Protein AF-A0A0A2V2Q7-F1 (afdb_monomer_lite)

InterPro domains:
  IPR040976 Fungal-type protein kinase [PF17667] (259-441)

pLDDT: mean 81.67, std 13.62, range [34.66, 97.88]

Sequence (444 aa):
MAGLSQEDHNIIKNHPLTNSVDHLQGMLQEAEKIYELCLNSHNDAVDSLDQLYQWAISRLLSALQREDAAHSLHSQMSDGNMASDLARLVNRLQKAKGNFMYDEYSLLICLVIQRPPDIELQSVEKWNIDIWSAVFSLIDNFSQTTPPMSIPPFFDGTPVTSNSSSQKGSEQTHELVNSRIFEEIHDCTFQDVEGFFDKYFEEKDWSGKADAICQHVLAPDSNESRSIYYTTVSKADLTGSKMEQQVNLLLQARGGSLSLNKHNWRDILVIDELKKSKKEIRTKATLLQISCCVHEVFAAQPTRRFIHAFTVCGTKMEVWVFDRSGPYSSGIIDVYTDSKWFFQVLVGYTMMSDEELGLDIFIARNGNKSIVIKEPGNSEEKKVMLGKMLSYQCAIVCHGTTCFLANDGQVEGVAKFSWVSDKRRSEVALLKLADQRNVWGSPE

Secondary structure (DSSP, 8-state):
--PPPHHHHHHHHHSPPPTTTHHHHHHHHHHHHHHHHHHT-----HHHHHHHHHHHHHHHHHHHHTSHHHHHSBPSSSSSBHHHHHHHHHHHHHH-SS---GGGGHHHHHHHHTPPPTT-HHHHHHHHHHHHHHHHHHHHHHHHS----SS---TTSSPSS--GGG--STT--HHHHHHHHHHHHHTT-B-S-TTHHHHHTSS-TTHHHHHHHHHHT--TT-TT-SEEEEE-SSGGGEES-SS----SEEEEETTS---TT-EEGGGEEEEEEEES-GGGTT-HHHHHHHHHHHHHHHHHSTT---EEEEEEETTEEEEEEE-SS-EEEEEEEETTTTHHHHHHHHHHHHH--TTTTT--SSSB-SSS-EEEEE-TT--PEEEEEEEEEEEE---SSS---EEEEEE-SS-EEEEEE----TTSPPHHHHHHHHHHTT-TT---

Foldseek 3Di:
DPAQDPVLLVLCVVFPQDCLLVVLLVLLVVLVVVVVVVVVDPDPPPPVSLVSLLVSVLSNLVSVLPTPSQQVAPDPQDRHGNSVLSVVVSVCSVVDDPPDDSVLCVQLSVLSNPQDDPVCVVSSSVSSSSNVRSSNVSSVVVNPPDPPPPDPPDPADAPPDDALLVVPDPPDDPVNSLVRQCVQFVVLEAEQDPCPCVVQQPPDPCNVVLLVCLVVPPPPDPPQFQKDKAAAPALQLEDDDPDSADFGIFIFGPPPDPPNRHDYLLGTLETEAEAAAPVCPPDSVRVSRQSVSVLSNCVSQLQQAKAKYWYHHNQKIWIWIFGQSHIYINHIDGCVVVVSSVSSVVSSSRNDDCVSSRHDPQWDPPPFTWGWDDDVPDPDTQIKTFDDWPDFGSGRHHQSWTWTFIDRPPDTDIDIRGRRDPPYDDPVVVLVVCVVVVPPPRDD

Radius of gyration: 28.31 Å; chains: 1; bounding box: 86×58×61 Å

Structure (mmCIF, N/CA/C/O backbone):
data_AF-A0A0A2V2Q7-F1
#
_entry.id   AF-A0A0A2V2Q7-F1
#
loop_
_atom_site.group_PDB
_atom_site.id
_atom_site.type_symbol
_atom_site.label_atom_id
_atom_site.label_alt_id
_atom_site.label_comp_id
_atom_site.label_asym_id
_atom_site.label_entity_id
_atom_site.label_seq_id
_atom_site.pdbx_PDB_ins_code
_atom_site.Cartn_x
_atom_site.Cartn_y
_atom_site.Cartn_z
_atom_site.occupancy
_atom_site.B_iso_or_equiv
_atom_site.auth_seq_id
_atom_site.auth_comp_id
_atom_site.auth_asym_id
_atom_site.auth_atom_id
_atom_site.pdbx_PDB_model_num
ATOM 1 N N . MET A 1 1 ? 25.524 -9.743 -8.071 1.00 42.12 1 MET A N 1
ATOM 2 C CA . MET A 1 1 ? 26.473 -10.327 -7.104 1.00 42.12 1 MET A CA 1
ATOM 3 C C . MET A 1 1 ? 27.798 -10.574 -7.801 1.00 42.12 1 MET A C 1
ATOM 5 O O . MET A 1 1 ? 27.947 -11.575 -8.496 1.00 42.12 1 MET A O 1
ATOM 9 N N . ALA A 1 2 ? 28.730 -9.632 -7.686 1.00 50.75 2 ALA A N 1
ATOM 10 C CA . ALA A 1 2 ? 30.120 -9.896 -8.029 1.00 50.75 2 ALA A CA 1
ATOM 11 C C . ALA A 1 2 ? 30.700 -10.777 -6.912 1.00 50.75 2 ALA A C 1
ATOM 13 O O . ALA A 1 2 ? 30.782 -10.341 -5.768 1.00 50.75 2 ALA A O 1
ATOM 14 N N . GLY A 1 3 ? 30.996 -12.041 -7.217 1.00 62.47 3 GLY A N 1
ATOM 15 C CA . GLY A 1 3 ? 31.646 -12.938 -6.261 1.00 62.47 3 GLY A CA 1
ATOM 16 C C . GLY A 1 3 ? 33.039 -12.433 -5.880 1.00 62.47 3 GLY A C 1
ATOM 17 O O . GLY A 1 3 ? 33.648 -11.670 -6.632 1.00 62.47 3 GLY A O 1
ATOM 18 N N . LEU A 1 4 ? 33.534 -12.875 -4.721 1.00 78.94 4 LEU A N 1
ATOM 19 C CA . LEU A 1 4 ? 34.918 -12.652 -4.297 1.00 78.94 4 LEU A CA 1
ATOM 20 C C . LEU A 1 4 ? 35.880 -13.123 -5.395 1.00 78.94 4 LEU A C 1
ATOM 22 O O . LEU A 1 4 ? 35.725 -14.217 -5.946 1.00 78.94 4 LEU A O 1
ATOM 26 N N . SER A 1 5 ? 36.870 -12.301 -5.731 1.00 84.19 5 SER A N 1
ATOM 27 C CA . SER A 1 5 ? 37.915 -12.701 -6.667 1.00 84.19 5 SER A CA 1
ATOM 28 C C . SER A 1 5 ? 38.857 -13.720 -6.019 1.00 84.19 5 SER A C 1
ATOM 30 O O . SER A 1 5 ? 38.939 -13.846 -4.795 1.00 84.19 5 SER A O 1
ATOM 32 N N . GLN A 1 6 ? 39.626 -14.447 -6.834 1.00 85.56 6 GLN A N 1
ATOM 33 C CA . GLN A 1 6 ? 40.639 -15.374 -6.317 1.00 85.56 6 GLN A CA 1
ATOM 34 C C . GLN A 1 6 ? 41.697 -14.664 -5.449 1.00 85.56 6 GLN A C 1
ATOM 36 O O . GLN A 1 6 ? 42.261 -15.271 -4.538 1.00 85.56 6 GLN A O 1
ATOM 41 N N . GLU A 1 7 ? 41.965 -13.389 -5.728 1.00 87.06 7 GLU A N 1
ATOM 42 C CA . GLU A 1 7 ? 42.862 -12.549 -4.938 1.00 87.06 7 GLU A CA 1
ATOM 43 C C . GLU A 1 7 ? 42.261 -12.238 -3.562 1.00 87.06 7 GLU A C 1
ATOM 45 O O . GLU A 1 7 ? 42.935 -12.442 -2.551 1.00 87.06 7 GLU A O 1
ATOM 50 N N . ASP A 1 8 ? 40.972 -11.894 -3.504 1.00 88.94 8 ASP A N 1
ATOM 51 C CA . ASP A 1 8 ? 40.254 -11.677 -2.242 1.00 88.94 8 ASP A CA 1
ATOM 52 C C . ASP A 1 8 ? 40.257 -12.940 -1.372 1.00 88.94 8 ASP A C 1
ATOM 54 O O . ASP A 1 8 ? 40.529 -12.877 -0.174 1.00 88.94 8 ASP A O 1
ATOM 58 N N . HIS A 1 9 ? 40.038 -14.114 -1.978 1.00 88.06 9 HIS A N 1
ATOM 59 C CA . HIS A 1 9 ? 40.134 -15.396 -1.275 1.00 88.06 9 HIS A CA 1
ATOM 60 C C . HIS A 1 9 ? 41.516 -15.618 -0.642 1.00 88.06 9 HIS A C 1
ATOM 62 O O . HIS A 1 9 ? 41.607 -16.113 0.484 1.00 88.06 9 HIS A O 1
ATOM 68 N N . ASN A 1 10 ? 42.594 -15.247 -1.338 1.00 89.19 10 ASN A N 1
ATOM 69 C CA . ASN A 1 10 ? 43.952 -15.365 -0.806 1.00 89.19 10 ASN A CA 1
ATOM 70 C C . ASN A 1 10 ? 44.197 -14.376 0.344 1.00 89.19 10 ASN A C 1
ATOM 72 O O . ASN A 1 10 ? 44.826 -14.743 1.336 1.00 89.19 10 ASN A O 1
ATOM 76 N N . ILE A 1 11 ? 43.682 -13.148 0.238 1.00 90.44 11 ILE A N 1
ATOM 77 C CA . ILE A 1 11 ? 43.777 -12.128 1.291 1.00 90.44 11 ILE A CA 1
ATOM 78 C C . ILE A 1 11 ? 43.059 -12.600 2.558 1.00 90.44 11 ILE A C 1
ATOM 80 O O . ILE A 1 11 ? 43.661 -12.599 3.631 1.00 90.44 11 ILE A O 1
ATOM 84 N N . ILE A 1 12 ? 41.813 -13.064 2.432 1.00 90.19 12 ILE A N 1
ATOM 85 C CA . ILE A 1 12 ? 41.004 -13.559 3.559 1.00 90.19 12 ILE A CA 1
ATOM 86 C C . ILE A 1 12 ? 41.701 -14.736 4.245 1.00 90.19 12 ILE A C 1
ATOM 88 O O . ILE A 1 12 ? 41.734 -14.814 5.470 1.00 90.19 12 ILE A O 1
ATOM 92 N N . LYS A 1 13 ? 42.314 -15.634 3.467 1.00 88.94 13 LYS A N 1
ATOM 93 C CA . LYS A 1 13 ? 43.064 -16.767 4.014 1.00 88.94 13 LYS A CA 1
ATOM 94 C C . LYS A 1 13 ? 44.313 -16.342 4.796 1.00 88.94 13 LYS A C 1
ATOM 96 O O . LYS A 1 13 ? 44.664 -16.993 5.775 1.00 88.94 13 LYS A O 1
ATOM 101 N N . ASN A 1 14 ? 44.983 -15.272 4.372 1.00 89.69 14 ASN A N 1
ATOM 102 C CA . ASN A 1 14 ? 46.173 -14.745 5.047 1.00 89.69 14 ASN A CA 1
ATOM 103 C C . ASN A 1 14 ? 45.834 -13.899 6.284 1.00 89.69 14 ASN A C 1
ATOM 105 O O . ASN A 1 14 ? 46.673 -13.761 7.173 1.00 89.69 14 ASN A O 1
ATOM 109 N N . HIS A 1 15 ? 44.616 -13.359 6.342 1.00 89.88 15 HIS A N 1
ATOM 110 C CA . HIS A 1 15 ? 44.119 -12.507 7.419 1.00 89.88 15 HIS A CA 1
ATOM 111 C C . HIS A 1 15 ? 42.759 -13.016 7.928 1.00 89.88 15 HIS A C 1
ATOM 113 O O . HIS A 1 15 ? 41.736 -12.366 7.697 1.00 89.88 15 HIS A O 1
ATOM 119 N N . PRO A 1 16 ? 42.713 -14.189 8.589 1.00 87.81 16 PRO A N 1
ATOM 120 C CA . PRO A 1 16 ? 41.477 -14.690 9.180 1.00 87.81 16 PRO A CA 1
ATOM 121 C C . PRO A 1 16 ? 40.964 -13.721 10.253 1.00 87.81 16 PRO A C 1
ATOM 123 O O . PRO A 1 16 ? 41.760 -13.078 10.942 1.00 87.81 16 PRO A O 1
ATOM 126 N N . LEU A 1 17 ? 39.641 -13.640 10.405 1.00 86.12 17 LEU A N 1
ATOM 127 C CA . LEU A 1 17 ? 38.997 -12.803 11.413 1.00 86.12 17 LEU A CA 1
ATOM 128 C C . LEU A 1 17 ? 39.506 -13.159 12.807 1.00 86.12 17 LEU A C 1
ATOM 130 O O . LEU A 1 17 ? 39.561 -14.329 13.196 1.00 86.12 17 LEU A O 1
ATOM 134 N N . THR A 1 18 ? 39.843 -12.132 13.575 1.00 82.50 18 THR A N 1
ATOM 135 C CA . THR A 1 18 ? 40.181 -12.295 14.983 1.00 82.50 18 THR A CA 1
ATOM 136 C C . THR A 1 18 ? 38.927 -12.554 15.826 1.00 82.50 18 THR A C 1
ATOM 138 O O . THR A 1 18 ? 37.788 -12.421 15.375 1.00 82.50 18 THR A O 1
ATOM 141 N N . ASN A 1 19 ? 39.116 -12.844 17.115 1.00 81.12 19 ASN A N 1
ATOM 142 C CA . ASN A 1 19 ? 38.021 -12.997 18.083 1.00 81.12 19 ASN A CA 1
ATOM 143 C C . ASN A 1 19 ? 37.283 -11.671 18.395 1.00 81.12 19 ASN A C 1
ATOM 145 O O . ASN A 1 19 ? 36.521 -11.580 19.360 1.00 81.12 19 ASN A O 1
ATOM 149 N N . SER A 1 20 ? 37.512 -10.615 17.607 1.00 80.06 20 SER A N 1
ATOM 150 C CA . SER A 1 20 ? 36.865 -9.312 17.747 1.00 80.06 20 SER A CA 1
ATOM 151 C C . SER A 1 20 ? 35.359 -9.363 17.505 1.00 80.06 20 SER A C 1
ATOM 153 O O . SER A 1 20 ? 34.644 -8.512 18.014 1.00 80.06 20 SER A O 1
ATOM 155 N N . VAL A 1 21 ? 34.837 -10.340 16.764 1.00 83.31 21 VAL A N 1
ATOM 156 C CA . VAL A 1 21 ? 33.388 -10.476 16.543 1.00 83.31 21 VAL A CA 1
ATOM 157 C C . VAL A 1 21 ? 32.706 -11.301 17.638 1.00 83.31 21 VAL A C 1
ATOM 159 O O . VAL A 1 21 ? 31.532 -11.073 17.925 1.00 83.31 21 VAL A O 1
ATOM 162 N N . ASP A 1 22 ? 33.449 -12.157 18.347 1.00 82.56 22 ASP A N 1
ATOM 163 C CA . ASP A 1 22 ? 32.903 -13.070 19.368 1.00 82.56 22 ASP A CA 1
ATOM 164 C C . ASP A 1 22 ? 32.273 -12.329 20.534 1.00 82.56 22 ASP A C 1
ATOM 166 O O . ASP A 1 22 ? 31.199 -12.685 21.017 1.00 82.56 22 ASP A O 1
ATOM 170 N N . HIS A 1 23 ? 32.903 -11.231 20.955 1.00 83.56 23 HIS A N 1
ATOM 171 C CA . HIS A 1 23 ? 32.379 -10.411 22.044 1.00 83.56 23 HIS A CA 1
ATOM 172 C C . HIS A 1 23 ? 31.028 -9.739 21.710 1.00 83.56 23 HIS A C 1
ATOM 174 O O . HIS A 1 23 ? 30.378 -9.210 22.611 1.00 83.56 23 HIS A O 1
ATOM 180 N N . LEU A 1 24 ? 30.593 -9.746 20.439 1.00 86.12 24 LEU A N 1
ATOM 181 C CA . LEU A 1 24 ? 29.297 -9.218 19.999 1.00 86.12 24 LEU A CA 1
ATOM 182 C C . LEU A 1 24 ? 28.233 -10.306 19.868 1.00 86.12 24 LEU A C 1
ATOM 184 O O . LEU A 1 24 ? 27.057 -9.963 19.791 1.00 86.12 24 LEU A O 1
ATOM 188 N N . GLN A 1 25 ? 28.606 -11.589 19.855 1.00 85.44 25 GLN A N 1
ATOM 189 C CA . GLN A 1 25 ? 27.692 -12.690 19.548 1.00 85.44 25 GLN A CA 1
ATOM 190 C C . GLN A 1 25 ? 26.470 -12.699 20.474 1.00 85.44 25 GLN A C 1
ATOM 192 O O . GLN A 1 25 ? 25.344 -12.757 19.993 1.00 85.44 25 GLN A O 1
ATOM 197 N N . GLY A 1 26 ? 26.673 -12.564 21.789 1.00 84.75 26 GLY A N 1
ATOM 198 C CA . GLY A 1 26 ? 25.568 -12.549 22.755 1.00 84.75 26 GLY A CA 1
ATOM 199 C C . GLY A 1 26 ? 24.610 -11.367 22.565 1.00 84.75 26 GLY A C 1
ATOM 200 O O . GLY A 1 26 ? 23.398 -11.527 22.655 1.00 84.75 26 GLY A O 1
ATOM 201 N N . MET A 1 27 ? 25.148 -10.194 22.231 1.00 86.62 27 MET A N 1
ATOM 202 C CA . MET A 1 27 ? 24.358 -8.984 21.985 1.00 86.62 27 MET A CA 1
ATOM 203 C C . MET A 1 27 ? 23.582 -9.070 20.660 1.00 86.62 27 MET A C 1
ATOM 205 O O . MET A 1 27 ? 22.442 -8.621 20.578 1.00 86.62 27 MET A O 1
ATOM 209 N N . LEU A 1 28 ? 24.179 -9.673 19.627 1.00 86.88 28 LEU A N 1
ATOM 210 C CA . LEU A 1 28 ? 23.525 -9.921 18.341 1.00 86.88 28 LEU A CA 1
ATOM 211 C C . LEU A 1 28 ? 22.433 -10.991 18.452 1.00 86.88 28 LEU A C 1
ATOM 213 O O . LEU A 1 28 ? 21.370 -10.820 17.871 1.00 86.88 28 LEU A O 1
ATOM 217 N N . GLN A 1 29 ? 22.652 -12.045 19.243 1.00 86.44 29 GLN A N 1
ATOM 218 C CA . GLN A 1 29 ? 21.627 -13.049 19.556 1.00 86.44 29 GLN A CA 1
ATOM 219 C C . GLN A 1 29 ? 20.427 -12.441 20.284 1.00 86.44 29 GLN A C 1
ATOM 221 O O . GLN A 1 29 ? 19.285 -12.798 20.000 1.00 86.44 29 GLN A O 1
ATOM 226 N N . GLU A 1 30 ? 20.674 -11.534 21.231 1.00 83.19 30 GLU A N 1
ATOM 227 C CA . GLU A 1 30 ? 19.608 -10.813 21.922 1.00 83.19 30 GLU A CA 1
ATOM 228 C C . GLU A 1 30 ? 18.825 -9.925 20.950 1.00 83.19 30 GLU A C 1
ATOM 230 O O . GLU A 1 30 ? 17.597 -9.984 20.936 1.00 83.19 30 GLU A O 1
ATOM 235 N N . ALA A 1 31 ? 19.520 -9.178 20.088 1.00 80.81 31 ALA A N 1
ATOM 236 C CA . ALA A 1 31 ? 18.891 -8.375 19.046 1.00 80.81 31 ALA A CA 1
ATOM 237 C C . ALA A 1 31 ? 18.026 -9.232 18.100 1.00 80.81 31 ALA A C 1
ATOM 239 O O . ALA A 1 31 ? 16.843 -8.940 17.940 1.00 80.81 31 ALA A O 1
ATOM 240 N N . GLU A 1 32 ? 18.571 -10.317 17.545 1.00 81.69 32 GLU A N 1
ATOM 241 C CA . GLU A 1 32 ? 17.857 -11.221 16.629 1.00 81.69 32 GLU A CA 1
ATOM 242 C C . GLU A 1 32 ? 16.595 -11.798 17.287 1.00 81.69 32 GLU A C 1
ATOM 244 O O . GLU A 1 32 ? 15.495 -11.714 16.747 1.00 81.69 32 GLU A O 1
ATOM 249 N N . LYS A 1 33 ? 16.715 -12.289 18.526 1.00 82.12 33 LYS A N 1
ATOM 250 C CA . LYS A 1 33 ? 15.581 -12.834 19.281 1.00 82.12 33 LYS A CA 1
ATOM 251 C C . LYS A 1 33 ? 14.494 -11.790 19.528 1.00 82.12 33 LYS A C 1
ATOM 253 O O . LYS A 1 33 ? 13.307 -12.103 19.468 1.00 82.12 33 LYS A O 1
ATOM 258 N N . ILE A 1 34 ? 14.883 -10.560 19.859 1.00 75.44 34 ILE A N 1
ATOM 259 C CA . ILE A 1 34 ? 13.933 -9.464 20.045 1.00 75.44 34 ILE A CA 1
ATOM 260 C C . ILE A 1 34 ? 13.270 -9.116 18.703 1.00 75.44 34 ILE A C 1
ATOM 262 O O . ILE A 1 34 ? 12.062 -8.899 18.677 1.00 75.44 34 ILE A O 1
ATOM 266 N N . TYR A 1 35 ? 14.022 -9.119 17.599 1.00 72.94 35 TYR A N 1
ATOM 267 C CA . TYR A 1 35 ? 13.502 -8.832 16.259 1.00 72.94 35 TYR A CA 1
ATOM 268 C C . TYR A 1 35 ? 12.446 -9.860 15.838 1.00 72.94 35 TYR A C 1
ATOM 270 O O . TYR A 1 35 ? 11.329 -9.489 15.478 1.00 72.94 35 TYR A O 1
ATOM 278 N N . GLU A 1 36 ? 12.732 -11.150 16.022 1.00 73.00 36 GLU A N 1
ATOM 279 C CA . GLU A 1 36 ? 11.769 -12.233 15.803 1.00 73.00 36 GLU A CA 1
ATOM 280 C C . GLU A 1 36 ? 10.524 -12.105 16.702 1.00 73.00 36 GLU A C 1
ATOM 282 O O . GLU A 1 36 ? 9.400 -12.357 16.264 1.00 73.00 36 GLU A O 1
ATOM 287 N N . LEU A 1 37 ? 10.679 -11.694 17.966 1.00 71.56 37 LEU A N 1
ATOM 288 C CA . LEU A 1 37 ? 9.547 -11.461 18.874 1.00 71.56 37 LEU A CA 1
ATOM 289 C C . LEU A 1 37 ? 8.701 -10.252 18.452 1.00 71.56 37 LEU A C 1
ATOM 291 O O . LEU A 1 37 ? 7.475 -10.290 18.577 1.00 71.56 37 LEU A O 1
ATOM 295 N N . CYS A 1 38 ? 9.331 -9.197 17.936 1.00 65.56 38 CYS A N 1
ATOM 296 C CA . CYS A 1 38 ? 8.665 -8.004 17.423 1.00 65.56 38 CYS A CA 1
ATOM 297 C C . CYS A 1 38 ? 7.928 -8.271 16.108 1.00 65.56 38 CYS A C 1
ATOM 299 O O . CYS A 1 38 ? 6.808 -7.789 15.957 1.00 65.56 38 CYS A O 1
ATOM 301 N N . LEU A 1 39 ? 8.458 -9.123 15.223 1.00 60.56 39 LEU A N 1
ATOM 302 C CA . LEU A 1 39 ? 7.711 -9.623 14.059 1.00 60.56 39 LEU A CA 1
ATOM 303 C C . LEU A 1 39 ? 6.409 -10.333 14.469 1.00 60.56 39 LEU A C 1
ATOM 305 O O . LEU A 1 39 ? 5.413 -10.293 13.748 1.00 60.56 39 LEU A O 1
ATOM 309 N N . ASN A 1 40 ? 6.413 -10.959 15.647 1.00 54.62 40 ASN A N 1
ATOM 310 C CA . ASN A 1 40 ? 5.310 -11.759 16.167 1.00 54.62 40 ASN A CA 1
ATOM 311 C C . ASN A 1 40 ? 4.386 -11.005 17.149 1.00 54.62 40 ASN A C 1
ATOM 313 O O . ASN A 1 40 ? 3.386 -11.579 17.589 1.00 54.62 40 ASN A O 1
ATOM 317 N N . SER A 1 41 ? 4.666 -9.742 17.510 1.00 53.03 41 SER A N 1
ATOM 318 C CA . SER A 1 41 ? 3.888 -8.992 18.514 1.00 53.03 41 SER A CA 1
ATOM 319 C C . SER A 1 41 ? 3.481 -7.587 18.043 1.00 53.03 41 SER A C 1
ATOM 321 O O . SER A 1 41 ? 4.282 -6.830 17.514 1.00 53.03 41 SER A O 1
ATOM 323 N N . HIS A 1 42 ? 2.210 -7.224 18.244 1.00 47.22 42 HIS A N 1
ATOM 324 C CA . HIS A 1 42 ? 1.627 -5.921 17.879 1.00 47.22 42 HIS A CA 1
ATOM 325 C C . HIS A 1 42 ? 1.912 -4.830 18.935 1.00 47.22 42 HIS A C 1
ATOM 327 O O . HIS A 1 42 ? 0.968 -4.264 19.482 1.00 47.22 42 HIS A O 1
ATOM 333 N N . ASN A 1 43 ? 3.172 -4.576 19.298 1.00 46.91 43 ASN A N 1
ATOM 334 C CA . ASN A 1 43 ? 3.498 -3.562 20.312 1.00 46.91 43 ASN A CA 1
ATOM 335 C C . ASN A 1 43 ? 4.329 -2.397 19.751 1.00 46.91 43 ASN A C 1
ATOM 337 O O . ASN A 1 43 ? 5.424 -2.591 19.227 1.00 46.91 43 ASN A O 1
ATOM 341 N N . ASP A 1 44 ? 3.810 -1.186 19.965 1.00 45.91 44 ASP A N 1
ATOM 342 C CA . ASP A 1 44 ? 4.277 0.131 19.498 1.00 45.91 44 ASP A CA 1
ATOM 343 C C . ASP A 1 44 ? 5.566 0.649 20.182 1.00 45.91 44 ASP A C 1
ATOM 345 O O . ASP A 1 44 ? 5.674 1.822 20.532 1.00 45.91 44 ASP A O 1
ATOM 349 N N . ALA A 1 45 ? 6.571 -0.203 20.400 1.00 50.88 45 ALA A N 1
ATOM 350 C CA . ALA A 1 45 ? 7.845 0.198 21.018 1.00 50.88 45 ALA A CA 1
ATOM 351 C C . ALA A 1 45 ? 8.971 0.478 19.996 1.00 50.88 45 ALA A C 1
ATOM 353 O O . ALA A 1 45 ? 10.146 0.344 20.323 1.00 50.88 45 ALA A O 1
ATOM 354 N N . VAL A 1 46 ? 8.626 0.851 18.760 1.00 56.69 46 VAL A N 1
ATOM 355 C CA . VAL A 1 46 ? 9.532 0.851 17.591 1.00 56.69 46 VAL A CA 1
ATOM 356 C C . VAL A 1 46 ? 10.790 1.716 17.793 1.00 56.69 46 VAL A C 1
ATOM 358 O O . VAL A 1 46 ? 11.897 1.272 17.498 1.00 56.69 46 VAL A O 1
ATOM 361 N N . ASP A 1 47 ? 10.666 2.890 18.419 1.00 55.78 47 ASP A N 1
ATOM 362 C CA . ASP A 1 47 ? 11.782 3.843 18.538 1.00 55.78 47 ASP A CA 1
ATOM 363 C C . ASP A 1 47 ? 12.930 3.388 19.462 1.00 55.78 47 ASP A C 1
ATOM 365 O O . ASP A 1 47 ? 14.088 3.765 19.252 1.00 55.78 47 ASP A O 1
ATOM 369 N N . SER A 1 48 ? 12.641 2.614 20.517 1.00 60.19 48 SER A N 1
ATOM 370 C CA . SER A 1 48 ? 13.678 2.144 21.455 1.00 60.19 48 SER A CA 1
ATOM 371 C C . SER A 1 48 ? 14.426 0.922 20.920 1.00 60.19 48 SER A C 1
ATOM 373 O O . SER A 1 48 ? 15.614 0.745 21.202 1.00 60.19 48 SER A O 1
ATOM 375 N N . LEU A 1 49 ? 13.740 0.116 20.112 1.00 65.81 49 LEU A N 1
ATOM 376 C CA . LEU A 1 49 ? 14.276 -1.050 19.424 1.00 65.81 49 LEU A CA 1
ATOM 377 C C . LEU A 1 49 ? 15.219 -0.658 18.285 1.00 65.81 49 LEU A C 1
ATOM 379 O O . LEU A 1 49 ? 16.333 -1.178 18.218 1.00 65.81 49 LEU A O 1
ATOM 383 N N . ASP A 1 50 ? 14.837 0.322 17.466 1.00 67.38 50 ASP A N 1
ATOM 384 C CA . ASP A 1 50 ? 15.672 0.818 16.367 1.00 67.38 50 ASP A CA 1
ATOM 385 C C . ASP A 1 50 ? 17.041 1.305 16.850 1.00 67.38 50 ASP A C 1
ATOM 387 O O . ASP A 1 50 ? 18.066 1.018 16.232 1.00 67.38 50 ASP A O 1
ATOM 391 N N . GLN A 1 51 ? 17.096 1.974 18.005 1.00 73.88 51 GLN A N 1
ATOM 392 C CA . GLN A 1 51 ? 18.364 2.415 18.593 1.00 73.88 51 GLN A CA 1
ATOM 393 C C . GLN A 1 51 ? 19.250 1.244 19.026 1.00 73.88 51 GLN A C 1
ATOM 395 O O . GLN A 1 51 ? 20.468 1.290 18.831 1.00 73.88 51 GLN A O 1
ATOM 400 N N . LEU A 1 52 ? 18.659 0.194 19.603 1.00 77.00 52 LEU A N 1
ATOM 401 C CA . LEU A 1 52 ? 19.387 -1.000 20.027 1.00 77.00 52 LEU A CA 1
ATOM 402 C C . LEU A 1 52 ? 19.967 -1.746 18.818 1.00 77.00 52 LEU A C 1
ATOM 404 O O . LEU A 1 52 ? 21.147 -2.108 18.829 1.00 77.00 52 LEU A O 1
ATOM 408 N N . TYR A 1 53 ? 19.182 -1.898 17.750 1.00 80.44 53 TYR A N 1
ATOM 409 C CA . TYR A 1 53 ? 19.624 -2.516 16.501 1.00 80.44 53 TYR A CA 1
ATOM 410 C C . TYR A 1 53 ? 20.729 -1.723 15.810 1.00 80.44 53 TYR A C 1
ATOM 412 O O . TYR A 1 53 ? 21.782 -2.279 15.479 1.00 80.44 53 TYR A O 1
ATOM 420 N N . GLN A 1 54 ? 20.532 -0.413 15.652 1.00 82.25 54 GLN A N 1
ATOM 421 C CA . GLN A 1 54 ? 21.538 0.483 15.085 1.00 82.25 54 GLN A CA 1
ATOM 422 C C . GLN A 1 54 ? 22.846 0.423 15.874 1.00 82.25 54 GLN A C 1
ATOM 424 O O . GLN A 1 54 ? 23.929 0.384 15.285 1.00 82.25 54 GLN A O 1
ATOM 429 N N . TRP A 1 55 ? 22.766 0.384 17.206 1.00 84.81 55 TRP A N 1
ATOM 430 C CA . TRP A 1 55 ? 23.939 0.282 18.065 1.00 84.81 55 TRP A CA 1
ATOM 431 C C . TRP A 1 55 ? 24.678 -1.048 17.884 1.00 84.81 55 TRP A C 1
ATOM 433 O O . TRP A 1 55 ? 25.902 -1.045 17.718 1.00 84.81 55 TRP A O 1
ATOM 443 N N . ALA A 1 56 ? 23.957 -2.170 17.856 1.00 87.25 56 ALA A N 1
ATOM 444 C CA . ALA A 1 56 ? 24.547 -3.494 17.686 1.00 87.25 56 ALA A CA 1
ATOM 445 C C . ALA A 1 56 ? 25.269 -3.641 16.336 1.00 87.25 56 ALA A C 1
ATOM 447 O O . ALA A 1 56 ? 26.429 -4.061 16.290 1.00 87.25 56 ALA A O 1
ATOM 448 N N . ILE A 1 57 ? 24.627 -3.210 15.249 1.00 88.56 57 ILE A N 1
ATOM 449 C CA . ILE A 1 57 ? 25.193 -3.261 13.895 1.00 88.56 57 ILE A CA 1
ATOM 450 C C . ILE A 1 57 ? 26.374 -2.300 13.762 1.00 88.56 57 ILE A C 1
ATOM 452 O O . ILE A 1 57 ? 27.416 -2.670 13.227 1.00 88.56 57 ILE A O 1
ATOM 456 N N . SER A 1 58 ? 26.262 -1.085 14.302 1.00 89.12 58 SER A N 1
ATOM 457 C CA . SER A 1 58 ? 27.358 -0.109 14.313 1.00 89.12 58 SER A CA 1
ATOM 458 C C . SER A 1 58 ? 28.613 -0.674 14.987 1.00 89.12 58 SER A C 1
ATOM 460 O O . SER A 1 58 ? 29.722 -0.522 14.467 1.00 89.12 58 SER A O 1
ATOM 462 N N . ARG A 1 59 ? 28.454 -1.397 16.105 1.00 90.50 59 ARG A N 1
ATOM 463 C CA . ARG A 1 59 ? 29.565 -2.093 16.771 1.00 90.50 59 ARG A CA 1
ATOM 464 C C . ARG A 1 59 ? 30.142 -3.219 15.920 1.00 90.50 59 ARG A C 1
ATOM 466 O O . ARG A 1 59 ? 31.364 -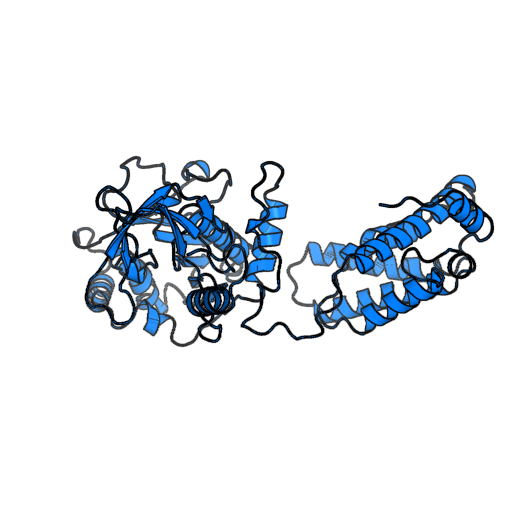3.330 15.862 1.00 90.50 59 ARG A O 1
ATOM 473 N N . LEU A 1 60 ? 29.298 -4.013 15.260 1.00 92.25 60 LEU A N 1
ATOM 474 C CA . LEU A 1 60 ? 29.740 -5.094 14.375 1.00 92.25 60 LEU A CA 1
ATOM 475 C C . LEU A 1 60 ? 30.568 -4.569 13.204 1.00 92.25 60 LEU A C 1
ATOM 477 O O . LEU A 1 60 ? 31.692 -5.017 12.994 1.00 92.25 60 LEU A O 1
ATOM 481 N N . LEU A 1 61 ? 30.062 -3.563 12.495 1.00 92.31 61 LEU A N 1
ATOM 482 C CA . LEU A 1 61 ? 30.776 -2.954 11.375 1.00 92.31 61 LEU A CA 1
ATOM 483 C C . LEU A 1 61 ? 32.072 -2.274 11.831 1.00 92.31 61 LEU A C 1
ATOM 485 O O . LEU A 1 61 ? 33.081 -2.362 11.139 1.00 92.31 61 LEU A O 1
ATOM 489 N N . SER A 1 62 ? 32.076 -1.658 13.018 1.00 91.62 62 SER A N 1
ATOM 490 C CA . SER A 1 62 ? 33.288 -1.071 13.606 1.00 91.62 62 SER A CA 1
ATOM 491 C C . SER A 1 62 ? 34.329 -2.122 14.008 1.00 91.62 62 SER A C 1
ATOM 493 O O . SER A 1 62 ? 35.523 -1.828 13.982 1.00 91.62 62 SER A O 1
ATOM 495 N N . ALA A 1 63 ? 33.900 -3.324 14.407 1.00 92.62 63 ALA A N 1
ATOM 496 C CA . ALA A 1 63 ? 34.801 -4.439 14.688 1.00 92.62 63 ALA A CA 1
ATOM 497 C C . ALA A 1 63 ? 35.419 -4.963 13.387 1.00 92.62 63 ALA A C 1
ATOM 499 O O . ALA A 1 63 ? 36.640 -4.986 13.272 1.00 92.62 63 ALA A O 1
ATOM 500 N N . LEU A 1 64 ? 34.588 -5.246 12.377 1.00 93.12 64 LEU A N 1
ATOM 501 C CA . LEU A 1 64 ? 35.032 -5.681 11.048 1.00 93.12 64 LEU A CA 1
ATOM 502 C C . LEU A 1 64 ? 35.961 -4.662 10.378 1.00 93.12 64 LEU A C 1
ATOM 504 O O . LEU A 1 64 ? 36.917 -5.046 9.718 1.00 93.12 64 LEU A O 1
ATOM 508 N N . GLN A 1 65 ? 35.726 -3.363 10.582 1.00 92.75 65 GLN A N 1
ATOM 509 C CA . GLN A 1 65 ? 36.580 -2.297 10.055 1.00 92.75 65 GLN A CA 1
ATOM 510 C C . GLN A 1 65 ? 38.030 -2.391 10.560 1.00 92.75 65 GLN A C 1
ATOM 512 O O . GLN A 1 65 ? 38.935 -1.931 9.870 1.00 92.75 65 GLN A O 1
ATOM 517 N N . ARG A 1 66 ? 38.250 -2.936 11.763 1.00 90.94 66 ARG A N 1
ATOM 518 C CA . ARG A 1 66 ? 39.569 -3.019 12.417 1.00 90.94 66 ARG A CA 1
ATOM 519 C C . ARG A 1 66 ? 40.334 -4.300 12.096 1.00 90.94 66 ARG A C 1
ATOM 521 O O . ARG A 1 66 ? 41.436 -4.475 12.605 1.00 90.94 66 ARG A O 1
ATOM 528 N N . GLU A 1 67 ? 39.752 -5.188 11.304 1.00 93.00 67 GLU A N 1
ATOM 529 C CA . GLU A 1 67 ? 40.371 -6.452 10.925 1.00 93.00 67 GLU A CA 1
ATOM 530 C C . GLU A 1 67 ? 41.419 -6.240 9.829 1.00 93.00 67 GLU A C 1
ATOM 532 O O . GLU A 1 67 ? 41.223 -5.442 8.910 1.00 93.00 67 GLU A O 1
ATOM 537 N N . ASP A 1 68 ? 42.518 -6.995 9.879 1.00 90.81 68 ASP A N 1
ATOM 538 C CA . ASP A 1 68 ? 43.612 -6.871 8.903 1.00 90.81 68 ASP A CA 1
ATOM 539 C C . ASP A 1 68 ? 43.141 -7.139 7.462 1.00 90.81 68 ASP A C 1
ATOM 541 O O . ASP A 1 68 ? 43.594 -6.494 6.508 1.00 90.81 68 ASP A O 1
ATOM 545 N N . ALA A 1 69 ? 42.166 -8.040 7.297 1.00 91.94 69 ALA A N 1
ATOM 546 C CA . ALA A 1 69 ? 41.519 -8.293 6.014 1.00 91.94 69 ALA A CA 1
ATOM 547 C C . ALA A 1 69 ? 40.808 -7.043 5.467 1.00 91.94 69 ALA A C 1
ATOM 549 O O . ALA A 1 69 ? 40.897 -6.777 4.272 1.00 91.94 69 ALA A O 1
ATOM 550 N N . ALA A 1 70 ? 40.186 -6.214 6.313 1.00 91.25 70 ALA A N 1
ATOM 551 C CA . ALA A 1 70 ? 39.500 -4.989 5.887 1.00 91.25 70 ALA A CA 1
ATOM 552 C C . ALA A 1 70 ? 40.465 -3.959 5.281 1.00 91.25 70 ALA A C 1
ATOM 554 O O . ALA A 1 70 ? 40.115 -3.195 4.380 1.00 91.25 70 ALA A O 1
ATOM 555 N N . HIS A 1 71 ? 41.694 -3.916 5.790 1.00 90.50 71 HIS A N 1
ATOM 556 C CA . HIS A 1 71 ? 42.727 -3.015 5.293 1.00 90.50 71 HIS A CA 1
ATOM 557 C C . HIS A 1 71 ? 43.386 -3.512 4.003 1.00 90.50 71 HIS A C 1
ATOM 559 O O . HIS A 1 71 ? 43.944 -2.697 3.266 1.00 90.50 71 HIS A O 1
ATOM 565 N N . SER A 1 72 ? 43.289 -4.815 3.736 1.00 90.31 72 SER A N 1
ATOM 566 C CA . SER A 1 72 ? 43.923 -5.488 2.600 1.00 90.31 72 SER A CA 1
ATOM 567 C C . SER A 1 72 ? 42.967 -5.716 1.423 1.00 90.31 72 SER A C 1
ATOM 569 O O . SER A 1 72 ? 43.401 -5.700 0.276 1.00 90.31 72 SER A O 1
ATOM 571 N N . LEU A 1 73 ? 41.673 -5.911 1.689 1.00 91.12 73 LEU A N 1
ATOM 572 C CA . LEU A 1 73 ? 40.639 -6.096 0.670 1.00 91.12 73 LEU A CA 1
ATOM 573 C C . LEU A 1 73 ? 40.357 -4.786 -0.077 1.00 91.12 73 LEU A C 1
ATOM 575 O O . LEU A 1 73 ? 40.170 -3.727 0.532 1.00 91.12 73 LEU A O 1
ATOM 579 N N . HIS A 1 74 ? 40.284 -4.871 -1.404 1.00 86.06 74 HIS A N 1
ATOM 580 C CA . HIS A 1 74 ? 40.027 -3.726 -2.274 1.00 86.06 74 HIS A CA 1
ATOM 581 C C . HIS A 1 74 ? 38.546 -3.312 -2.226 1.00 86.06 74 HIS A C 1
ATOM 583 O O . HIS A 1 74 ? 37.648 -4.156 -2.224 1.00 86.06 74 HIS A O 1
ATOM 589 N N . SER A 1 75 ? 38.271 -2.005 -2.226 1.00 82.06 75 SER A N 1
ATOM 590 C CA . SER A 1 75 ? 36.904 -1.484 -2.361 1.00 82.06 75 SER A CA 1
ATOM 591 C C . SER A 1 75 ? 36.358 -1.759 -3.763 1.00 82.06 75 SER A C 1
ATOM 593 O O . SER A 1 75 ? 36.980 -1.397 -4.755 1.00 82.06 75 SER A O 1
ATOM 595 N N . GLN A 1 76 ? 35.161 -2.327 -3.903 1.00 73.62 76 GLN A N 1
ATOM 596 C CA . GLN A 1 76 ? 34.526 -2.427 -5.230 1.00 73.62 76 GLN A CA 1
ATOM 597 C C . GLN A 1 76 ? 33.998 -1.076 -5.752 1.00 73.62 76 GLN A C 1
ATOM 599 O O . GLN A 1 76 ? 33.599 -0.974 -6.909 1.00 73.62 76 GLN A O 1
ATOM 604 N N . MET A 1 77 ? 33.987 -0.037 -4.912 1.00 64.69 77 MET A N 1
ATOM 605 C CA . MET A 1 77 ? 33.313 1.235 -5.187 1.00 64.69 77 MET A CA 1
ATOM 606 C C . MET A 1 77 ? 34.247 2.431 -5.359 1.00 64.69 77 MET A C 1
ATOM 608 O O . MET A 1 77 ? 33.819 3.474 -5.856 1.00 64.69 77 MET A O 1
ATOM 612 N N . SER A 1 78 ? 35.470 2.343 -4.843 1.00 66.75 78 SER A N 1
ATOM 613 C CA . SER A 1 78 ? 36.394 3.469 -4.730 1.00 66.75 78 SER A CA 1
ATOM 614 C C . SER A 1 78 ? 37.841 3.011 -4.876 1.00 66.75 78 SER A C 1
ATOM 616 O O . SER A 1 78 ? 38.128 1.819 -4.893 1.00 66.75 78 SER A O 1
ATOM 618 N N . ASP A 1 79 ? 38.755 3.971 -4.948 1.00 68.81 79 ASP A N 1
ATOM 619 C CA . ASP A 1 79 ? 40.205 3.770 -4.865 1.00 68.81 79 ASP A CA 1
ATOM 620 C C . ASP A 1 79 ? 40.694 3.397 -3.448 1.00 68.81 79 ASP A C 1
ATOM 622 O O . ASP A 1 79 ? 41.897 3.309 -3.204 1.00 68.81 79 ASP A O 1
ATOM 626 N N . GLY A 1 80 ? 39.769 3.190 -2.505 1.00 81.94 80 GLY A N 1
ATOM 627 C CA . GLY A 1 80 ? 40.052 2.804 -1.131 1.00 81.94 80 GLY A CA 1
ATOM 628 C C . GLY A 1 80 ? 40.045 1.294 -0.878 1.00 81.94 80 GLY A C 1
ATOM 629 O O . GLY A 1 80 ? 39.991 0.453 -1.774 1.00 81.94 80 GLY A O 1
ATOM 630 N N . ASN A 1 81 ? 40.064 0.955 0.406 1.00 89.06 81 ASN A N 1
ATOM 631 C CA . ASN A 1 81 ? 39.956 -0.412 0.909 1.00 89.06 81 ASN A CA 1
ATOM 632 C C . ASN A 1 81 ? 38.600 -0.660 1.581 1.00 89.06 81 ASN A C 1
ATOM 634 O O . ASN A 1 81 ? 37.835 0.264 1.873 1.00 89.06 81 ASN A O 1
ATOM 638 N N . MET A 1 82 ? 38.336 -1.924 1.881 1.00 89.75 82 MET A N 1
ATOM 639 C CA . MET A 1 82 ? 37.132 -2.389 2.563 1.00 89.75 82 MET A CA 1
ATOM 640 C C . MET A 1 82 ? 36.884 -1.684 3.913 1.00 89.75 82 MET A C 1
ATOM 642 O O . MET A 1 82 ? 35.747 -1.357 4.254 1.00 89.75 82 MET A O 1
ATOM 646 N N . ALA A 1 83 ? 37.938 -1.345 4.661 1.00 90.94 83 ALA A N 1
ATOM 647 C CA . ALA A 1 83 ? 37.825 -0.574 5.902 1.00 90.94 83 ALA A CA 1
ATOM 648 C C . ALA A 1 83 ? 37.216 0.828 5.682 1.00 90.94 83 ALA A C 1
ATOM 650 O O . ALA A 1 83 ? 36.464 1.325 6.524 1.00 90.94 83 ALA A O 1
ATOM 651 N N . SER A 1 84 ? 37.500 1.463 4.543 1.00 87.81 84 SER A N 1
ATOM 652 C CA . SER A 1 84 ? 36.939 2.770 4.179 1.00 87.81 84 SER A CA 1
ATOM 653 C C . SER A 1 84 ? 35.446 2.677 3.846 1.00 87.81 84 SER A C 1
ATOM 655 O O . SER A 1 84 ? 34.662 3.547 4.240 1.00 87.81 84 SER A O 1
ATOM 657 N N . ASP A 1 85 ? 35.029 1.595 3.187 1.00 88.19 85 ASP A N 1
ATOM 658 C CA . ASP A 1 85 ? 33.618 1.332 2.889 1.00 88.19 85 ASP A CA 1
ATOM 659 C C . ASP A 1 85 ? 32.805 1.060 4.158 1.00 88.19 85 ASP A C 1
ATOM 661 O O . ASP A 1 85 ? 31.740 1.654 4.351 1.00 88.19 85 ASP A O 1
ATOM 665 N N . LEU A 1 86 ? 33.344 0.252 5.075 1.00 91.19 86 LEU A N 1
ATOM 666 C CA . LEU A 1 86 ? 32.739 -0.004 6.384 1.00 91.19 86 LEU A CA 1
ATOM 667 C C . LEU A 1 86 ? 32.597 1.280 7.216 1.00 91.19 86 LEU A C 1
ATOM 669 O O . LEU A 1 86 ? 31.534 1.527 7.788 1.00 91.19 86 LEU A O 1
ATOM 673 N N . ALA A 1 87 ? 33.611 2.153 7.220 1.00 89.38 87 ALA A N 1
ATOM 674 C CA . ALA A 1 87 ? 33.543 3.447 7.906 1.00 89.38 87 ALA A CA 1
ATOM 675 C C . ALA A 1 87 ? 32.393 4.323 7.379 1.00 89.38 87 ALA A C 1
ATOM 677 O O . ALA A 1 87 ? 31.690 4.999 8.140 1.00 89.38 87 ALA A O 1
ATOM 678 N N . ARG A 1 88 ? 32.176 4.304 6.060 1.00 86.44 88 ARG A N 1
ATOM 679 C CA . ARG A 1 88 ? 31.081 5.027 5.409 1.00 86.44 88 ARG A CA 1
ATOM 680 C C . ARG A 1 88 ? 29.717 4.442 5.776 1.00 86.44 88 ARG A C 1
ATOM 682 O O . ARG A 1 88 ? 28.791 5.221 6.010 1.00 86.44 88 ARG A O 1
ATOM 689 N N . LEU A 1 89 ? 29.591 3.118 5.873 1.00 86.94 89 LEU A N 1
ATOM 690 C CA . LEU A 1 89 ? 28.365 2.455 6.334 1.00 86.94 89 LEU A CA 1
ATOM 691 C C . LEU A 1 89 ? 28.027 2.813 7.786 1.00 86.94 89 LEU A C 1
ATOM 693 O O . LEU A 1 89 ? 26.893 3.198 8.064 1.00 86.94 89 LEU A O 1
ATOM 697 N N . VAL A 1 90 ? 29.008 2.791 8.695 1.00 88.00 90 VAL A N 1
ATOM 698 C CA . VAL A 1 90 ? 28.815 3.205 10.100 1.00 88.00 90 VAL A CA 1
ATOM 699 C C . VAL A 1 90 ? 28.334 4.657 10.188 1.00 88.00 90 VAL A C 1
ATOM 701 O O . VAL A 1 90 ? 27.401 4.966 10.928 1.00 88.00 90 VAL A O 1
ATOM 704 N N . ASN A 1 91 ? 28.918 5.558 9.393 1.00 83.69 91 ASN A N 1
ATOM 705 C CA . ASN A 1 91 ? 28.510 6.965 9.350 1.00 83.69 91 ASN A CA 1
ATOM 706 C C . ASN A 1 91 ? 27.069 7.135 8.836 1.00 83.69 91 ASN A C 1
ATOM 708 O O . ASN A 1 91 ? 26.318 7.959 9.360 1.00 83.69 91 ASN A O 1
ATOM 712 N N . ARG A 1 92 ? 26.662 6.343 7.833 1.00 80.44 92 ARG A N 1
ATOM 713 C CA . ARG A 1 92 ? 25.278 6.330 7.334 1.00 80.44 92 ARG A CA 1
ATOM 714 C C . ARG A 1 92 ? 24.300 5.849 8.404 1.00 80.44 92 ARG A C 1
ATOM 716 O O . ARG A 1 92 ? 23.318 6.544 8.647 1.00 80.44 92 ARG A O 1
ATOM 723 N N . LEU A 1 93 ? 24.602 4.744 9.086 1.00 81.56 93 LEU A N 1
ATOM 724 C CA . LEU A 1 93 ? 23.780 4.207 10.178 1.00 81.56 93 LEU A CA 1
ATOM 725 C C . LEU A 1 93 ? 23.551 5.231 11.293 1.00 81.56 93 LEU A C 1
ATOM 727 O O . LEU A 1 93 ? 22.423 5.429 11.724 1.00 81.56 93 LEU A O 1
ATOM 731 N N . GLN A 1 94 ? 24.595 5.953 11.703 1.00 77.12 94 GLN A N 1
ATOM 732 C CA . GLN A 1 94 ? 24.489 6.986 12.742 1.00 77.12 94 GLN A CA 1
ATOM 733 C C . GLN A 1 94 ? 23.644 8.204 12.328 1.00 77.12 94 GLN A C 1
ATOM 735 O O . GLN A 1 94 ? 23.181 8.955 13.187 1.00 77.12 94 GLN A O 1
ATOM 740 N N . LYS A 1 95 ? 23.461 8.433 11.021 1.00 73.56 95 LYS A N 1
ATOM 741 C CA . LYS A 1 95 ? 22.696 9.564 10.469 1.00 73.56 95 LYS A CA 1
ATOM 742 C C . LYS A 1 95 ? 21.277 9.193 10.039 1.00 73.56 95 LYS A C 1
ATOM 744 O O . LYS A 1 95 ? 20.471 10.097 9.820 1.00 73.56 95 LYS A O 1
ATOM 749 N N . ALA A 1 96 ? 20.967 7.906 9.911 1.00 65.06 96 ALA A N 1
ATOM 750 C CA . ALA A 1 96 ? 19.671 7.405 9.474 1.00 65.06 96 ALA A CA 1
ATOM 751 C C . ALA A 1 96 ? 18.626 7.509 10.602 1.00 65.06 96 ALA A C 1
ATOM 753 O O . ALA A 1 96 ? 18.306 6.534 11.278 1.00 65.06 96 ALA A O 1
ATOM 754 N N . LYS A 1 97 ? 18.071 8.707 10.821 1.00 59.56 97 LYS A N 1
ATOM 755 C CA . LYS A 1 97 ? 16.861 8.866 11.641 1.00 59.56 97 LYS A CA 1
ATOM 756 C C . LYS A 1 97 ? 15.641 8.411 10.831 1.00 59.56 97 LYS A C 1
ATOM 758 O O . LYS A 1 97 ? 15.264 9.102 9.891 1.00 59.56 97 LYS A O 1
ATOM 763 N N . GLY A 1 98 ? 15.056 7.269 11.201 1.00 56.88 98 GLY A N 1
ATOM 764 C CA . GLY A 1 98 ? 13.778 6.771 10.666 1.00 56.88 98 GLY A CA 1
ATOM 765 C C . GLY A 1 98 ? 13.835 5.968 9.359 1.00 56.88 98 GLY A C 1
ATOM 766 O O . GLY A 1 98 ? 12.787 5.689 8.800 1.00 56.88 98 GLY A O 1
ATOM 767 N N . ASN A 1 99 ? 15.021 5.604 8.854 1.00 58.53 99 ASN A N 1
ATOM 768 C CA . ASN A 1 99 ? 15.169 4.812 7.617 1.00 58.53 99 ASN A CA 1
ATOM 769 C C . ASN A 1 99 ? 16.146 3.637 7.799 1.00 58.53 99 ASN A C 1
ATOM 771 O O . ASN A 1 99 ? 17.035 3.413 6.980 1.00 58.53 99 ASN A O 1
ATOM 775 N N . PHE A 1 100 ? 16.068 2.971 8.948 1.00 68.38 100 PHE A N 1
ATOM 776 C CA . PHE A 1 100 ? 16.912 1.830 9.278 1.00 68.38 100 PHE A CA 1
ATOM 777 C C . PHE A 1 100 ? 16.141 0.534 9.011 1.00 68.38 100 PHE A C 1
ATOM 779 O O . PHE A 1 100 ? 15.078 0.326 9.583 1.00 68.38 100 PHE A O 1
ATOM 786 N N . MET A 1 101 ? 16.687 -0.332 8.156 1.00 72.88 101 MET A N 1
ATOM 787 C CA . MET A 1 101 ? 16.094 -1.626 7.820 1.00 72.88 101 MET A CA 1
ATOM 788 C C . MET A 1 101 ? 16.987 -2.743 8.364 1.00 72.88 101 MET A C 1
ATOM 790 O O . MET A 1 101 ? 18.061 -3.008 7.826 1.00 72.88 101 MET A O 1
ATOM 794 N N . TYR A 1 102 ? 16.554 -3.405 9.440 1.00 77.12 102 TYR A N 1
ATOM 795 C CA . TYR A 1 102 ? 17.310 -4.502 10.061 1.00 77.12 102 TYR A CA 1
ATOM 796 C C . TYR A 1 102 ? 17.587 -5.657 9.084 1.00 77.12 102 TYR A C 1
ATOM 798 O O . TYR A 1 102 ? 18.686 -6.215 9.078 1.00 77.12 102 TYR A O 1
ATOM 806 N N . ASP A 1 103 ? 16.624 -5.951 8.204 1.00 75.12 103 ASP A N 1
ATOM 807 C CA . ASP A 1 103 ? 16.688 -7.035 7.217 1.00 75.12 103 ASP A CA 1
ATOM 808 C C . ASP A 1 103 ? 17.912 -6.958 6.302 1.00 75.12 103 ASP A C 1
ATOM 810 O O . ASP A 1 103 ? 18.460 -7.992 5.918 1.00 75.12 103 ASP A O 1
ATOM 814 N N . GLU A 1 104 ? 18.395 -5.749 6.001 1.00 79.81 104 GLU A N 1
ATOM 815 C CA . GLU A 1 104 ? 19.578 -5.537 5.160 1.00 79.81 104 GLU A CA 1
ATOM 816 C C . GLU A 1 104 ? 20.854 -6.120 5.789 1.00 79.81 104 GLU A C 1
ATOM 818 O O . GLU A 1 104 ? 21.797 -6.460 5.075 1.00 79.81 104 GLU A O 1
ATOM 823 N N . TYR A 1 105 ? 20.878 -6.278 7.116 1.00 86.88 105 TYR A N 1
ATOM 824 C CA . TYR A 1 105 ? 22.019 -6.773 7.891 1.00 86.88 105 TYR A CA 1
ATOM 825 C C . TYR A 1 105 ? 21.838 -8.214 8.389 1.00 86.88 105 TYR A C 1
ATOM 827 O O . TYR A 1 105 ? 22.806 -8.814 8.864 1.00 86.88 105 TYR A O 1
ATOM 835 N N . SER A 1 106 ? 20.633 -8.779 8.257 1.00 83.31 106 SER A N 1
ATOM 836 C CA . SER A 1 106 ? 20.235 -10.093 8.792 1.00 83.31 106 SER A CA 1
ATOM 837 C C . SER A 1 106 ? 21.213 -11.220 8.439 1.00 83.31 106 SER A C 1
ATOM 839 O O . SER A 1 106 ? 21.637 -11.976 9.312 1.00 83.31 106 SER A O 1
ATOM 841 N N . LEU A 1 107 ? 21.659 -11.291 7.180 1.00 86.88 107 LEU A N 1
ATOM 842 C CA . LEU A 1 107 ? 22.605 -12.310 6.715 1.00 86.88 107 LEU A CA 1
ATOM 843 C C . LEU A 1 107 ? 23.939 -12.250 7.472 1.00 86.88 107 LEU A C 1
ATOM 845 O O . LEU A 1 107 ? 24.445 -13.275 7.929 1.00 86.88 107 LEU A O 1
ATOM 849 N N . LEU A 1 108 ? 24.506 -11.050 7.617 1.00 90.69 108 LEU A N 1
ATOM 850 C CA . LEU A 1 108 ? 25.778 -10.850 8.312 1.00 90.69 108 LEU A CA 1
ATOM 851 C C . LEU A 1 108 ? 25.644 -11.185 9.803 1.00 90.69 108 LEU A C 1
ATOM 853 O O . LEU A 1 108 ? 26.528 -11.815 10.380 1.00 90.69 108 LEU A O 1
ATOM 857 N N . ILE A 1 109 ? 24.523 -10.801 10.414 1.00 88.75 109 ILE A N 1
ATOM 858 C CA . ILE A 1 109 ? 24.210 -11.095 11.816 1.00 88.75 109 ILE A CA 1
ATOM 859 C C . ILE A 1 109 ? 24.104 -12.608 12.033 1.00 88.75 109 ILE A C 1
ATOM 861 O O . ILE A 1 109 ? 24.782 -13.146 12.911 1.00 88.75 109 ILE A O 1
ATOM 865 N N . CYS A 1 110 ? 23.338 -13.307 11.193 1.00 87.75 110 CYS A N 1
ATOM 866 C CA . CYS A 1 110 ? 23.185 -14.760 11.244 1.00 87.75 110 CYS A CA 1
ATOM 867 C C . CYS A 1 110 ? 24.533 -15.482 11.162 1.00 87.75 110 CYS A C 1
ATOM 869 O O . CYS A 1 110 ? 24.789 -16.389 11.953 1.00 87.75 110 CYS A O 1
ATOM 871 N N . LEU A 1 111 ? 25.420 -15.056 10.257 1.00 90.75 111 LEU A N 1
ATOM 872 C CA . LEU A 1 111 ? 26.749 -15.652 10.115 1.00 90.75 111 LEU A CA 1
ATOM 873 C C . LEU A 1 111 ? 27.602 -15.479 11.380 1.00 90.75 111 LEU A C 1
ATOM 875 O O . LEU A 1 111 ? 28.279 -16.420 11.785 1.00 90.75 111 LEU A O 1
ATOM 879 N N . VAL A 1 112 ? 27.553 -14.319 12.042 1.00 90.44 112 VAL A N 1
ATOM 880 C CA . VAL A 1 112 ? 28.279 -14.096 13.309 1.00 90.44 112 VAL A CA 1
ATOM 881 C C . VAL A 1 112 ? 27.686 -14.937 14.444 1.00 90.44 112 VAL A C 1
ATOM 883 O O . VAL A 1 112 ? 28.425 -15.511 15.242 1.00 90.44 112 VAL A O 1
ATOM 886 N N . ILE A 1 113 ? 26.357 -15.054 14.507 1.00 87.81 113 ILE A N 1
ATOM 887 C CA . ILE A 1 113 ? 25.662 -15.876 15.506 1.00 87.81 113 ILE A CA 1
ATOM 888 C C . ILE A 1 113 ? 26.011 -17.360 15.340 1.00 87.81 113 ILE A C 1
ATOM 890 O O . ILE A 1 113 ? 26.210 -18.050 16.341 1.00 87.81 113 ILE A O 1
ATOM 894 N N . GLN A 1 114 ? 26.108 -17.835 14.097 1.00 86.94 114 GLN A N 1
ATOM 895 C CA . GLN A 1 114 ? 26.338 -19.233 13.725 1.00 86.94 114 GLN A CA 1
ATOM 896 C C . GLN A 1 114 ? 27.827 -19.582 13.546 1.00 86.94 114 GLN A C 1
ATOM 898 O O . GLN A 1 114 ? 28.156 -20.500 12.791 1.00 86.94 114 GLN A O 1
ATOM 903 N N . ARG A 1 115 ? 28.740 -18.872 14.226 1.00 86.94 115 ARG A N 1
ATOM 904 C CA . ARG A 1 115 ? 30.180 -19.157 14.151 1.00 86.94 115 ARG A CA 1
ATOM 905 C C . ARG A 1 115 ? 30.467 -20.642 14.474 1.00 86.94 115 ARG A C 1
ATOM 907 O O . ARG A 1 115 ? 30.040 -21.123 15.528 1.00 86.94 115 ARG A O 1
ATOM 914 N N . PRO A 1 116 ? 31.196 -21.370 13.606 1.00 86.62 116 PRO A N 1
ATOM 915 C CA . PRO A 1 116 ? 31.562 -22.760 13.856 1.00 86.62 116 PRO A CA 1
ATOM 916 C C . PRO A 1 116 ? 32.613 -22.883 14.977 1.00 86.62 116 PRO A C 1
ATOM 918 O O . PRO A 1 116 ? 33.371 -21.941 15.218 1.00 86.62 116 PRO A O 1
ATOM 921 N N . PRO A 1 117 ? 32.709 -24.043 15.654 1.00 83.75 117 PRO A N 1
ATOM 922 C CA . PRO A 1 117 ? 33.741 -24.286 16.659 1.00 83.75 117 PRO A CA 1
ATOM 923 C C . PRO A 1 117 ? 35.152 -24.241 16.054 1.00 83.75 117 PRO A C 1
ATOM 925 O O . PRO A 1 117 ? 35.384 -24.829 14.999 1.00 83.75 117 PRO A O 1
ATOM 928 N N . ASP A 1 118 ? 36.128 -23.673 16.773 1.00 81.19 118 ASP A N 1
ATOM 929 C CA . ASP A 1 118 ? 37.532 -23.557 16.318 1.00 81.19 118 ASP A CA 1
ATOM 930 C C . ASP A 1 118 ? 38.216 -24.910 16.014 1.00 81.19 118 ASP A C 1
ATOM 932 O O . ASP A 1 118 ? 39.274 -24.972 15.390 1.00 81.19 118 ASP A O 1
ATOM 936 N N . ILE A 1 119 ? 37.605 -26.014 16.448 1.00 82.12 119 ILE A N 1
ATOM 937 C CA . ILE A 1 119 ? 38.058 -27.390 16.207 1.00 82.12 119 ILE A CA 1
ATOM 938 C C . ILE A 1 119 ? 37.842 -27.794 14.732 1.00 82.12 119 ILE A C 1
ATOM 940 O O . ILE A 1 119 ? 38.542 -28.664 14.213 1.00 82.12 119 ILE A O 1
ATOM 944 N N . GLU A 1 120 ? 36.907 -27.151 14.030 1.00 79.62 120 GLU A N 1
ATOM 945 C CA . GLU A 1 120 ? 36.568 -27.435 12.636 1.00 79.62 120 GLU A CA 1
ATOM 946 C C . GLU A 1 120 ? 37.256 -26.455 11.676 1.00 79.62 120 GLU A C 1
ATOM 948 O O . GLU A 1 120 ? 36.629 -25.562 11.107 1.00 79.62 120 GLU A O 1
ATOM 953 N N . LEU A 1 121 ? 38.562 -26.637 11.463 1.00 80.69 121 LEU A N 1
ATOM 954 C CA . LEU A 1 121 ? 39.396 -25.698 10.697 1.00 80.69 121 LEU A CA 1
ATOM 955 C C . LEU A 1 121 ? 38.816 -25.332 9.312 1.00 80.69 121 LEU A C 1
ATOM 957 O O . LEU A 1 121 ? 38.816 -24.167 8.929 1.00 80.69 121 LEU A O 1
ATOM 961 N N . GLN A 1 122 ? 38.278 -26.313 8.577 1.00 83.75 122 GLN A N 1
ATOM 962 C CA . GLN A 1 122 ? 37.660 -26.085 7.260 1.00 83.75 122 GLN A CA 1
ATOM 963 C C . GLN A 1 122 ? 36.357 -25.280 7.351 1.00 83.75 122 GLN A C 1
ATOM 965 O O . GLN A 1 122 ? 36.089 -24.437 6.494 1.00 83.75 122 GLN A O 1
ATOM 970 N N . SER A 1 123 ? 35.554 -25.523 8.390 1.00 83.50 123 SER A N 1
ATOM 971 C CA . SER A 1 123 ? 34.328 -24.769 8.651 1.00 83.50 123 SER A CA 1
ATOM 972 C C . SER A 1 123 ? 34.659 -23.317 8.998 1.00 83.50 123 SER A C 1
ATOM 974 O O . SER A 1 123 ? 33.997 -22.414 8.496 1.00 83.50 123 SER A O 1
ATOM 976 N N . VAL A 1 124 ? 35.716 -23.078 9.785 1.00 86.19 124 VAL A N 1
ATOM 977 C CA . VAL A 1 124 ? 36.195 -21.729 10.141 1.00 86.19 124 VAL A CA 1
ATOM 978 C C . VAL A 1 124 ? 36.754 -20.988 8.923 1.00 86.19 124 VAL A C 1
ATOM 980 O O . VAL A 1 124 ? 36.450 -19.811 8.732 1.00 86.19 124 VAL A O 1
ATOM 983 N N . GLU A 1 125 ? 37.536 -21.651 8.064 1.00 86.44 125 GLU A N 1
ATOM 984 C CA . GLU A 1 125 ? 38.018 -21.055 6.807 1.00 86.44 125 GLU A CA 1
ATOM 985 C C . GLU A 1 125 ? 36.851 -20.640 5.901 1.00 86.44 125 GLU A C 1
ATOM 987 O O . GLU A 1 125 ? 36.824 -19.517 5.393 1.00 86.44 125 GLU A O 1
ATOM 992 N N . LYS A 1 126 ? 35.856 -21.518 5.735 1.00 88.25 126 LYS A N 1
ATOM 993 C CA . LYS A 1 126 ? 34.654 -21.217 4.952 1.00 88.25 126 LYS A CA 1
ATOM 994 C C . LYS A 1 126 ? 33.849 -20.069 5.566 1.00 88.25 126 LYS A C 1
ATOM 996 O O . LYS A 1 126 ? 33.460 -19.152 4.855 1.00 88.25 126 LYS A O 1
ATOM 1001 N N . TRP A 1 127 ? 33.659 -20.088 6.880 1.00 92.00 127 TRP A N 1
ATOM 1002 C CA . TRP A 1 127 ? 32.935 -19.048 7.606 1.00 92.00 127 TRP A CA 1
ATOM 1003 C C . TRP A 1 127 ? 33.571 -17.663 7.428 1.00 92.00 127 TRP A C 1
ATOM 1005 O O . TRP A 1 127 ? 32.861 -16.693 7.184 1.00 92.00 127 TRP A O 1
ATOM 1015 N N . ASN A 1 128 ? 34.905 -17.566 7.455 1.00 91.06 128 ASN A N 1
ATOM 1016 C CA . ASN A 1 128 ? 35.614 -16.312 7.176 1.00 91.06 128 ASN A CA 1
ATOM 1017 C C . ASN A 1 128 ? 35.291 -15.758 5.780 1.00 91.06 128 ASN A C 1
ATOM 1019 O O . ASN A 1 128 ? 35.059 -14.559 5.619 1.00 91.06 128 ASN A O 1
ATOM 1023 N N . ILE A 1 129 ? 35.263 -16.631 4.770 1.00 90.12 129 ILE A N 1
ATOM 1024 C CA . ILE A 1 129 ? 34.906 -16.268 3.393 1.00 90.12 129 ILE A CA 1
ATOM 1025 C C . ILE A 1 129 ? 33.447 -15.804 3.324 1.00 90.12 129 ILE A C 1
ATOM 1027 O O . ILE A 1 129 ? 33.164 -14.775 2.708 1.00 90.12 129 ILE A O 1
ATOM 1031 N N . ASP A 1 130 ? 32.537 -16.524 3.979 1.00 90.12 130 ASP A N 1
ATOM 1032 C CA . ASP A 1 130 ? 31.106 -16.212 3.988 1.00 90.12 130 ASP A CA 1
ATOM 1033 C C . ASP A 1 130 ? 30.832 -14.846 4.650 1.00 90.12 130 ASP A C 1
ATOM 1035 O O . ASP A 1 130 ? 30.052 -14.055 4.115 1.00 90.12 130 ASP A O 1
ATOM 1039 N N . ILE A 1 131 ? 31.529 -14.509 5.747 1.00 92.06 131 ILE A N 1
ATOM 1040 C CA . ILE A 1 131 ? 31.441 -13.187 6.397 1.00 92.06 131 ILE A CA 1
ATOM 1041 C C . ILE A 1 131 ? 31.832 -12.075 5.422 1.00 92.06 131 ILE A C 1
ATOM 1043 O O . ILE A 1 131 ? 31.068 -11.130 5.223 1.00 92.06 131 ILE A O 1
ATOM 1047 N N . TRP A 1 132 ? 33.000 -12.176 4.784 1.00 92.56 132 TRP A N 1
ATOM 1048 C CA . TRP A 1 132 ? 33.449 -11.140 3.852 1.00 92.56 132 TRP A CA 1
ATOM 1049 C C . TRP A 1 132 ? 32.564 -11.064 2.607 1.00 92.56 132 TRP A C 1
ATOM 1051 O O . TRP A 1 132 ? 32.274 -9.967 2.136 1.00 92.56 132 TRP A O 1
ATOM 1061 N N . SER A 1 133 ? 32.049 -12.193 2.115 1.00 89.81 133 SER A N 1
ATOM 1062 C CA . SER A 1 133 ? 31.073 -12.214 1.020 1.00 89.81 133 SER A CA 1
ATOM 1063 C C . SER A 1 133 ? 29.775 -11.479 1.383 1.00 89.81 133 SER A C 1
ATOM 1065 O O . SER A 1 133 ? 29.252 -10.710 0.567 1.00 89.81 133 SER A O 1
ATOM 1067 N N . ALA A 1 134 ? 29.285 -11.646 2.615 1.00 90.81 134 ALA A N 1
ATOM 1068 C CA . ALA A 1 134 ? 28.137 -10.901 3.123 1.00 90.81 134 ALA A CA 1
ATOM 1069 C C . ALA A 1 134 ? 28.436 -9.396 3.233 1.00 90.81 134 ALA A C 1
ATOM 1071 O O . ALA A 1 134 ? 27.595 -8.583 2.855 1.00 90.81 134 ALA A O 1
ATOM 1072 N N . VAL A 1 135 ? 29.644 -9.012 3.663 1.00 91.31 135 VAL A N 1
ATOM 1073 C CA . VAL A 1 135 ? 30.077 -7.603 3.713 1.00 91.31 135 VAL A CA 1
ATOM 1074 C C . VAL A 1 135 ? 30.140 -6.977 2.315 1.00 91.31 135 VAL A C 1
ATOM 1076 O O . VAL A 1 135 ? 29.626 -5.875 2.126 1.00 91.31 135 VAL A O 1
ATOM 1079 N N . PHE A 1 136 ? 30.701 -7.667 1.317 1.00 88.31 136 PHE A N 1
ATOM 1080 C CA . PHE A 1 136 ? 30.694 -7.185 -0.072 1.00 88.31 136 PHE A CA 1
ATOM 1081 C C . PHE A 1 136 ? 29.270 -7.000 -0.599 1.00 88.31 136 PHE A C 1
ATOM 1083 O O . PHE A 1 136 ? 28.965 -5.971 -1.195 1.00 88.31 136 PHE A O 1
ATOM 1090 N N . SER A 1 137 ? 28.387 -7.965 -0.336 1.00 85.25 137 SER A N 1
ATOM 1091 C CA . SER A 1 137 ? 26.981 -7.894 -0.755 1.00 85.25 137 SER A CA 1
ATOM 1092 C C . SER A 1 137 ? 26.248 -6.723 -0.094 1.00 85.25 137 SER A C 1
ATOM 1094 O O . SER A 1 137 ? 25.498 -6.007 -0.755 1.00 85.25 137 SER A O 1
ATOM 1096 N N . LEU A 1 138 ? 26.508 -6.487 1.195 1.00 86.88 138 LEU A N 1
ATOM 1097 C CA . LEU A 1 138 ? 25.985 -5.345 1.940 1.00 86.88 138 LEU A CA 1
ATOM 1098 C C . LEU A 1 138 ? 26.433 -4.025 1.299 1.00 86.88 138 LEU A C 1
ATOM 1100 O O . LEU A 1 138 ? 25.616 -3.148 1.032 1.00 86.88 138 LEU A O 1
ATOM 1104 N N . ILE A 1 139 ? 27.727 -3.894 1.007 1.00 84.12 139 ILE A N 1
ATOM 1105 C CA . ILE A 1 139 ? 28.290 -2.700 0.372 1.00 84.12 139 ILE A CA 1
ATOM 1106 C C . ILE A 1 139 ? 27.693 -2.487 -1.022 1.00 84.12 139 ILE A C 1
ATOM 1108 O O . ILE A 1 139 ? 27.268 -1.371 -1.313 1.00 84.12 139 ILE A O 1
ATOM 1112 N N . ASP A 1 140 ? 27.596 -3.524 -1.860 1.00 79.06 140 ASP A N 1
ATOM 1113 C CA . ASP A 1 140 ? 27.000 -3.449 -3.205 1.00 79.06 140 ASP A CA 1
ATOM 1114 C C . ASP A 1 140 ? 25.544 -2.950 -3.142 1.00 79.06 140 ASP A C 1
ATOM 1116 O O . ASP A 1 140 ? 25.182 -1.990 -3.827 1.00 79.06 140 ASP A O 1
ATOM 1120 N N . ASN A 1 141 ? 24.739 -3.482 -2.216 1.00 75.44 141 ASN A N 1
ATOM 1121 C CA . ASN A 1 141 ? 23.368 -3.012 -1.983 1.00 75.44 141 ASN A CA 1
ATOM 1122 C C . ASN A 1 141 ? 23.329 -1.514 -1.622 1.00 75.44 141 ASN A C 1
ATOM 1124 O O . ASN A 1 141 ? 22.579 -0.740 -2.220 1.00 75.44 141 ASN A O 1
ATOM 1128 N N . PHE A 1 142 ? 24.202 -1.062 -0.717 1.00 70.50 142 PHE A N 1
ATOM 1129 C CA . PHE A 1 142 ? 24.310 0.355 -0.341 1.00 70.50 142 PHE A CA 1
ATOM 1130 C C . PHE A 1 142 ? 24.963 1.247 -1.411 1.00 70.50 142 PHE A C 1
ATOM 1132 O O . PHE A 1 142 ? 24.864 2.476 -1.321 1.00 70.50 142 PHE A O 1
ATOM 1139 N N . SER A 1 143 ? 25.617 0.664 -2.414 1.00 64.69 143 SER A N 1
ATOM 1140 C CA . SER A 1 143 ? 26.209 1.355 -3.567 1.00 64.69 143 SER A CA 1
ATOM 1141 C C . SER A 1 143 ? 25.187 1.644 -4.645 1.00 64.69 143 SER A C 1
ATOM 1143 O O . SER A 1 143 ? 25.193 2.718 -5.239 1.00 64.69 143 SER A O 1
ATOM 1145 N N . GLN A 1 144 ? 24.326 0.660 -4.897 1.00 56.47 144 GLN A N 1
ATOM 1146 C CA . GLN A 1 144 ? 23.285 0.723 -5.915 1.00 56.47 144 GLN A CA 1
ATOM 1147 C C . GLN A 1 144 ? 22.114 1.605 -5.482 1.00 56.47 144 GLN A C 1
ATOM 1149 O O . GLN A 1 144 ? 21.303 2.004 -6.318 1.00 56.47 144 GLN A O 1
ATOM 1154 N N . THR A 1 145 ? 22.051 1.981 -4.200 1.00 45.66 145 THR A N 1
ATOM 1155 C CA . THR A 1 145 ? 21.158 3.055 -3.769 1.00 45.66 145 THR A CA 1
ATOM 1156 C C . THR A 1 145 ? 21.586 4.375 -4.410 1.00 45.66 145 THR A C 1
ATOM 1158 O O . THR A 1 145 ? 22.670 4.905 -4.157 1.00 45.66 145 THR A O 1
ATOM 1161 N N . THR A 1 146 ? 20.716 4.873 -5.292 1.00 38.81 146 THR A N 1
ATOM 1162 C CA . THR A 1 146 ? 20.778 6.183 -5.950 1.00 38.81 146 THR A CA 1
ATOM 1163 C C . THR A 1 146 ? 21.355 7.237 -4.995 1.00 38.81 146 THR A C 1
ATOM 1165 O O . THR A 1 146 ? 20.942 7.257 -3.831 1.00 38.81 146 THR A O 1
ATOM 1168 N N . PRO A 1 147 ? 22.291 8.111 -5.429 1.00 35.84 147 PRO A N 1
ATOM 1169 C CA . PRO A 1 147 ? 22.857 9.146 -4.565 1.00 35.84 147 PRO A CA 1
ATOM 1170 C C . PRO A 1 147 ? 21.736 9.878 -3.817 1.00 35.84 147 PRO A C 1
ATOM 1172 O O . PRO A 1 147 ? 20.697 10.154 -4.427 1.00 35.84 147 PRO A O 1
ATOM 1175 N N . PRO A 1 148 ? 21.913 10.177 -2.514 1.00 39.19 148 PRO A N 1
ATOM 1176 C CA . PRO A 1 148 ? 20.873 10.824 -1.736 1.00 39.19 148 PRO A CA 1
ATOM 1177 C C . PRO A 1 148 ? 20.482 12.108 -2.456 1.00 39.19 148 PRO A C 1
ATOM 1179 O O . PRO A 1 148 ? 21.345 12.893 -2.856 1.00 39.19 148 PRO A O 1
ATOM 1182 N N . MET A 1 149 ? 19.179 12.267 -2.664 1.00 34.66 149 MET A N 1
ATOM 1183 C CA . MET A 1 149 ? 18.584 13.409 -3.337 1.00 34.66 149 MET A CA 1
ATOM 1184 C C . MET A 1 149 ? 19.145 14.688 -2.690 1.00 34.66 149 MET A C 1
ATOM 1186 O O . MET A 1 149 ? 18.828 15.010 -1.549 1.00 34.66 149 MET A O 1
ATOM 1190 N N . SER A 1 150 ? 20.011 15.422 -3.395 1.00 40.16 150 SER A N 1
ATOM 1191 C CA . SER A 1 150 ? 20.525 16.728 -2.944 1.00 40.16 150 SER A CA 1
ATOM 1192 C C . SER A 1 150 ? 19.443 17.814 -2.960 1.00 40.16 150 SER A C 1
ATOM 1194 O O . SER A 1 150 ? 19.688 18.963 -2.600 1.00 40.16 150 SER A O 1
ATOM 1196 N N . ILE A 1 151 ? 18.231 17.435 -3.355 1.00 39.09 151 ILE A N 1
ATOM 1197 C CA . ILE A 1 151 ? 17.026 18.239 -3.363 1.00 39.09 151 ILE A CA 1
ATOM 1198 C C . ILE A 1 151 ? 16.017 17.441 -2.532 1.00 39.09 151 ILE A C 1
ATOM 1200 O O . ILE A 1 151 ? 15.760 16.292 -2.882 1.00 39.09 151 ILE A O 1
ATOM 1204 N N . PRO A 1 152 ? 15.467 17.984 -1.433 1.00 36.50 152 PRO A N 1
ATOM 1205 C CA . PRO A 1 152 ? 14.388 17.323 -0.710 1.00 36.50 152 PRO A CA 1
ATOM 1206 C C . PRO A 1 152 ? 13.276 16.973 -1.702 1.00 36.50 152 PRO A C 1
ATOM 1208 O O . PRO A 1 152 ? 13.025 17.784 -2.601 1.00 36.50 152 PRO A O 1
ATOM 1211 N N . PRO A 1 153 ? 12.601 15.822 -1.569 1.00 38.50 153 PRO A N 1
ATOM 1212 C CA . PRO A 1 153 ? 11.432 15.553 -2.380 1.00 38.50 153 PRO A CA 1
ATOM 1213 C C . PRO A 1 153 ? 10.417 16.671 -2.149 1.00 38.50 153 PRO A C 1
ATOM 1215 O O . PRO A 1 153 ? 9.797 16.783 -1.094 1.00 38.50 153 PRO A O 1
ATOM 1218 N N . PHE A 1 154 ? 10.305 17.562 -3.126 1.00 39.34 154 PHE A N 1
ATOM 1219 C CA . PHE A 1 154 ? 9.237 18.538 -3.156 1.00 39.34 154 PHE A CA 1
ATOM 1220 C C . PHE A 1 154 ? 7.968 17.812 -3.582 1.00 39.34 154 PHE A C 1
ATOM 1222 O O . PHE A 1 154 ? 8.015 16.893 -4.399 1.00 39.34 154 PHE A O 1
ATOM 1229 N N . PHE A 1 155 ? 6.831 18.293 -3.090 1.00 40.50 155 PHE A N 1
ATOM 1230 C CA . PHE A 1 155 ? 5.487 17.847 -3.476 1.00 40.50 155 PHE A CA 1
ATOM 1231 C C . PHE A 1 155 ? 5.260 17.819 -5.011 1.00 40.50 155 PHE A C 1
ATOM 1233 O O . PHE A 1 155 ? 4.330 17.185 -5.498 1.00 40.50 155 PHE A O 1
ATOM 1240 N N . ASP A 1 156 ? 6.137 18.484 -5.773 1.00 43.81 156 ASP A N 1
ATOM 1241 C CA . ASP A 1 156 ? 6.093 18.628 -7.232 1.00 43.81 156 ASP A CA 1
ATOM 1242 C C . ASP A 1 156 ? 7.025 17.671 -8.005 1.00 43.81 156 ASP A C 1
ATOM 1244 O O . ASP A 1 156 ? 7.063 17.708 -9.240 1.00 43.81 156 ASP A O 1
ATOM 1248 N N . GLY A 1 157 ? 7.792 16.830 -7.303 1.00 45.19 157 GLY A N 1
ATOM 1249 C CA . GLY A 1 157 ? 8.727 15.860 -7.878 1.00 45.19 157 GLY A CA 1
ATOM 1250 C C . GLY A 1 157 ? 8.078 14.544 -8.328 1.00 45.19 157 GLY A C 1
ATOM 1251 O O . GLY A 1 157 ? 6.902 14.286 -8.089 1.00 45.19 157 GLY A O 1
ATOM 1252 N N . THR A 1 158 ? 8.856 13.696 -9.010 1.00 48.19 158 THR A N 1
ATOM 1253 C CA . THR A 1 158 ? 8.497 12.287 -9.267 1.00 48.19 158 THR A CA 1
ATOM 1254 C C . THR A 1 158 ? 8.120 11.609 -7.942 1.00 48.19 158 THR A C 1
ATOM 1256 O O . THR A 1 158 ? 8.828 11.855 -6.962 1.00 48.19 158 THR A O 1
ATOM 1259 N N . PRO A 1 159 ? 7.060 10.773 -7.883 1.00 49.41 159 PRO A N 1
ATOM 1260 C CA . PRO A 1 159 ? 6.701 10.052 -6.665 1.00 49.41 159 PRO A CA 1
ATOM 1261 C C . PRO A 1 159 ? 7.935 9.382 -6.060 1.00 49.41 159 PRO A C 1
ATOM 1263 O O . PRO A 1 159 ? 8.691 8.712 -6.762 1.00 49.41 159 PRO A O 1
ATOM 1266 N N . VAL A 1 160 ? 8.159 9.646 -4.775 1.00 51.91 160 VAL A N 1
ATOM 1267 C CA . VAL A 1 160 ? 9.417 9.382 -4.056 1.00 51.91 160 VAL A CA 1
ATOM 1268 C C . VAL A 1 160 ? 9.638 7.889 -3.803 1.00 51.91 160 VAL A C 1
ATOM 1270 O O . VAL A 1 160 ? 10.753 7.469 -3.508 1.00 51.91 160 VAL A O 1
ATOM 1273 N N . THR A 1 161 ? 8.600 7.072 -3.956 1.00 54.75 161 THR A N 1
ATOM 1274 C CA . THR A 1 161 ? 8.589 5.665 -3.566 1.00 54.75 161 THR A CA 1
ATOM 1275 C C . THR A 1 161 ? 8.178 4.771 -4.734 1.00 54.75 161 THR A C 1
ATOM 1277 O O . THR A 1 161 ? 7.330 5.114 -5.563 1.00 54.75 161 THR A O 1
ATOM 1280 N N . SER A 1 162 ? 8.808 3.596 -4.827 1.00 61.19 162 SER A N 1
ATOM 1281 C CA . SER A 1 162 ? 8.327 2.523 -5.693 1.00 61.19 162 SER A CA 1
ATOM 1282 C C . SER A 1 162 ? 6.939 2.103 -5.218 1.00 61.19 162 SER A C 1
ATOM 1284 O O . SER A 1 162 ? 6.806 1.611 -4.103 1.00 61.19 162 SER A O 1
ATOM 1286 N N . ASN A 1 163 ? 5.919 2.288 -6.052 1.00 71.75 163 ASN A N 1
ATOM 1287 C CA . ASN A 1 163 ? 4.568 1.826 -5.748 1.00 71.75 163 ASN A CA 1
ATOM 1288 C C . ASN A 1 163 ? 4.335 0.398 -6.261 1.00 71.75 163 ASN A C 1
ATOM 1290 O O . ASN A 1 163 ? 5.129 -0.162 -7.027 1.00 71.75 163 ASN A O 1
ATOM 1294 N N . SER A 1 164 ? 3.206 -0.183 -5.872 1.00 78.38 164 SER A N 1
ATOM 1295 C CA . SER A 1 164 ? 2.794 -1.535 -6.260 1.00 78.38 164 SER A CA 1
ATOM 1296 C C . SER A 1 164 ? 2.548 -1.711 -7.769 1.00 78.38 164 SER A C 1
ATOM 1298 O O . SER A 1 164 ? 2.419 -2.840 -8.241 1.00 78.38 164 SER A O 1
ATOM 1300 N N . SER A 1 165 ? 2.568 -0.640 -8.579 1.00 75.81 165 SER A N 1
ATOM 1301 C CA . SER A 1 165 ? 2.282 -0.723 -10.019 1.00 75.81 165 SER A CA 1
ATOM 1302 C C . SER A 1 165 ? 3.336 -1.486 -10.831 1.00 75.81 165 SER A C 1
ATOM 1304 O O . SER A 1 165 ? 3.050 -1.832 -11.984 1.00 75.81 165 SER A O 1
ATOM 1306 N N . SER A 1 166 ? 4.534 -1.725 -10.292 1.00 70.38 166 SER A N 1
ATOM 1307 C CA . SER A 1 166 ? 5.543 -2.597 -10.913 1.00 70.38 166 SER A CA 1
ATOM 1308 C C . SER A 1 166 ? 5.240 -4.089 -10.718 1.00 70.38 166 SER A C 1
ATOM 1310 O O . SER A 1 166 ? 5.710 -4.911 -11.502 1.00 70.38 166 SER A O 1
ATOM 1312 N N . GLN A 1 167 ? 4.394 -4.446 -9.746 1.00 67.50 167 GLN A N 1
ATOM 1313 C CA . GLN A 1 167 ? 4.102 -5.824 -9.343 1.00 67.50 167 GLN A CA 1
ATOM 1314 C C . GLN A 1 167 ? 2.944 -6.433 -10.153 1.00 67.50 167 GLN A C 1
ATOM 1316 O O . GLN A 1 167 ? 1.914 -6.822 -9.610 1.00 67.50 167 GLN A O 1
ATOM 1321 N N . LYS A 1 168 ? 3.083 -6.486 -11.484 1.00 65.62 168 LYS A N 1
ATOM 1322 C CA . LYS A 1 168 ? 2.042 -7.011 -12.399 1.00 65.62 168 LYS A CA 1
ATOM 1323 C C . LYS A 1 168 ? 2.294 -8.437 -12.903 1.00 65.62 168 LYS A C 1
ATOM 1325 O O . LYS A 1 168 ? 1.432 -8.996 -13.586 1.00 65.62 168 LYS A O 1
ATOM 1330 N N . GLY A 1 169 ? 3.477 -8.991 -12.648 1.00 59.28 169 GLY A N 1
ATOM 1331 C CA . GLY A 1 169 ? 3.876 -10.302 -13.152 1.00 59.28 169 GLY A CA 1
ATOM 1332 C C . GLY A 1 169 ? 3.204 -11.463 -12.416 1.00 59.28 169 GLY A C 1
ATOM 1333 O O . GLY A 1 169 ? 2.722 -11.321 -11.295 1.00 59.28 169 GLY A O 1
ATOM 1334 N N . SER A 1 170 ? 3.135 -12.630 -13.059 1.00 60.09 170 SER A N 1
ATOM 1335 C CA . SER A 1 170 ? 2.551 -13.842 -12.459 1.00 60.09 170 SER A CA 1
ATOM 1336 C C . SER A 1 170 ? 3.420 -14.464 -11.366 1.00 60.09 170 SER A C 1
ATOM 1338 O O . SER A 1 170 ? 2.953 -15.335 -10.642 1.00 60.09 170 SER A O 1
ATOM 1340 N N . GLU A 1 171 ? 4.682 -14.054 -11.281 1.00 62.41 171 GLU A N 1
ATOM 1341 C CA . GLU A 1 171 ? 5.644 -14.457 -10.258 1.00 62.41 171 GLU A CA 1
ATOM 1342 C C . GLU A 1 171 ? 5.408 -13.782 -8.899 1.00 62.41 171 GLU A C 1
ATOM 1344 O O . GLU A 1 171 ? 6.000 -14.195 -7.906 1.00 62.41 171 GLU A O 1
ATOM 1349 N N . GLN A 1 172 ? 4.545 -12.763 -8.844 1.00 65.94 172 GLN A N 1
ATOM 1350 C CA . GLN A 1 172 ? 4.294 -12.007 -7.623 1.00 65.94 172 GLN A CA 1
ATOM 1351 C C . GLN A 1 172 ? 3.413 -12.797 -6.655 1.00 65.94 172 GLN A C 1
ATOM 1353 O O . GLN A 1 172 ? 2.315 -13.239 -7.000 1.00 65.94 172 GLN A O 1
ATOM 1358 N N . THR A 1 173 ? 3.896 -12.965 -5.424 1.00 66.56 173 THR A N 1
ATOM 1359 C CA . THR A 1 173 ? 3.128 -13.579 -4.337 1.00 66.56 173 THR A CA 1
ATOM 1360 C C . THR A 1 173 ? 2.239 -12.539 -3.657 1.00 66.56 173 THR A C 1
ATOM 1362 O O . THR A 1 173 ? 2.521 -11.340 -3.675 1.00 66.56 173 THR A O 1
ATOM 1365 N N . HIS A 1 174 ? 1.159 -13.001 -3.018 1.00 71.19 174 HIS A N 1
ATOM 1366 C CA . HIS A 1 174 ? 0.259 -12.137 -2.241 1.00 71.19 174 HIS A CA 1
ATOM 1367 C C . HIS A 1 174 ? 1.013 -11.353 -1.161 1.00 71.19 174 HIS A C 1
ATOM 1369 O O . HIS A 1 174 ? 0.761 -10.170 -0.969 1.00 71.19 174 HIS A O 1
ATOM 1375 N N . GLU A 1 175 ? 2.001 -11.984 -0.527 1.00 73.94 175 GLU A N 1
ATOM 1376 C CA . GLU A 1 175 ? 2.851 -11.375 0.499 1.00 73.94 175 GLU A CA 1
ATOM 1377 C C . GLU A 1 175 ? 3.683 -10.206 -0.044 1.00 73.94 175 GLU A C 1
ATOM 1379 O O . GLU A 1 175 ? 3.682 -9.128 0.552 1.00 73.94 175 GLU A O 1
ATOM 1384 N N . LEU A 1 176 ? 4.326 -10.379 -1.207 1.00 76.88 176 LEU A N 1
ATOM 1385 C CA . LEU A 1 176 ? 5.122 -9.322 -1.838 1.00 76.88 176 LEU A CA 1
ATOM 1386 C C . LEU A 1 176 ? 4.252 -8.128 -2.239 1.00 76.88 176 LEU A C 1
ATOM 1388 O O . LEU A 1 176 ? 4.625 -6.980 -1.995 1.00 76.88 176 LEU A O 1
ATOM 1392 N N . VAL A 1 177 ? 3.075 -8.385 -2.819 1.00 79.69 177 VAL A N 1
ATOM 1393 C CA . VAL A 1 177 ? 2.142 -7.320 -3.212 1.00 79.69 177 VAL A CA 1
ATOM 1394 C C . VAL A 1 177 ? 1.606 -6.588 -1.983 1.00 79.69 177 VAL A C 1
ATOM 1396 O O . VAL A 1 177 ? 1.618 -5.361 -1.961 1.00 79.69 177 VAL A O 1
ATOM 1399 N N . ASN A 1 178 ? 1.199 -7.312 -0.938 1.00 85.69 178 ASN A N 1
ATOM 1400 C CA . ASN A 1 178 ? 0.687 -6.710 0.291 1.00 85.69 178 ASN A CA 1
ATOM 1401 C C . ASN A 1 178 ? 1.735 -5.836 0.990 1.00 85.69 178 ASN A C 1
ATOM 1403 O O . ASN A 1 178 ? 1.397 -4.742 1.434 1.00 85.69 178 ASN A O 1
ATOM 1407 N N . SER A 1 179 ? 2.998 -6.279 1.068 1.00 83.75 179 SER A N 1
ATOM 1408 C CA . SER A 1 179 ? 4.076 -5.460 1.646 1.00 83.75 179 SER A CA 1
ATOM 1409 C C . SER A 1 179 ? 4.217 -4.140 0.895 1.00 83.75 179 SER A C 1
ATOM 1411 O O . SER A 1 179 ? 4.231 -3.076 1.508 1.00 83.75 179 SER A O 1
ATOM 1413 N N . ARG A 1 180 ? 4.207 -4.191 -0.444 1.00 85.56 180 ARG A N 1
ATOM 1414 C CA . ARG A 1 180 ? 4.281 -2.989 -1.283 1.00 85.56 180 ARG A CA 1
ATOM 1415 C C . ARG A 1 180 ? 3.061 -2.088 -1.141 1.00 85.56 180 ARG A C 1
ATOM 1417 O O . ARG A 1 180 ? 3.230 -0.878 -1.090 1.00 85.56 180 ARG A O 1
ATOM 1424 N N . ILE A 1 181 ? 1.855 -2.650 -1.056 1.00 88.75 181 ILE A N 1
ATOM 1425 C CA . ILE A 1 181 ? 0.636 -1.868 -0.798 1.00 88.75 181 ILE A CA 1
ATOM 1426 C C . ILE A 1 181 ? 0.734 -1.174 0.563 1.00 88.75 181 ILE A C 1
ATOM 1428 O O . ILE A 1 181 ? 0.363 -0.010 0.671 1.00 88.75 181 ILE A O 1
ATOM 1432 N N . PHE A 1 182 ? 1.255 -1.851 1.591 1.00 89.94 182 PHE A N 1
ATOM 1433 C CA . PHE A 1 182 ? 1.441 -1.239 2.904 1.00 89.94 182 PHE A CA 1
ATOM 1434 C C . PHE A 1 182 ? 2.461 -0.096 2.869 1.00 89.94 182 PHE A C 1
ATOM 1436 O O . PHE A 1 182 ? 2.148 0.995 3.333 1.00 89.94 182 PHE A O 1
ATOM 1443 N N . GLU A 1 183 ? 3.646 -0.318 2.292 1.00 87.38 183 GLU A N 1
ATOM 1444 C CA . GLU A 1 183 ? 4.677 0.719 2.100 1.00 87.38 183 GLU A CA 1
ATOM 1445 C C . GLU A 1 183 ? 4.127 1.940 1.349 1.00 87.38 183 GLU A C 1
ATOM 1447 O O . GLU A 1 183 ? 4.462 3.078 1.659 1.00 87.38 183 GLU A O 1
ATOM 1452 N N . GLU A 1 184 ? 3.252 1.702 0.374 1.00 88.56 184 GLU A N 1
ATOM 1453 C CA . GLU A 1 184 ? 2.645 2.734 -0.455 1.00 88.56 184 GLU A CA 1
ATOM 1454 C C . GLU A 1 184 ? 1.660 3.633 0.312 1.00 88.56 184 GLU A C 1
ATOM 1456 O O . GLU A 1 184 ? 1.602 4.831 0.043 1.00 88.56 184 GLU A O 1
ATOM 1461 N N . ILE A 1 185 ? 0.897 3.085 1.263 1.00 91.62 185 ILE A N 1
ATOM 1462 C CA . ILE A 1 185 ? -0.117 3.841 2.023 1.00 91.62 185 ILE A CA 1
ATOM 1463 C C . ILE A 1 185 ? 0.370 4.327 3.392 1.00 91.62 185 ILE A C 1
ATOM 1465 O O . ILE A 1 185 ? -0.244 5.236 3.951 1.00 91.62 185 ILE A O 1
ATOM 1469 N N . HIS A 1 186 ? 1.416 3.715 3.956 1.00 87.00 186 HIS A N 1
ATOM 1470 C CA . HIS A 1 186 ? 1.820 3.898 5.355 1.00 87.00 186 HIS A CA 1
ATOM 1471 C C . HIS A 1 186 ? 2.033 5.373 5.715 1.00 87.00 186 HIS A C 1
ATOM 1473 O O . HIS A 1 186 ? 1.410 5.871 6.649 1.00 87.00 186 HIS A O 1
ATOM 1479 N N . ASP A 1 187 ? 2.820 6.092 4.912 1.00 85.88 187 ASP A N 1
ATOM 1480 C CA . ASP A 1 187 ? 3.147 7.508 5.148 1.00 85.88 187 ASP A CA 1
ATOM 1481 C C . ASP A 1 187 ? 2.084 8.478 4.599 1.00 85.88 187 ASP A C 1
ATOM 1483 O O . ASP A 1 187 ? 2.240 9.696 4.659 1.00 85.88 187 ASP A O 1
ATOM 1487 N N . CYS A 1 188 ? 1.010 7.943 4.019 1.00 90.06 188 CYS A N 1
ATOM 1488 C CA . CYS A 1 188 ? -0.046 8.686 3.331 1.00 90.06 188 CYS A CA 1
ATOM 1489 C C . CYS A 1 188 ? -1.437 8.403 3.923 1.00 90.06 188 CYS A C 1
ATOM 1491 O O . CYS A 1 188 ? -2.453 8.658 3.278 1.00 90.06 188 CYS A O 1
ATOM 1493 N N . THR A 1 189 ? -1.487 7.853 5.139 1.00 93.69 189 THR A N 1
ATOM 1494 C CA . THR A 1 189 ? -2.729 7.557 5.857 1.00 93.69 189 THR A CA 1
ATOM 1495 C C . THR A 1 189 ? -3.065 8.684 6.832 1.00 93.69 189 THR A C 1
ATOM 1497 O O . THR A 1 189 ? -2.319 8.930 7.777 1.00 93.69 189 THR A O 1
ATOM 1500 N N . PHE A 1 190 ? -4.218 9.333 6.654 1.00 94.50 190 PHE A N 1
ATOM 1501 C CA . PHE A 1 190 ? -4.684 10.426 7.517 1.00 94.50 190 PHE A CA 1
ATOM 1502 C C . PHE A 1 190 ? -5.927 10.002 8.304 1.00 94.50 190 PHE A C 1
ATOM 1504 O O . PHE A 1 190 ? -7.019 9.886 7.758 1.00 94.50 190 PHE A O 1
ATOM 1511 N N . GLN A 1 191 ? -5.779 9.747 9.598 1.00 94.38 191 GLN A N 1
ATOM 1512 C CA . GLN A 1 191 ? -6.898 9.333 10.447 1.00 94.38 191 GLN A CA 1
ATOM 1513 C C . GLN A 1 191 ? -7.573 10.534 11.109 1.00 94.38 191 GLN A C 1
ATOM 1515 O O . GLN A 1 191 ? -6.932 11.565 11.304 1.00 94.38 191 GLN A O 1
ATOM 1520 N N . ASP A 1 192 ? -8.846 10.372 11.484 1.00 95.19 192 ASP A N 1
ATOM 1521 C CA . ASP A 1 192 ? -9.604 11.376 12.247 1.00 95.19 192 ASP A CA 1
ATOM 1522 C C . ASP A 1 192 ? -9.645 12.751 11.546 1.00 95.19 192 ASP A C 1
ATOM 1524 O O . ASP A 1 192 ? -9.453 13.796 12.169 1.00 95.19 192 ASP A O 1
ATOM 1528 N N . VAL A 1 193 ? -9.868 12.761 10.226 1.00 96.00 193 VAL A N 1
ATOM 1529 C CA . VAL A 1 193 ? -9.902 14.001 9.444 1.00 96.00 193 VAL A CA 1
ATOM 1530 C C . VAL A 1 193 ? -11.127 14.828 9.825 1.00 96.00 193 VAL A C 1
ATOM 1532 O O . VAL A 1 193 ? -12.274 14.428 9.621 1.00 96.00 193 VAL A O 1
ATOM 1535 N N . GLU A 1 194 ? -10.872 16.019 10.359 1.00 94.44 194 GLU A N 1
ATOM 1536 C CA . GLU A 1 194 ? -11.910 16.973 10.738 1.00 94.44 194 GLU A CA 1
ATOM 1537 C C . GLU A 1 194 ? -12.778 17.371 9.528 1.00 94.44 194 GLU A C 1
ATOM 1539 O O . GLU A 1 194 ? -12.279 17.578 8.420 1.00 94.44 194 GLU A O 1
ATOM 1544 N N . GLY A 1 195 ? -14.099 17.454 9.728 1.00 93.88 195 GLY A N 1
ATOM 1545 C CA . GLY A 1 195 ? -15.062 17.794 8.673 1.00 93.88 195 GLY A CA 1
ATOM 1546 C C . GLY A 1 195 ? -15.336 16.676 7.657 1.00 93.88 195 GLY A C 1
ATOM 1547 O O . GLY A 1 195 ? -15.989 16.922 6.642 1.00 93.88 195 GLY A O 1
ATOM 1548 N N . PHE A 1 196 ? -14.863 15.443 7.891 1.00 95.44 196 PHE A N 1
ATOM 1549 C CA . PHE A 1 196 ? -15.098 14.312 6.982 1.00 95.44 196 PHE A CA 1
ATOM 1550 C C . PHE A 1 196 ? -16.592 14.061 6.732 1.00 95.44 196 PHE A C 1
ATOM 1552 O O . PHE A 1 196 ? -17.020 13.925 5.583 1.00 95.44 196 PHE A O 1
ATOM 1559 N N . PHE A 1 197 ? -17.396 14.005 7.796 1.00 93.12 197 PHE A N 1
ATOM 1560 C CA . PHE A 1 197 ? -18.832 13.766 7.667 1.00 93.12 197 PHE A CA 1
ATOM 1561 C C . PHE A 1 197 ? -19.542 14.916 6.953 1.00 93.12 197 PHE A C 1
ATOM 1563 O O . PHE A 1 197 ? -20.316 14.661 6.032 1.00 93.12 197 PHE A O 1
ATOM 1570 N N . ASP A 1 198 ? -19.203 16.159 7.280 1.00 92.25 198 ASP A N 1
ATOM 1571 C CA . ASP A 1 198 ? -19.750 17.350 6.626 1.00 92.25 198 ASP A CA 1
ATOM 1572 C C . ASP A 1 198 ? -19.454 17.322 5.118 1.00 92.25 198 ASP A C 1
ATOM 1574 O O . ASP A 1 198 ? -20.316 17.554 4.265 1.00 92.25 198 ASP A O 1
ATOM 1578 N N . LYS A 1 199 ? -18.222 16.935 4.758 1.00 93.94 199 LYS A N 1
ATOM 1579 C CA . LYS A 1 199 ? -17.779 16.847 3.367 1.00 93.94 199 LYS A CA 1
ATOM 1580 C C . LYS A 1 199 ? -18.544 15.794 2.572 1.00 93.94 199 LYS A C 1
ATOM 1582 O O . LYS A 1 199 ? -18.886 16.068 1.416 1.00 93.94 199 LYS A O 1
ATOM 1587 N N . TYR A 1 200 ? -18.784 14.612 3.137 1.00 94.19 200 TYR A N 1
ATOM 1588 C CA . TYR A 1 200 ? -19.276 13.455 2.380 1.00 94.19 200 TYR A CA 1
ATOM 1589 C C . TYR A 1 200 ? -20.743 13.090 2.633 1.00 94.19 200 TYR A C 1
ATOM 1591 O O . TYR A 1 200 ? -21.356 12.510 1.742 1.00 94.19 200 TYR A O 1
ATOM 1599 N N . PHE A 1 201 ? -21.335 13.455 3.772 1.00 92.69 201 PHE A N 1
ATOM 1600 C CA . PHE A 1 201 ? -22.645 12.940 4.203 1.00 92.69 201 PHE A CA 1
ATOM 1601 C C . PHE A 1 201 ? -23.654 13.997 4.670 1.00 92.69 201 PHE A C 1
ATOM 1603 O O . PHE A 1 201 ? -24.862 13.723 4.640 1.00 92.69 201 PHE A O 1
ATOM 1610 N N . GLU A 1 202 ? -23.205 15.186 5.075 1.00 89.50 202 GLU A N 1
ATOM 1611 C CA . GLU A 1 202 ? -24.113 16.292 5.397 1.00 89.50 202 GLU A CA 1
ATOM 1612 C C . GLU A 1 202 ? -24.437 17.170 4.184 1.00 89.50 202 GLU A C 1
ATOM 1614 O O . GLU A 1 202 ? -23.696 17.223 3.196 1.00 89.50 202 GLU A O 1
ATOM 1619 N N . GLU A 1 203 ? -25.583 17.851 4.285 1.00 87.88 203 GLU A N 1
ATOM 1620 C CA . GLU A 1 203 ? -26.076 18.850 3.328 1.00 87.88 203 GLU A CA 1
ATOM 1621 C C . GLU A 1 203 ? -26.111 18.375 1.863 1.00 87.88 203 GLU A C 1
ATOM 1623 O O . GLU A 1 203 ? -26.001 19.166 0.924 1.00 87.88 203 GLU A O 1
ATOM 1628 N N . LYS A 1 204 ? -26.286 17.069 1.648 1.00 90.62 204 LYS A N 1
ATOM 1629 C CA . LYS A 1 204 ? -26.517 16.484 0.326 1.00 90.62 204 LYS A CA 1
ATOM 1630 C C . LYS A 1 204 ? -27.987 16.586 -0.036 1.00 90.62 204 LYS A C 1
ATOM 1632 O O . LYS A 1 204 ? -28.862 16.634 0.832 1.00 90.62 204 LYS A O 1
ATOM 1637 N N . ASP A 1 205 ? -28.273 16.560 -1.331 1.00 88.62 205 ASP A N 1
ATOM 1638 C CA . ASP A 1 205 ? -29.647 16.535 -1.841 1.00 88.62 205 ASP A CA 1
ATOM 1639 C C . ASP A 1 205 ? -30.443 15.318 -1.319 1.00 88.62 205 ASP A C 1
ATOM 1641 O O . ASP A 1 205 ? -31.662 15.392 -1.138 1.00 88.62 205 ASP A O 1
ATOM 1645 N N . TRP A 1 206 ? -29.747 14.225 -0.999 1.00 88.50 206 TRP A N 1
ATOM 1646 C CA . TRP A 1 206 ? -30.281 13.016 -0.384 1.00 88.50 206 TRP A CA 1
ATOM 1647 C C . TRP A 1 206 ? -30.228 13.003 1.153 1.00 88.50 206 TRP A C 1
ATOM 1649 O O . TRP A 1 206 ? -30.890 12.154 1.756 1.00 88.50 206 TRP A O 1
ATOM 1659 N N . SER A 1 207 ? -29.526 13.929 1.824 1.00 86.31 207 SER A N 1
ATOM 1660 C CA . SER A 1 207 ? -29.331 13.873 3.285 1.00 86.31 207 SER A CA 1
ATOM 1661 C C . SER A 1 207 ? -30.650 13.913 4.057 1.00 86.31 207 SER A C 1
ATOM 1663 O O . SER A 1 207 ? -30.849 13.098 4.950 1.00 86.31 207 SER A O 1
ATOM 1665 N N . GLY A 1 208 ? -31.594 14.779 3.667 1.00 83.38 208 GLY A N 1
ATOM 1666 C CA . GLY A 1 208 ? -32.906 14.855 4.325 1.00 83.38 208 GLY A CA 1
ATOM 1667 C C . GLY A 1 208 ? -33.747 13.581 4.162 1.00 83.38 208 GLY A C 1
ATOM 1668 O O . GLY A 1 208 ? -34.534 13.231 5.041 1.00 83.38 208 GLY A O 1
ATOM 1669 N N . LYS A 1 209 ? -33.558 12.846 3.057 1.00 82.75 209 LYS A N 1
ATOM 1670 C CA . LYS A 1 209 ? -34.202 11.541 2.847 1.00 82.75 209 LYS A CA 1
ATOM 1671 C C . LYS A 1 209 ? -33.541 10.459 3.690 1.00 82.75 209 LYS A C 1
ATOM 1673 O O . LYS A 1 209 ? -34.250 9.637 4.261 1.00 82.75 209 LYS A O 1
ATOM 1678 N N . ALA A 1 210 ? -32.213 10.465 3.784 1.00 80.94 210 ALA A N 1
ATOM 1679 C CA . ALA A 1 210 ? -31.478 9.554 4.652 1.00 80.94 210 ALA A CA 1
ATOM 1680 C C . ALA A 1 210 ? -31.860 9.757 6.128 1.00 80.94 210 ALA A C 1
ATOM 1682 O O . ALA A 1 210 ? -32.158 8.776 6.807 1.00 80.94 210 ALA A O 1
ATOM 1683 N N . ASP A 1 211 ? -32.010 11.008 6.576 1.00 81.00 211 ASP A N 1
ATOM 1684 C CA . ASP A 1 211 ? -32.535 11.344 7.904 1.00 81.00 211 ASP A CA 1
ATOM 1685 C C . ASP A 1 211 ? -33.961 10.806 8.108 1.00 81.00 211 ASP A C 1
ATOM 1687 O O . ASP A 1 211 ? -34.251 10.187 9.133 1.00 81.00 211 ASP A O 1
ATOM 1691 N N . ALA A 1 212 ? -34.854 10.977 7.126 1.00 81.62 212 ALA A N 1
ATOM 1692 C CA . ALA A 1 212 ? -36.213 10.437 7.197 1.00 81.62 212 ALA A CA 1
ATOM 1693 C C . ALA A 1 212 ? -36.223 8.897 7.253 1.00 81.62 212 ALA A C 1
ATOM 1695 O O 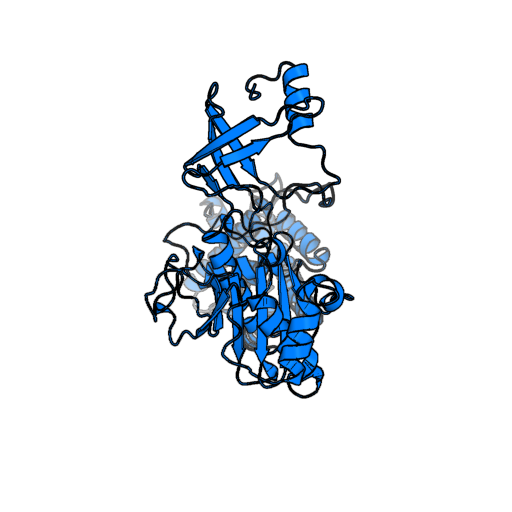. ALA A 1 212 ? -36.944 8.311 8.058 1.00 81.62 212 ALA A O 1
ATOM 1696 N N . ILE A 1 213 ? -35.394 8.222 6.450 1.00 77.38 213 ILE A N 1
ATOM 1697 C CA . ILE A 1 213 ? -35.242 6.758 6.483 1.00 77.38 213 ILE A CA 1
ATOM 1698 C C . ILE A 1 213 ? -34.659 6.306 7.824 1.00 77.38 213 ILE A C 1
ATOM 1700 O O . ILE A 1 213 ? -35.114 5.303 8.369 1.00 77.38 213 ILE A O 1
ATOM 1704 N N . CYS A 1 214 ? -33.705 7.050 8.386 1.00 73.06 214 CYS A N 1
ATOM 1705 C CA . CYS A 1 214 ? -33.149 6.791 9.709 1.00 73.06 214 CYS A CA 1
ATOM 1706 C C . CYS A 1 214 ? -34.216 6.938 10.805 1.00 73.06 214 CYS A C 1
ATOM 1708 O O . CYS A 1 214 ? -34.254 6.131 11.729 1.00 73.06 214 CYS A O 1
ATOM 1710 N N . GLN A 1 215 ? -35.114 7.922 10.696 1.00 71.69 215 GLN A N 1
ATOM 1711 C CA . GLN A 1 215 ? -36.236 8.102 11.627 1.00 71.69 215 GLN A CA 1
ATOM 1712 C C . GLN A 1 215 ? -37.319 7.025 11.466 1.00 71.69 215 GLN A C 1
ATOM 1714 O O . GLN A 1 215 ? -37.996 6.684 12.435 1.00 71.69 215 GLN A O 1
ATOM 1719 N N . HIS A 1 216 ? -37.470 6.469 10.261 1.00 69.12 216 HIS A N 1
ATOM 1720 C CA . HIS A 1 216 ? -38.472 5.450 9.941 1.00 69.12 216 HIS A CA 1
ATOM 1721 C C . HIS A 1 216 ? -37.938 4.009 9.926 1.00 69.12 216 HIS A C 1
ATOM 1723 O O . HIS A 1 216 ? -38.722 3.104 9.656 1.00 69.12 216 HIS A O 1
ATOM 1729 N N . VAL A 1 217 ? -36.645 3.809 10.225 1.00 56.88 217 VAL A N 1
ATOM 1730 C CA . VAL A 1 217 ? -35.902 2.541 10.349 1.00 56.88 217 VAL A CA 1
ATOM 1731 C C . VAL A 1 217 ? -36.459 1.435 9.441 1.00 56.88 217 VAL A C 1
ATOM 1733 O O . VAL A 1 217 ? -37.237 0.586 9.868 1.00 56.88 217 VAL A O 1
ATOM 1736 N N . LEU A 1 218 ? -35.966 1.435 8.193 1.00 53.03 218 LEU A N 1
ATOM 1737 C CA . LEU A 1 218 ? -36.095 0.359 7.194 1.00 53.03 218 LEU A CA 1
ATOM 1738 C C . LEU A 1 218 ? -37.450 0.262 6.468 1.00 53.03 218 LEU A C 1
ATOM 1740 O O . LEU A 1 218 ? -38.041 -0.813 6.409 1.00 53.03 218 LEU A O 1
ATOM 1744 N N . ALA A 1 219 ? -37.915 1.340 5.824 1.00 47.84 219 ALA A N 1
ATOM 1745 C CA . ALA A 1 219 ? -38.900 1.195 4.746 1.00 47.84 219 ALA A CA 1
ATOM 1746 C C . ALA A 1 219 ? -38.230 0.457 3.558 1.00 47.84 219 ALA A C 1
ATOM 1748 O O . ALA A 1 219 ? -37.375 1.058 2.903 1.00 47.84 219 ALA A O 1
ATOM 1749 N N . PRO A 1 220 ? -38.561 -0.818 3.265 1.00 50.72 220 PRO A N 1
ATOM 1750 C CA . PRO A 1 220 ? -37.793 -1.645 2.321 1.00 50.72 220 PRO A CA 1
ATOM 1751 C C . PRO A 1 220 ? -37.974 -1.236 0.851 1.00 50.72 220 PRO A C 1
ATOM 1753 O O . PRO A 1 220 ? -37.213 -1.664 -0.011 1.00 50.72 220 PRO A O 1
ATOM 1756 N N . ASP A 1 221 ? -38.977 -0.400 0.571 1.00 52.34 221 ASP A N 1
ATOM 1757 C CA . ASP A 1 221 ? -39.531 -0.220 -0.771 1.00 52.34 221 ASP A CA 1
ATOM 1758 C C . ASP A 1 221 ? -39.246 1.158 -1.389 1.00 52.34 221 ASP A C 1
ATOM 1760 O O . ASP A 1 221 ? -39.930 1.571 -2.331 1.00 52.34 221 ASP A O 1
ATOM 1764 N N . SER A 1 222 ? -38.236 1.898 -0.910 1.00 55.44 222 SER A N 1
ATOM 1765 C CA . SER A 1 222 ? -37.848 3.135 -1.596 1.00 55.44 222 SER A CA 1
ATOM 1766 C C . SER A 1 222 ? -37.174 2.797 -2.935 1.00 55.44 222 SER A C 1
ATOM 1768 O O . SER A 1 222 ? -35.990 2.478 -3.051 1.00 55.44 222 SER A O 1
ATOM 1770 N N . ASN A 1 223 ? -37.969 2.879 -4.003 1.00 60.56 223 ASN A N 1
ATOM 1771 C CA . ASN A 1 223 ? -37.538 2.650 -5.383 1.00 60.56 223 ASN A CA 1
ATOM 1772 C C . ASN A 1 223 ? -36.543 3.718 -5.893 1.00 60.56 223 ASN A C 1
ATOM 1774 O O . ASN A 1 223 ? -36.170 3.704 -7.063 1.00 60.56 223 ASN A O 1
ATOM 1778 N N . GLU A 1 224 ? -36.148 4.652 -5.026 1.00 68.06 224 GLU A N 1
ATOM 1779 C CA . GLU A 1 224 ? -35.262 5.778 -5.314 1.00 68.06 224 GLU A CA 1
ATOM 1780 C C . GLU A 1 224 ? -33.775 5.462 -5.095 1.00 68.06 224 GLU A C 1
ATOM 1782 O O . GLU A 1 224 ? -32.927 6.243 -5.522 1.00 68.06 224 GLU A O 1
ATOM 1787 N N . SER A 1 225 ? -33.436 4.331 -4.463 1.00 73.62 225 SER A N 1
ATOM 1788 C CA . SER A 1 225 ? -32.038 3.896 -4.336 1.00 73.62 225 SER A CA 1
ATOM 1789 C C . SER A 1 225 ? -31.428 3.609 -5.716 1.00 73.62 225 SER A C 1
ATOM 1791 O O . SER A 1 225 ? -31.974 2.854 -6.530 1.00 73.62 225 SER A O 1
ATOM 1793 N N . ARG A 1 226 ? -30.274 4.228 -5.993 1.00 83.25 226 ARG A N 1
ATOM 1794 C CA . ARG A 1 226 ? -29.521 4.056 -7.249 1.00 83.25 226 ARG A CA 1
ATOM 1795 C C . ARG A 1 226 ? -28.681 2.781 -7.234 1.00 83.25 226 ARG A C 1
ATOM 1797 O O . ARG A 1 226 ? -28.341 2.242 -8.289 1.00 83.25 226 ARG A O 1
ATOM 1804 N N . SER A 1 227 ? -28.343 2.298 -6.045 1.00 83.25 227 SER A N 1
ATOM 1805 C CA . SER A 1 227 ? -27.453 1.166 -5.813 1.00 83.25 227 SER A CA 1
ATOM 1806 C C . SER A 1 227 ? -27.946 0.297 -4.654 1.00 83.25 227 SER A C 1
ATOM 1808 O O . SER A 1 227 ? -28.788 0.705 -3.856 1.00 83.25 227 SER A O 1
ATOM 1810 N N . ILE A 1 228 ? -27.473 -0.949 -4.612 1.00 84.44 228 ILE A N 1
ATOM 1811 C CA . ILE A 1 228 ? -27.909 -1.982 -3.667 1.00 84.44 228 ILE A CA 1
ATOM 1812 C C . ILE A 1 228 ? -26.680 -2.640 -3.042 1.00 84.44 228 ILE A C 1
ATOM 1814 O O . ILE A 1 228 ? -25.672 -2.862 -3.720 1.00 84.44 228 ILE A O 1
ATOM 1818 N N . TYR A 1 229 ? -26.786 -2.957 -1.752 1.00 85.81 229 TYR A N 1
ATOM 1819 C CA . TYR A 1 229 ? -25.799 -3.753 -1.037 1.00 85.81 229 TYR A CA 1
ATOM 1820 C C . TYR A 1 229 ? -25.959 -5.247 -1.311 1.00 85.81 229 TYR A C 1
ATOM 1822 O O . TYR A 1 229 ? -27.063 -5.788 -1.253 1.00 85.81 229 TYR A O 1
ATOM 1830 N N . TYR A 1 230 ? -24.836 -5.919 -1.527 1.00 84.50 230 TYR A N 1
ATOM 1831 C CA . TYR A 1 230 ? -24.734 -7.366 -1.649 1.00 84.50 230 TYR A CA 1
ATOM 1832 C C . TYR A 1 230 ? -23.765 -7.893 -0.604 1.00 84.50 230 TYR A C 1
ATOM 1834 O O . TYR A 1 230 ? -22.756 -7.254 -0.307 1.00 84.50 230 TYR A O 1
ATOM 1842 N N . THR A 1 231 ? -24.057 -9.075 -0.075 1.00 84.81 231 THR A N 1
ATOM 1843 C CA . THR A 1 231 ? -23.155 -9.795 0.822 1.00 84.81 231 THR A CA 1
ATOM 1844 C C . THR A 1 231 ? -22.408 -10.872 0.054 1.00 84.81 231 THR A C 1
ATOM 1846 O O . THR A 1 231 ? -23.043 -11.609 -0.703 1.00 84.81 231 THR A O 1
ATOM 1849 N N . THR A 1 232 ? -21.109 -11.031 0.296 1.00 83.38 232 THR A N 1
ATOM 1850 C CA . THR A 1 232 ? -20.368 -12.207 -0.181 1.00 83.38 232 THR A CA 1
ATOM 1851 C C . THR A 1 232 ? -20.085 -13.169 0.967 1.00 83.38 232 THR A C 1
ATOM 1853 O O . THR A 1 232 ? -19.930 -12.769 2.121 1.00 83.38 232 THR A O 1
ATOM 1856 N N . VAL A 1 233 ? -20.067 -14.462 0.657 1.00 81.56 233 VAL A N 1
ATOM 1857 C CA . VAL A 1 233 ? -19.766 -15.538 1.610 1.00 81.56 233 VAL A CA 1
ATOM 1858 C C . VAL A 1 233 ? -18.326 -16.008 1.436 1.00 81.56 233 VAL A C 1
ATOM 1860 O O . VAL A 1 233 ? -17.700 -16.464 2.393 1.00 81.56 233 VAL A O 1
ATOM 1863 N N . SER A 1 234 ? -17.796 -15.921 0.215 1.00 80.69 234 SER A N 1
ATOM 1864 C CA . SER A 1 234 ? -16.470 -16.422 -0.117 1.00 80.69 234 SER A CA 1
ATOM 1865 C C . SER A 1 234 ? -15.729 -15.517 -1.093 1.00 80.69 234 SER A C 1
ATOM 1867 O O . SER A 1 234 ? -16.323 -14.814 -1.907 1.00 80.69 234 SER A O 1
ATOM 1869 N N . LYS A 1 235 ? -14.398 -15.622 -1.090 1.00 81.75 235 LYS A N 1
ATOM 1870 C CA . LYS A 1 235 ? -13.530 -14.957 -2.073 1.00 81.75 235 LYS A CA 1
ATOM 1871 C C . LYS A 1 235 ? -13.885 -15.305 -3.526 1.00 81.75 235 LYS A C 1
ATOM 1873 O O . LYS A 1 235 ? -13.675 -14.490 -4.417 1.00 81.75 235 LYS A O 1
ATOM 1878 N N . ALA A 1 236 ? -14.453 -16.492 -3.767 1.00 80.44 236 ALA A N 1
ATOM 1879 C CA . ALA A 1 236 ? -14.857 -16.952 -5.098 1.00 80.44 236 ALA A CA 1
ATOM 1880 C C . ALA A 1 236 ? -16.093 -16.220 -5.656 1.00 80.44 236 ALA A C 1
ATOM 1882 O O . ALA A 1 236 ? -16.389 -16.331 -6.851 1.00 80.44 236 ALA A O 1
ATOM 1883 N N . ASP A 1 237 ? -16.796 -15.467 -4.808 1.00 82.38 237 ASP A N 1
ATOM 1884 C CA . ASP A 1 237 ? -17.930 -14.637 -5.208 1.00 82.38 237 ASP A CA 1
ATOM 1885 C C . ASP A 1 237 ? -17.443 -13.365 -5.932 1.00 82.38 237 ASP A C 1
ATOM 1887 O O . ASP A 1 237 ? -18.209 -12.735 -6.663 1.00 82.38 237 ASP A O 1
ATOM 1891 N N . LEU A 1 238 ? -16.159 -13.003 -5.786 1.00 82.00 238 LEU A N 1
ATOM 1892 C CA . LEU A 1 238 ? -15.520 -11.880 -6.469 1.00 82.00 238 LEU A CA 1
ATOM 1893 C C . LEU A 1 238 ? -14.792 -12.345 -7.738 1.00 82.00 238 LEU A C 1
ATOM 1895 O O . LEU A 1 238 ? -14.080 -13.344 -7.770 1.00 82.00 238 LEU A O 1
ATOM 1899 N N . THR A 1 239 ? -14.974 -11.598 -8.826 1.00 82.31 239 THR A N 1
ATOM 1900 C CA . THR A 1 239 ? -14.436 -11.904 -10.157 1.00 82.31 239 THR A CA 1
ATOM 1901 C C . THR A 1 239 ? -13.779 -10.679 -10.785 1.00 82.31 239 THR A C 1
ATOM 1903 O O . THR A 1 239 ? -14.075 -9.541 -10.431 1.00 82.31 239 THR A O 1
ATOM 1906 N N . GLY A 1 240 ? -12.914 -10.889 -11.777 1.00 76.50 240 GLY A N 1
ATOM 1907 C CA . GLY A 1 240 ? -12.231 -9.796 -12.484 1.00 76.50 240 GLY A CA 1
ATOM 1908 C C . GLY A 1 240 ? -10.844 -9.456 -11.938 1.00 76.50 240 GLY A C 1
ATOM 1909 O O . GLY A 1 240 ? -10.161 -8.641 -12.543 1.00 76.50 240 GLY A O 1
ATOM 1910 N N . SER A 1 241 ? -10.410 -10.133 -10.873 1.00 74.56 241 SER A N 1
ATOM 1911 C CA . SER A 1 241 ? -9.024 -10.146 -10.413 1.00 74.56 241 SER A CA 1
ATOM 1912 C C . SER A 1 241 ? -8.515 -11.582 -10.303 1.00 74.56 241 SER A C 1
ATOM 1914 O O . SER A 1 241 ? -9.307 -12.517 -10.168 1.00 74.56 241 SER A O 1
ATOM 1916 N N . LYS A 1 242 ? -7.193 -11.754 -10.398 1.00 66.69 242 LYS A N 1
ATOM 1917 C CA . LYS A 1 242 ? -6.509 -13.007 -10.050 1.00 66.69 242 LYS A CA 1
ATOM 1918 C C . LYS A 1 242 ? -6.241 -13.118 -8.547 1.00 66.69 242 LYS A C 1
ATOM 1920 O O . LYS A 1 242 ? -5.931 -14.207 -8.080 1.00 66.69 242 LYS A O 1
ATOM 1925 N N . MET A 1 243 ? -6.328 -12.008 -7.818 1.00 67.38 243 MET A N 1
ATOM 1926 C CA . MET A 1 243 ? -6.039 -11.949 -6.393 1.00 67.38 243 MET A CA 1
ATOM 1927 C C . MET A 1 243 ? -7.269 -12.363 -5.589 1.00 67.38 243 MET A C 1
ATOM 1929 O O . MET A 1 243 ? -8.377 -11.869 -5.804 1.00 67.38 243 MET A O 1
ATOM 1933 N N . GLU A 1 244 ? -7.063 -13.263 -4.632 1.00 69.94 244 GLU A N 1
ATOM 1934 C CA . GLU A 1 244 ? -8.111 -13.737 -3.734 1.00 69.94 244 GLU A CA 1
ATOM 1935 C C . GLU A 1 244 ? -8.277 -12.780 -2.541 1.00 69.94 244 GLU A C 1
ATOM 1937 O O . GLU A 1 244 ? -7.788 -13.038 -1.432 1.00 69.94 244 GLU A O 1
ATOM 1942 N N . GLN A 1 245 ? -8.980 -11.669 -2.769 1.00 76.00 245 GLN A N 1
ATOM 1943 C CA . GLN A 1 245 ? -9.437 -10.758 -1.713 1.00 76.00 245 GLN A CA 1
ATOM 1944 C C . GLN A 1 245 ? -10.872 -11.093 -1.281 1.00 76.00 245 GLN A C 1
ATOM 1946 O O . GLN A 1 245 ? -11.621 -11.727 -2.025 1.00 76.00 245 GLN A O 1
ATOM 1951 N N . GLN A 1 246 ? -11.253 -10.690 -0.067 1.00 79.00 246 GLN A N 1
ATOM 1952 C CA . GLN A 1 246 ? -12.604 -10.862 0.471 1.00 79.00 246 GLN A CA 1
ATOM 1953 C C . GLN A 1 246 ? -13.192 -9.499 0.830 1.00 79.00 246 GLN A C 1
ATOM 1955 O O . GLN A 1 246 ? -12.524 -8.714 1.490 1.00 79.00 246 GLN A O 1
ATOM 1960 N N . VAL A 1 247 ? -14.444 -9.266 0.437 1.00 77.56 247 VAL A N 1
ATOM 1961 C CA . VAL A 1 247 ? -15.253 -8.099 0.821 1.00 77.56 247 VAL A CA 1
ATOM 1962 C C . VAL A 1 247 ? -16.582 -8.634 1.326 1.00 77.56 247 VAL A C 1
ATOM 1964 O O . VAL A 1 247 ? -17.224 -9.391 0.605 1.00 77.56 247 VAL A O 1
ATOM 1967 N N . ASN A 1 248 ? -17.008 -8.302 2.539 1.00 79.50 248 ASN A N 1
ATOM 1968 C CA . ASN A 1 248 ? -18.184 -8.950 3.130 1.00 79.50 248 ASN A CA 1
ATOM 1969 C C . ASN A 1 248 ? -19.491 -8.302 2.662 1.00 79.50 248 ASN A C 1
ATOM 1971 O O . ASN A 1 248 ? -20.456 -9.013 2.386 1.00 79.50 248 ASN A O 1
ATOM 1975 N N . LEU A 1 249 ? -19.503 -6.978 2.533 1.00 85.56 249 LEU A N 1
ATOM 1976 C CA . LEU A 1 249 ? -20.578 -6.140 2.032 1.00 85.56 249 LEU A CA 1
ATOM 1977 C C . LEU A 1 249 ? -20.033 -5.196 0.953 1.00 85.56 249 LEU A C 1
ATOM 1979 O O . LEU A 1 249 ? -19.142 -4.380 1.178 1.00 85.56 249 LEU A O 1
ATOM 1983 N N . LEU A 1 250 ? -20.615 -5.262 -0.235 1.00 85.69 250 LEU A N 1
ATOM 1984 C CA . LEU A 1 250 ? -20.262 -4.389 -1.350 1.00 85.69 250 LEU A CA 1
ATOM 1985 C C . LEU A 1 250 ? -21.497 -3.678 -1.882 1.00 85.69 250 LEU A C 1
ATOM 1987 O O . LEU A 1 250 ? -22.604 -4.209 -1.825 1.00 85.69 250 LEU A O 1
ATOM 1991 N N . LEU A 1 251 ? -21.307 -2.480 -2.424 1.00 86.31 251 LEU A N 1
ATOM 1992 C CA . LEU A 1 251 ? -22.369 -1.720 -3.079 1.00 86.31 251 LEU A CA 1
ATOM 1993 C C . LEU A 1 251 ? -22.195 -1.779 -4.599 1.00 86.31 251 LEU A C 1
ATOM 1995 O O . LEU A 1 251 ? -21.092 -1.551 -5.091 1.00 86.31 251 LEU A O 1
ATOM 1999 N N . GLN A 1 252 ? -23.266 -2.036 -5.353 1.00 86.19 252 GLN A N 1
ATOM 2000 C CA . GLN A 1 252 ? -23.263 -1.972 -6.825 1.00 86.19 252 GLN A CA 1
ATOM 2001 C C . GLN A 1 252 ? -24.467 -1.199 -7.352 1.00 86.19 252 GLN A C 1
ATOM 2003 O O . GLN A 1 252 ? -25.517 -1.157 -6.711 1.00 86.19 252 GLN A O 1
ATOM 2008 N N . ALA A 1 253 ? -24.336 -0.616 -8.544 1.00 81.31 253 ALA A N 1
ATOM 2009 C CA . ALA A 1 253 ? -25.445 0.063 -9.207 1.00 81.31 253 ALA A CA 1
ATOM 2010 C C . ALA A 1 253 ? -26.606 -0.908 -9.477 1.00 81.31 253 ALA A C 1
ATOM 2012 O O . ALA A 1 253 ? -26.409 -2.070 -9.854 1.00 81.31 253 ALA A O 1
ATOM 2013 N N . ARG A 1 254 ? -27.840 -0.428 -9.316 1.00 74.50 254 ARG A N 1
ATOM 2014 C CA . ARG A 1 254 ? -29.039 -1.214 -9.610 1.00 74.50 254 ARG A CA 1
ATOM 2015 C C . ARG A 1 254 ? -29.123 -1.454 -11.123 1.00 74.50 254 ARG A C 1
ATOM 2017 O O . ARG A 1 254 ? -29.033 -0.515 -11.905 1.00 74.50 254 ARG A O 1
ATOM 2024 N N . GLY A 1 255 ? -29.281 -2.713 -11.539 1.00 66.00 255 GLY A N 1
ATOM 2025 C CA . GLY A 1 255 ? -29.309 -3.108 -12.958 1.00 66.00 255 GLY A CA 1
ATOM 2026 C C . GLY A 1 255 ? -28.008 -3.717 -13.504 1.00 66.00 255 GLY A C 1
ATOM 2027 O O . GLY A 1 255 ? -27.976 -4.105 -14.671 1.00 66.00 255 GLY A O 1
ATOM 2028 N N . GLY A 1 256 ? -26.960 -3.849 -12.678 1.00 58.53 256 GLY A N 1
ATOM 2029 C CA . GLY A 1 256 ? -25.791 -4.687 -12.976 1.00 58.53 256 GLY A CA 1
ATOM 2030 C C . GLY A 1 256 ? -26.129 -6.188 -13.014 1.00 58.53 256 GLY A C 1
ATOM 2031 O O . GLY A 1 256 ? -27.178 -6.601 -12.526 1.00 58.53 256 GLY A O 1
ATOM 2032 N N . SER A 1 257 ? -25.258 -6.996 -13.636 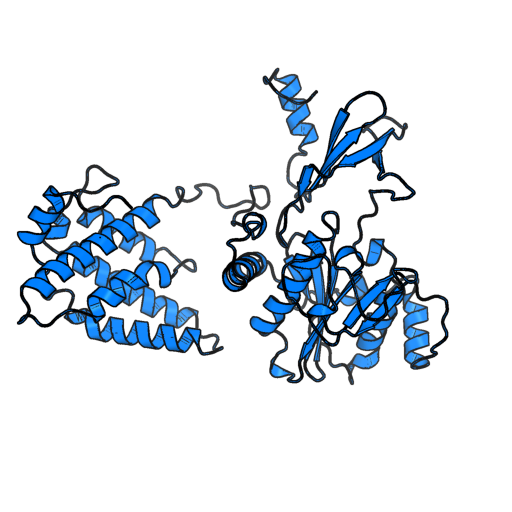1.00 53.16 257 SER A N 1
ATOM 2033 C CA . SER A 1 257 ? -25.430 -8.444 -13.882 1.00 53.16 257 SER A CA 1
ATOM 2034 C C . SER A 1 257 ? -26.164 -9.188 -12.754 1.00 53.16 257 SER A C 1
ATOM 2036 O O . SER A 1 257 ? -25.666 -9.289 -11.639 1.00 53.16 257 SER A O 1
ATOM 2038 N N . LEU A 1 258 ? -27.312 -9.786 -13.092 1.00 50.91 258 LEU A N 1
ATOM 2039 C CA . LEU A 1 258 ? -28.226 -10.538 -12.212 1.00 50.91 258 LEU A CA 1
ATOM 2040 C C . LEU A 1 258 ? -27.656 -11.861 -11.660 1.00 50.91 258 LEU A C 1
ATOM 2042 O O . LEU A 1 258 ? -28.404 -12.689 -11.136 1.00 50.91 258 LEU A O 1
ATOM 2046 N N . SER A 1 259 ? -26.354 -12.119 -11.795 1.00 56.78 259 SER A N 1
ATOM 2047 C CA . SER A 1 259 ? -25.738 -13.295 -11.186 1.00 56.78 259 SER A CA 1
ATOM 2048 C C . SER A 1 259 ? -25.661 -13.085 -9.679 1.00 56.78 259 SER A C 1
ATOM 2050 O O . SER A 1 259 ? -24.694 -12.513 -9.189 1.00 56.78 259 SER A O 1
ATOM 2052 N N . LEU A 1 260 ? -26.683 -13.575 -8.970 1.00 62.44 260 LEU A N 1
ATOM 2053 C CA . LEU A 1 260 ? -26.943 -13.356 -7.541 1.00 62.44 260 LEU A CA 1
ATOM 2054 C C . LEU A 1 260 ? -25.721 -13.546 -6.622 1.00 62.44 260 LEU A C 1
ATOM 2056 O O . LEU A 1 260 ? -25.679 -12.961 -5.550 1.00 62.44 260 LEU A O 1
ATOM 2060 N N . ASN A 1 261 ? -24.740 -14.346 -7.053 1.00 70.19 261 ASN A N 1
ATOM 2061 C CA . ASN A 1 261 ? -23.601 -14.763 -6.236 1.00 70.19 261 ASN A CA 1
ATOM 2062 C C . ASN A 1 261 ? -22.234 -14.453 -6.873 1.00 70.19 261 ASN A C 1
ATOM 2064 O O . ASN A 1 261 ? -21.221 -14.962 -6.405 1.00 70.19 261 ASN A O 1
ATOM 2068 N N . LYS A 1 262 ? -22.180 -13.721 -7.996 1.00 80.00 262 LYS A N 1
ATOM 2069 C CA . LYS A 1 262 ? -20.905 -13.350 -8.630 1.00 80.00 262 LYS A CA 1
ATOM 2070 C C . LYS A 1 262 ? -20.865 -11.864 -8.918 1.00 80.00 262 LYS A C 1
ATOM 2072 O O . LYS A 1 262 ? -21.624 -11.364 -9.745 1.00 80.00 262 LYS A O 1
ATOM 2077 N N . HIS A 1 263 ? -19.911 -11.201 -8.289 1.00 84.06 263 HIS A N 1
ATOM 2078 C CA . HIS A 1 263 ? -19.687 -9.769 -8.349 1.00 84.06 263 HIS A CA 1
ATOM 2079 C C . HIS A 1 263 ? -18.352 -9.504 -9.037 1.00 84.06 263 HIS A C 1
ATOM 2081 O O . HIS A 1 263 ? -17.377 -10.223 -8.827 1.00 84.06 263 HIS A O 1
ATOM 2087 N N . ASN A 1 264 ? -18.289 -8.503 -9.910 1.00 85.62 264 ASN A N 1
ATOM 2088 C CA . ASN A 1 264 ? -17.042 -8.139 -10.570 1.00 85.62 264 ASN A CA 1
ATOM 2089 C C . ASN A 1 264 ? -16.458 -6.870 -9.949 1.00 85.62 264 ASN A C 1
ATOM 2091 O O . ASN A 1 264 ? -17.200 -5.918 -9.720 1.00 85.62 264 ASN A O 1
ATOM 2095 N N . TRP A 1 265 ? -15.139 -6.818 -9.747 1.00 87.00 265 TRP A N 1
ATOM 2096 C CA . TRP A 1 265 ? -14.448 -5.635 -9.209 1.00 87.00 265 TRP A CA 1
ATOM 2097 C C . TRP A 1 265 ? -14.743 -4.343 -9.992 1.00 87.00 265 TRP A C 1
ATOM 2099 O O . TRP A 1 265 ? -14.760 -3.252 -9.421 1.00 87.00 265 TRP A O 1
ATOM 2109 N N . ARG A 1 266 ? -15.053 -4.449 -11.292 1.00 87.19 266 ARG A N 1
ATOM 2110 C CA . ARG A 1 266 ? -15.428 -3.302 -12.139 1.00 87.19 266 ARG A CA 1
ATOM 2111 C C . ARG A 1 266 ? -16.784 -2.673 -11.801 1.00 87.19 266 ARG A C 1
ATOM 2113 O O . ARG A 1 266 ? -17.026 -1.547 -12.215 1.00 87.19 266 ARG A O 1
ATOM 2120 N N . ASP A 1 267 ? -17.641 -3.399 -11.083 1.00 89.00 267 ASP A N 1
ATOM 2121 C CA . ASP A 1 267 ? -19.017 -2.999 -10.762 1.00 89.00 267 ASP A CA 1
ATOM 2122 C C . ASP A 1 267 ? -19.165 -2.536 -9.295 1.00 89.00 267 ASP A C 1
ATOM 2124 O O . ASP A 1 267 ? -20.243 -2.114 -8.879 1.00 89.00 267 ASP A O 1
ATOM 2128 N N . ILE A 1 268 ? -18.089 -2.611 -8.500 1.00 91.44 268 ILE A N 1
ATOM 2129 C CA . ILE A 1 268 ? -18.077 -2.248 -7.077 1.00 91.44 268 ILE A CA 1
ATOM 2130 C C . ILE A 1 268 ? -17.997 -0.724 -6.899 1.00 91.44 268 ILE A C 1
ATOM 2132 O O . ILE A 1 268 ? -17.131 -0.048 -7.456 1.00 91.44 268 ILE A O 1
ATOM 2136 N N . LEU A 1 269 ? -18.898 -0.174 -6.086 1.00 94.50 269 LEU A N 1
ATOM 2137 C CA . LEU A 1 269 ? -19.005 1.255 -5.787 1.00 94.50 269 LEU A CA 1
ATOM 2138 C C . LEU A 1 269 ? -18.433 1.616 -4.416 1.00 94.50 269 LEU A C 1
ATOM 2140 O O . LEU A 1 269 ? -17.789 2.654 -4.299 1.00 94.50 269 LEU A O 1
ATOM 2144 N N . VAL A 1 270 ? -18.659 0.766 -3.417 1.00 96.00 270 VAL A N 1
ATOM 2145 C CA . VAL A 1 270 ? -18.194 0.911 -2.029 1.00 96.00 270 VAL A CA 1
ATOM 2146 C C . VAL A 1 270 ? -17.795 -0.477 -1.540 1.00 96.00 270 VAL A C 1
ATOM 2148 O O . VAL A 1 270 ? -18.453 -1.458 -1.905 1.00 96.00 270 VAL A O 1
ATOM 2151 N N . ILE A 1 271 ? -16.734 -0.554 -0.743 1.00 93.38 271 ILE A N 1
ATOM 2152 C CA . ILE A 1 271 ? -16.260 -1.792 -0.112 1.00 93.38 271 ILE A CA 1
ATOM 2153 C C . ILE A 1 271 ? -16.296 -1.680 1.409 1.00 93.38 271 ILE A C 1
ATOM 2155 O O . ILE A 1 271 ? -16.317 -0.579 1.960 1.00 93.38 271 ILE A O 1
ATOM 2159 N N . ASP A 1 272 ? -16.237 -2.819 2.080 1.00 93.12 272 ASP A N 1
ATOM 2160 C CA . ASP A 1 272 ? -16.158 -2.885 3.526 1.00 93.12 272 ASP A CA 1
ATOM 2161 C C . ASP A 1 272 ? -15.060 -3.835 4.021 1.00 93.12 272 ASP A C 1
ATOM 2163 O O . ASP A 1 272 ? -14.454 -4.587 3.257 1.00 93.12 272 ASP A O 1
ATOM 2167 N N . GLU A 1 273 ? -14.847 -3.812 5.333 1.00 92.62 273 GLU A N 1
ATOM 2168 C CA . GLU A 1 273 ? -14.201 -4.891 6.071 1.00 92.62 273 GLU A CA 1
ATOM 2169 C C . GLU A 1 273 ? -14.931 -5.096 7.407 1.00 92.62 273 GLU A C 1
ATOM 2171 O O . GLU A 1 273 ? -15.062 -4.164 8.206 1.00 92.62 273 GLU A O 1
ATOM 2176 N N . LEU A 1 274 ? -15.390 -6.324 7.676 1.00 92.25 274 LEU A N 1
ATOM 2177 C CA . LEU A 1 274 ? -16.116 -6.660 8.908 1.00 92.25 274 LEU A CA 1
ATOM 2178 C C . LEU A 1 274 ? -15.269 -7.571 9.782 1.00 92.25 274 LEU A C 1
ATOM 2180 O O . LEU A 1 274 ? -14.868 -8.662 9.371 1.00 92.25 274 LEU A O 1
ATOM 2184 N N . LYS A 1 275 ? -15.070 -7.157 11.028 1.00 91.62 275 LYS A N 1
ATOM 2185 C CA . LYS A 1 275 ? -14.355 -7.916 12.050 1.00 91.62 275 LYS A CA 1
ATOM 2186 C C . LYS A 1 275 ? -15.223 -8.104 13.286 1.00 91.62 275 LYS A C 1
ATOM 2188 O O . LYS A 1 275 ? -16.019 -7.246 13.671 1.00 91.62 275 LYS A O 1
ATOM 2193 N N . LYS A 1 276 ? -15.055 -9.242 13.961 1.00 90.19 276 LYS A N 1
ATOM 2194 C CA . LYS A 1 276 ? -15.839 -9.553 15.167 1.00 90.19 276 LYS A CA 1
ATOM 2195 C C . LYS A 1 276 ? -15.376 -8.734 16.367 1.00 90.19 276 LYS A C 1
ATOM 2197 O O . LYS A 1 276 ? -16.201 -8.294 17.165 1.00 90.19 276 LYS A O 1
ATOM 2202 N N . SER A 1 277 ? -14.066 -8.567 16.536 1.00 92.75 277 SER A N 1
ATOM 2203 C CA . SER A 1 277 ? -13.514 -7.918 17.718 1.00 92.75 277 SER A CA 1
ATOM 2204 C C . SER A 1 277 ? -13.351 -6.425 17.489 1.00 92.75 277 SER A C 1
ATOM 2206 O O . SER A 1 277 ? -12.668 -5.998 16.565 1.00 92.75 277 SER A O 1
ATOM 2208 N N . LYS A 1 278 ? -13.861 -5.609 18.419 1.00 91.25 278 LYS A N 1
ATOM 2209 C CA . LYS A 1 278 ? -13.584 -4.163 18.435 1.00 91.25 278 LYS A CA 1
ATOM 2210 C C . LYS A 1 278 ? -12.093 -3.820 18.516 1.00 91.25 278 LYS A C 1
ATOM 2212 O O . LYS A 1 278 ? -11.725 -2.704 18.192 1.00 91.25 278 LYS A O 1
ATOM 2217 N N . LYS A 1 279 ? -11.240 -4.758 18.955 1.00 91.62 279 LYS A N 1
ATOM 2218 C CA . LYS A 1 279 ? -9.778 -4.578 19.003 1.00 91.62 279 LYS A CA 1
ATOM 2219 C C . LYS A 1 279 ? -9.126 -4.603 17.619 1.00 91.62 279 LYS A C 1
ATOM 2221 O O . LYS A 1 279 ? -7.966 -4.246 17.509 1.00 91.62 279 LYS A O 1
ATOM 2226 N N . GLU A 1 280 ? -9.845 -5.062 16.597 1.00 93.69 280 GLU A N 1
ATOM 2227 C CA . GLU A 1 280 ? -9.335 -5.128 15.226 1.00 93.69 280 GLU A CA 1
ATOM 2228 C C . GLU A 1 280 ? -9.498 -3.794 14.480 1.00 93.69 280 GLU A C 1
ATOM 2230 O O . GLU A 1 280 ? -8.921 -3.628 13.402 1.00 93.69 280 GLU A O 1
ATOM 2235 N N . ILE A 1 281 ? -10.248 -2.833 15.044 1.00 92.44 281 ILE A N 1
ATOM 2236 C CA . ILE A 1 281 ? -10.326 -1.467 14.509 1.00 92.44 281 ILE A CA 1
ATOM 2237 C C . ILE A 1 281 ? -8.928 -0.837 14.530 1.00 92.44 281 ILE A C 1
ATOM 2239 O O . ILE A 1 281 ? -8.187 -1.020 15.494 1.00 92.44 281 ILE A O 1
ATOM 2243 N N . ARG A 1 282 ? -8.556 -0.138 13.450 1.00 92.50 282 ARG A N 1
ATOM 2244 C CA . ARG A 1 282 ? -7.237 0.502 13.260 1.00 92.50 282 ARG A CA 1
ATOM 2245 C C . ARG A 1 282 ? -6.006 -0.400 13.372 1.00 92.50 282 ARG A C 1
ATOM 2247 O O . ARG A 1 282 ? -4.888 0.100 13.422 1.00 92.50 282 ARG A O 1
ATOM 2254 N N . THR A 1 283 ? -6.160 -1.721 13.366 1.00 93.44 283 THR A N 1
ATOM 2255 C CA . THR A 1 283 ? -4.980 -2.590 13.278 1.00 93.44 283 THR A CA 1
ATOM 2256 C C . THR A 1 283 ? -4.345 -2.486 11.895 1.00 93.44 283 THR A C 1
ATOM 2258 O O . THR A 1 283 ? -5.045 -2.351 10.886 1.00 93.44 283 THR A O 1
ATOM 2261 N N . LYS A 1 284 ? -3.014 -2.626 11.838 1.00 92.25 284 LYS A N 1
ATOM 2262 C CA . LYS A 1 284 ? -2.255 -2.719 10.582 1.00 92.25 284 LYS A CA 1
ATOM 2263 C C . LYS A 1 284 ? -2.847 -3.768 9.637 1.00 92.25 284 LYS A C 1
ATOM 2265 O O . LYS A 1 284 ? -2.972 -3.511 8.445 1.00 92.25 284 LYS A O 1
ATOM 2270 N N . ALA A 1 285 ? -3.261 -4.917 10.175 1.00 92.06 285 ALA A N 1
ATOM 2271 C CA . ALA A 1 285 ? -3.874 -5.993 9.403 1.00 92.06 285 ALA A CA 1
ATOM 2272 C C . ALA A 1 285 ? -5.211 -5.578 8.761 1.00 92.06 285 ALA A C 1
ATOM 2274 O O . ALA A 1 285 ? -5.401 -5.802 7.568 1.00 92.06 285 ALA A O 1
ATOM 2275 N N . THR A 1 286 ? -6.113 -4.937 9.515 1.00 92.56 286 THR A N 1
ATOM 2276 C CA . THR A 1 286 ? -7.399 -4.452 8.982 1.00 92.56 286 THR A CA 1
ATOM 2277 C C . THR A 1 286 ? -7.195 -3.367 7.925 1.00 92.56 286 THR A C 1
ATOM 2279 O O . THR A 1 286 ? -7.819 -3.434 6.867 1.00 92.56 286 THR A O 1
ATOM 2282 N N . LEU A 1 287 ? -6.301 -2.398 8.172 1.00 93.56 287 LEU A N 1
ATOM 2283 C CA . LEU A 1 287 ? -5.992 -1.342 7.202 1.00 93.56 287 LEU A CA 1
ATOM 2284 C C . LEU A 1 287 ? -5.390 -1.923 5.917 1.00 93.56 287 LEU A C 1
ATOM 2286 O O . LEU A 1 287 ? -5.792 -1.543 4.820 1.00 93.56 287 LEU A O 1
ATOM 2290 N N . LEU A 1 288 ? -4.460 -2.870 6.036 1.00 92.88 288 LEU A N 1
ATOM 2291 C CA . LEU A 1 288 ? -3.873 -3.545 4.885 1.00 92.88 288 LEU A CA 1
ATOM 2292 C C . LEU A 1 288 ? -4.932 -4.312 4.089 1.00 92.88 288 LEU A C 1
ATOM 2294 O O . LEU A 1 288 ? -4.987 -4.179 2.873 1.00 92.88 288 LEU A O 1
ATOM 2298 N N . GLN A 1 289 ? -5.816 -5.056 4.755 1.00 92.12 289 GLN A N 1
ATOM 2299 C CA . GLN A 1 289 ? -6.844 -5.844 4.078 1.00 92.12 289 GLN A CA 1
ATOM 2300 C C . GLN A 1 289 ? -7.818 -4.979 3.268 1.00 92.12 289 GLN A C 1
ATOM 2302 O O . GLN A 1 289 ? -8.060 -5.267 2.092 1.00 92.12 289 GLN A O 1
ATOM 2307 N N . ILE A 1 290 ? -8.341 -3.900 3.861 1.00 94.12 290 ILE A N 1
ATOM 2308 C CA . ILE A 1 290 ? -9.228 -2.985 3.133 1.00 94.12 290 ILE A CA 1
ATOM 2309 C C . ILE A 1 290 ? -8.475 -2.281 1.997 1.00 94.12 290 ILE A C 1
ATOM 2311 O O . ILE A 1 290 ? -9.012 -2.148 0.900 1.00 94.12 290 ILE A O 1
ATOM 2315 N N . SER A 1 291 ? -7.200 -1.933 2.200 1.00 94.25 291 SER A N 1
ATOM 2316 C CA . SER A 1 291 ? -6.351 -1.327 1.166 1.00 94.25 291 SER A CA 1
ATOM 2317 C C . SER A 1 291 ? -6.093 -2.276 0.001 1.00 94.25 291 SER A C 1
ATOM 2319 O O . SER A 1 291 ? -6.176 -1.867 -1.153 1.00 94.25 291 SER A O 1
ATOM 2321 N N . CYS A 1 292 ? -5.868 -3.564 0.261 1.00 92.50 292 CYS A N 1
ATOM 2322 C CA . CYS A 1 292 ? -5.756 -4.560 -0.798 1.00 92.50 292 CYS A CA 1
ATOM 2323 C C . CYS A 1 292 ? -7.050 -4.659 -1.619 1.00 92.50 292 CYS A C 1
ATOM 2325 O O . CYS A 1 292 ? -6.989 -4.754 -2.840 1.00 92.50 292 CYS A O 1
ATOM 2327 N N . CYS A 1 293 ? -8.223 -4.560 -0.990 1.00 91.88 293 CYS A N 1
ATOM 2328 C CA . CYS A 1 293 ? -9.492 -4.510 -1.720 1.00 91.88 293 CYS A CA 1
ATOM 2329 C C . CYS A 1 293 ? -9.642 -3.218 -2.545 1.00 91.88 293 CYS A C 1
ATOM 2331 O O . CYS A 1 293 ? -10.090 -3.269 -3.691 1.00 91.88 293 CYS A O 1
ATOM 2333 N N . VAL A 1 294 ? -9.230 -2.063 -2.008 1.00 94.06 294 VAL A N 1
ATOM 2334 C CA . VAL A 1 294 ? -9.182 -0.789 -2.755 1.00 94.06 294 VAL A CA 1
ATOM 2335 C C . VAL A 1 294 ? -8.280 -0.900 -3.980 1.00 94.06 294 VAL A C 1
ATOM 2337 O O . VAL A 1 294 ? -8.655 -0.449 -5.064 1.00 94.06 294 VAL A O 1
ATOM 2340 N N . HIS A 1 295 ? -7.104 -1.508 -3.819 1.00 92.75 295 HIS A N 1
ATOM 2341 C CA . HIS A 1 295 ? -6.144 -1.721 -4.898 1.00 92.75 295 HIS A CA 1
ATOM 2342 C C . HIS A 1 295 ? -6.777 -2.490 -6.062 1.00 92.75 295 HIS A C 1
ATOM 2344 O O . HIS A 1 295 ? -6.682 -2.042 -7.206 1.00 92.75 295 HIS A O 1
ATOM 2350 N N . GLU A 1 296 ? -7.536 -3.551 -5.770 1.00 90.81 296 GLU A N 1
ATOM 2351 C CA . GLU A 1 296 ? -8.282 -4.310 -6.782 1.00 90.81 296 GLU A CA 1
ATOM 2352 C C . GLU A 1 296 ? -9.359 -3.476 -7.482 1.00 90.81 296 GLU A C 1
ATOM 2354 O O . GLU A 1 296 ? -9.511 -3.552 -8.706 1.00 90.81 296 GLU A O 1
ATOM 2359 N N . VAL A 1 297 ? -10.092 -2.635 -6.744 1.00 92.56 297 VAL A N 1
ATOM 2360 C CA . VAL A 1 297 ? -11.081 -1.742 -7.364 1.00 92.56 297 VAL A CA 1
ATOM 2361 C C . VAL A 1 297 ? -10.397 -0.741 -8.292 1.00 92.56 297 VAL A C 1
ATOM 2363 O O . VAL A 1 297 ? -10.849 -0.554 -9.421 1.00 92.56 297 VAL A O 1
ATOM 2366 N N . PHE A 1 298 ? -9.287 -0.130 -7.881 1.00 91.94 298 PHE A N 1
ATOM 2367 C CA . PHE A 1 298 ? -8.526 0.780 -8.736 1.00 91.94 298 PHE A CA 1
ATOM 2368 C C . PHE A 1 298 ? -7.892 0.089 -9.944 1.00 91.94 298 PHE A C 1
ATOM 2370 O O . PHE A 1 298 ? -7.808 0.703 -11.010 1.00 91.94 298 PHE A O 1
ATOM 2377 N N . ALA A 1 299 ? -7.492 -1.175 -9.815 1.00 88.81 299 ALA A N 1
ATOM 2378 C CA . ALA A 1 299 ? -7.016 -1.985 -10.929 1.00 88.81 299 ALA A CA 1
ATOM 2379 C C . ALA A 1 299 ? -8.137 -2.269 -11.944 1.00 88.81 299 ALA A C 1
ATOM 2381 O O . ALA A 1 299 ? -7.927 -2.155 -13.154 1.00 88.81 299 ALA A O 1
ATOM 2382 N N . ALA A 1 300 ? -9.336 -2.607 -11.459 1.00 88.69 300 ALA A N 1
ATOM 2383 C CA . ALA A 1 300 ? -10.507 -2.901 -12.283 1.00 88.69 300 ALA A CA 1
ATOM 2384 C C . ALA A 1 300 ? -11.198 -1.642 -12.837 1.00 88.69 300 ALA A C 1
ATOM 2386 O O . ALA A 1 300 ? -11.873 -1.703 -13.869 1.00 88.69 300 ALA A O 1
ATOM 2387 N N . GLN A 1 301 ? -11.008 -0.495 -12.183 1.00 90.12 301 GLN A N 1
ATOM 2388 C CA . GLN A 1 301 ? -11.550 0.811 -12.552 1.00 90.12 301 GLN A CA 1
ATOM 2389 C C . GLN A 1 301 ? -10.413 1.852 -12.654 1.00 90.12 301 GLN A C 1
ATOM 2391 O O . GLN A 1 301 ? -10.328 2.753 -11.819 1.00 90.12 301 GLN A O 1
ATOM 2396 N N . PRO A 1 302 ? -9.544 1.794 -13.686 1.00 87.94 302 PRO A N 1
ATOM 2397 C CA . PRO A 1 302 ? -8.337 2.630 -13.764 1.00 87.94 302 PRO A CA 1
ATOM 2398 C C . PRO A 1 302 ? -8.573 4.143 -13.695 1.00 87.94 302 PRO A C 1
ATOM 2400 O O . PRO A 1 302 ? -7.723 4.880 -13.205 1.00 87.94 302 PRO A O 1
ATOM 2403 N N . THR A 1 303 ? -9.740 4.614 -14.146 1.00 89.19 303 THR A N 1
ATOM 2404 C CA . THR A 1 303 ? -10.104 6.038 -14.108 1.00 89.19 303 THR A CA 1
ATOM 2405 C C . THR A 1 303 ? -10.851 6.452 -12.837 1.00 89.19 303 THR A C 1
ATOM 2407 O O . THR A 1 303 ? -11.183 7.624 -12.693 1.00 89.19 303 THR A O 1
ATOM 2410 N N . ARG A 1 304 ? -11.101 5.533 -11.890 1.00 92.69 304 ARG A N 1
ATOM 2411 C CA . ARG A 1 304 ? -11.729 5.843 -10.596 1.00 92.69 304 ARG A CA 1
ATOM 2412 C C . ARG A 1 304 ? -10.929 6.929 -9.874 1.00 92.69 304 ARG A C 1
ATOM 2414 O O . ARG A 1 304 ? -9.705 6.816 -9.745 1.00 92.69 304 ARG A O 1
ATOM 2421 N N . ARG A 1 305 ? -11.632 7.974 -9.423 1.00 92.69 305 ARG A N 1
ATOM 2422 C CA . ARG A 1 305 ? -11.041 9.150 -8.773 1.00 92.69 305 ARG A CA 1
ATOM 2423 C C . ARG A 1 305 ? -10.706 8.859 -7.317 1.00 92.69 305 ARG A C 1
ATOM 2425 O O . ARG A 1 305 ? -9.572 9.042 -6.896 1.00 92.69 305 ARG A O 1
ATOM 2432 N N . PHE A 1 306 ? -11.697 8.366 -6.593 1.00 95.56 306 PHE A N 1
ATOM 2433 C CA . PHE A 1 306 ? -11.584 7.918 -5.215 1.00 95.56 306 PHE A CA 1
ATOM 2434 C C . PHE A 1 306 ? -12.618 6.820 -4.965 1.00 95.56 306 PHE A C 1
ATOM 2436 O O . PHE A 1 306 ? -13.537 6.628 -5.768 1.00 95.56 306 PHE A O 1
ATOM 2443 N N . ILE A 1 307 ? -12.471 6.080 -3.878 1.00 97.00 307 ILE A N 1
ATOM 2444 C CA . ILE A 1 307 ? -13.429 5.066 -3.453 1.00 97.00 307 ILE A CA 1
ATOM 2445 C C . ILE A 1 307 ? -13.751 5.247 -1.977 1.00 97.00 307 ILE A C 1
ATOM 2447 O O . ILE A 1 307 ? -12.866 5.484 -1.158 1.00 97.00 307 ILE A O 1
ATOM 2451 N N . HIS A 1 308 ? -15.034 5.124 -1.659 1.00 97.88 308 HIS A N 1
ATOM 2452 C CA . HIS A 1 308 ? -15.505 5.021 -0.288 1.00 97.88 308 HIS A CA 1
ATOM 2453 C C . HIS A 1 308 ? -15.333 3.597 0.224 1.00 97.88 308 HIS A C 1
ATOM 2455 O O . HIS A 1 308 ? -15.637 2.626 -0.476 1.00 97.88 308 HIS A O 1
ATOM 2461 N N . ALA A 1 309 ? -14.885 3.480 1.460 1.00 97.44 309 ALA A N 1
ATOM 2462 C CA . ALA A 1 309 ? -14.715 2.217 2.142 1.00 97.44 309 ALA A CA 1
ATOM 2463 C C . ALA A 1 309 ? -15.095 2.380 3.617 1.00 97.44 309 ALA A C 1
ATOM 2465 O O . ALA A 1 309 ? -15.114 3.494 4.134 1.00 97.44 309 ALA A O 1
ATOM 2466 N N . PHE A 1 310 ? -15.403 1.304 4.328 1.00 96.75 310 PHE A N 1
ATOM 2467 C CA . PHE A 1 310 ? -15.609 1.393 5.773 1.00 96.75 310 PHE A CA 1
ATOM 2468 C C . PHE A 1 310 ? -15.229 0.100 6.481 1.00 96.75 310 PHE A C 1
ATOM 2470 O O . PHE A 1 310 ? -15.330 -0.989 5.928 1.00 96.75 310 PHE A O 1
ATOM 2477 N N . THR A 1 311 ? -14.796 0.214 7.727 1.00 95.94 311 THR A N 1
ATOM 2478 C CA . THR A 1 311 ? -14.518 -0.934 8.588 1.00 95.94 311 THR A CA 1
ATOM 2479 C C . THR A 1 311 ? -15.566 -0.985 9.690 1.00 95.94 311 THR A C 1
ATOM 2481 O O . THR A 1 311 ? -15.911 0.048 10.261 1.00 95.94 311 THR A O 1
ATOM 2484 N N . VAL A 1 312 ? -16.081 -2.173 10.012 1.00 95.00 312 VAL A N 1
ATOM 2485 C CA . VAL A 1 312 ? -16.919 -2.392 11.202 1.00 95.00 312 VAL A CA 1
ATOM 2486 C C . VAL A 1 312 ? -16.301 -3.499 12.041 1.00 95.00 312 VAL A C 1
ATOM 2488 O O . VAL A 1 312 ? -16.265 -4.662 11.647 1.00 95.00 312 VAL A O 1
ATOM 2491 N N . CYS A 1 313 ? -15.828 -3.138 13.226 1.00 95.06 313 CYS A N 1
ATOM 2492 C CA . CYS A 1 313 ? -15.163 -4.026 14.165 1.00 95.06 313 CYS A CA 1
ATOM 2493 C C . CYS A 1 313 ? -15.974 -4.078 15.466 1.00 95.06 313 CYS A C 1
ATOM 2495 O O . CYS A 1 313 ? -15.922 -3.165 16.297 1.00 95.06 313 CYS A O 1
ATOM 2497 N N . GLY A 1 314 ? -16.745 -5.147 15.668 1.00 93.94 314 GLY A N 1
ATOM 2498 C CA . GLY A 1 314 ? -17.702 -5.226 16.774 1.00 93.94 314 GLY A CA 1
ATOM 2499 C C . GLY A 1 314 ? -18.787 -4.147 16.660 1.00 93.94 314 GLY A C 1
ATOM 2500 O O . GLY A 1 314 ? -19.652 -4.239 15.799 1.00 93.94 314 GLY A O 1
ATOM 2501 N N . THR A 1 315 ? -18.754 -3.138 17.536 1.00 94.19 315 THR A N 1
ATOM 2502 C CA . THR A 1 315 ? -19.689 -1.989 17.524 1.00 94.19 315 THR A CA 1
ATOM 2503 C C . THR A 1 315 ? -19.056 -0.713 16.978 1.00 94.19 315 THR A C 1
ATOM 2505 O O . THR A 1 315 ? -19.709 0.323 16.928 1.00 94.19 315 THR A O 1
ATOM 2508 N N . LYS A 1 316 ? -17.769 -0.759 16.625 1.00 96.75 316 LYS A N 1
ATOM 2509 C CA . LYS A 1 316 ? -17.014 0.396 16.145 1.00 96.75 316 LYS A CA 1
ATOM 2510 C C . LYS A 1 316 ? -17.015 0.408 14.632 1.00 96.75 316 LYS A C 1
ATOM 2512 O O . LYS A 1 316 ? -16.712 -0.617 14.031 1.00 96.75 316 LYS A O 1
ATOM 2517 N N . MET A 1 317 ? -17.327 1.552 14.047 1.00 96.75 317 MET A N 1
ATOM 2518 C CA . MET A 1 317 ? -17.248 1.776 12.613 1.00 96.75 317 MET A CA 1
ATOM 2519 C C . MET A 1 317 ? -16.298 2.932 12.325 1.00 96.75 317 MET A C 1
ATOM 2521 O O . MET A 1 317 ? -16.296 3.927 13.044 1.00 96.75 317 MET A O 1
ATOM 2525 N N . GLU A 1 318 ? -15.498 2.803 11.276 1.00 97.31 318 GLU A N 1
ATOM 2526 C CA . GLU A 1 318 ? -14.670 3.885 10.753 1.00 97.31 318 GLU A CA 1
ATOM 2527 C C . GLU A 1 318 ? -14.873 3.968 9.244 1.00 97.31 318 GLU A C 1
ATOM 2529 O O . GLU A 1 318 ? -14.780 2.963 8.535 1.00 97.31 318 GLU A O 1
ATOM 2534 N N . VAL A 1 319 ? -15.200 5.163 8.760 1.00 97.56 319 VAL A N 1
ATOM 2535 C CA . VAL A 1 319 ? -15.443 5.424 7.343 1.00 97.56 319 VAL A CA 1
ATOM 2536 C C . VAL A 1 319 ? -14.164 5.953 6.725 1.00 97.56 319 VAL A C 1
ATOM 2538 O O . VAL A 1 319 ? -13.454 6.744 7.339 1.00 97.56 319 VAL A O 1
ATOM 2541 N N . TRP A 1 320 ? -13.876 5.519 5.509 1.00 97.88 320 TRP A N 1
ATOM 2542 C CA . TRP A 1 320 ? -12.663 5.827 4.777 1.00 97.88 320 TRP A CA 1
ATOM 2543 C C . TRP A 1 320 ? -13.001 6.330 3.383 1.00 97.88 320 TRP A C 1
ATOM 2545 O O . TRP A 1 320 ? -13.943 5.867 2.737 1.00 97.88 320 TRP A O 1
ATOM 2555 N N . VAL A 1 321 ? -12.163 7.221 2.878 1.00 97.75 321 VAL A N 1
ATOM 2556 C CA . VAL A 1 321 ? -12.057 7.480 1.448 1.00 97.75 321 VAL A CA 1
ATOM 2557 C C . VAL A 1 321 ? -10.606 7.278 1.052 1.00 97.75 321 VAL A C 1
ATOM 2559 O O . VAL A 1 321 ? -9.689 7.752 1.718 1.00 97.75 321 VAL A O 1
ATOM 2562 N N . PHE A 1 322 ? -10.406 6.543 -0.032 1.00 96.75 322 PHE A N 1
ATOM 2563 C CA . PHE A 1 322 ? -9.104 6.341 -0.645 1.00 96.75 322 PHE A CA 1
ATOM 2564 C C . PHE A 1 322 ? -9.100 7.071 -1.977 1.00 96.75 322 PHE A C 1
ATOM 2566 O O . PHE A 1 322 ? -9.906 6.757 -2.856 1.00 96.75 322 PHE A O 1
ATOM 2573 N N . ASP A 1 323 ? -8.194 8.024 -2.145 1.00 94.12 323 ASP A N 1
ATOM 2574 C CA . ASP A 1 323 ? -7.886 8.611 -3.445 1.00 94.12 323 ASP A CA 1
ATOM 2575 C C . ASP A 1 323 ? -6.464 8.232 -3.880 1.00 94.12 323 ASP A C 1
ATOM 2577 O O . ASP A 1 323 ? -5.867 7.286 -3.361 1.00 94.12 323 ASP A O 1
ATOM 2581 N N . ARG A 1 324 ? -5.928 8.931 -4.886 1.00 91.69 324 ARG A N 1
ATOM 2582 C CA . ARG A 1 324 ? -4.577 8.664 -5.395 1.00 91.69 324 ARG A CA 1
ATOM 2583 C C . ARG A 1 324 ? -3.453 9.267 -4.545 1.00 91.69 324 ARG A C 1
ATOM 2585 O O . ARG A 1 324 ? -2.287 9.034 -4.847 1.00 91.69 324 ARG A O 1
ATOM 2592 N N . SER A 1 325 ? -3.795 10.004 -3.495 1.00 90.12 325 SER A N 1
ATOM 2593 C CA . SER A 1 325 ? -2.881 10.547 -2.487 1.00 90.12 325 SER A CA 1
ATOM 2594 C C . SER A 1 325 ? -2.805 9.657 -1.248 1.00 90.12 325 SER A C 1
ATOM 2596 O O . SER A 1 325 ? -1.798 9.711 -0.558 1.00 90.12 325 SER A O 1
ATOM 2598 N N . GLY A 1 326 ? -3.829 8.840 -0.978 1.00 92.81 326 GLY A N 1
ATOM 2599 C CA . GLY A 1 326 ? -3.842 7.863 0.112 1.00 92.81 326 GLY A CA 1
ATOM 2600 C C . GLY A 1 326 ? -5.192 7.750 0.822 1.00 92.81 326 GLY A C 1
ATOM 2601 O O . GLY A 1 326 ? -6.173 8.376 0.408 1.00 92.81 326 GLY A O 1
ATOM 2602 N N . PRO A 1 327 ? -5.275 6.904 1.861 1.00 96.12 327 PRO A N 1
ATOM 2603 C CA . PRO A 1 327 ? -6.463 6.793 2.696 1.00 96.12 327 PRO A CA 1
ATOM 2604 C C . PRO A 1 327 ? -6.620 7.948 3.679 1.00 96.12 327 PRO A C 1
ATOM 2606 O O . PRO A 1 327 ? -5.669 8.356 4.346 1.00 96.12 327 PRO A O 1
ATOM 2609 N N . TYR A 1 328 ? -7.862 8.377 3.877 1.00 96.00 328 TYR A N 1
ATOM 2610 C CA . TYR A 1 328 ? -8.239 9.238 4.988 1.00 96.00 328 TYR A CA 1
ATOM 2611 C C . TYR A 1 328 ? -9.556 8.809 5.631 1.00 96.00 328 TYR A C 1
ATOM 2613 O O . TYR A 1 328 ? -10.469 8.360 4.933 1.00 96.00 328 TYR A O 1
ATOM 2621 N N . SER A 1 329 ? -9.651 8.921 6.960 1.00 97.19 329 SER A N 1
ATOM 2622 C CA . SER A 1 329 ? -10.786 8.407 7.734 1.00 97.19 329 SER A CA 1
ATOM 2623 C C . SER A 1 329 ? -11.586 9.470 8.479 1.00 97.19 329 SER A C 1
ATOM 2625 O O . SER A 1 329 ? -11.079 10.539 8.815 1.00 97.19 329 SER A O 1
ATOM 2627 N N . SER A 1 330 ? -12.842 9.135 8.779 1.00 95.62 330 SER A N 1
ATOM 2628 C CA . SER A 1 330 ? -13.791 9.946 9.550 1.00 95.62 330 SER A CA 1
ATOM 2629 C C . SER A 1 330 ? -13.473 10.076 11.035 1.00 95.62 330 SER A C 1
ATOM 2631 O O . SER A 1 330 ? -14.040 10.924 11.716 1.00 95.62 330 SER A O 1
ATOM 2633 N N . GLY A 1 331 ? -12.660 9.162 11.555 1.00 94.25 331 GLY A N 1
ATOM 2634 C CA . GLY A 1 331 ? -12.657 8.807 12.966 1.00 94.25 331 GLY A CA 1
ATOM 2635 C C . GLY A 1 331 ? -13.684 7.733 13.322 1.00 94.25 331 GLY A C 1
ATOM 2636 O O . GLY A 1 331 ? -14.574 7.399 12.534 1.00 94.25 331 GLY A O 1
ATOM 2637 N N . ILE A 1 332 ? -13.514 7.132 14.499 1.00 96.12 332 ILE A N 1
ATOM 2638 C CA . ILE A 1 332 ? -14.319 5.986 14.938 1.00 96.12 332 ILE A CA 1
ATOM 2639 C C . ILE A 1 332 ? -15.647 6.461 15.533 1.00 96.12 332 ILE A C 1
ATOM 2641 O O . ILE A 1 332 ? -15.660 7.183 16.529 1.00 96.12 332 ILE A O 1
ATOM 2645 N N . ILE A 1 333 ? -16.753 5.943 15.003 1.00 94.94 333 ILE A N 1
ATOM 2646 C CA . ILE A 1 333 ? -18.097 6.070 15.577 1.00 94.94 333 ILE A CA 1
ATOM 2647 C C . ILE A 1 333 ? -18.531 4.746 16.219 1.00 94.94 333 ILE A C 1
ATOM 2649 O O . ILE A 1 333 ? -18.058 3.667 15.846 1.00 94.94 333 ILE A O 1
ATOM 2653 N N . ASP A 1 334 ? -19.425 4.790 17.203 1.00 94.69 334 ASP A N 1
ATOM 2654 C CA . ASP A 1 334 ? -20.091 3.588 17.705 1.00 94.69 334 ASP A CA 1
ATOM 2655 C C . ASP A 1 334 ? -21.465 3.438 17.053 1.00 94.69 334 ASP A C 1
ATOM 2657 O O . ASP A 1 334 ? -22.303 4.330 17.135 1.00 94.69 334 ASP A O 1
ATOM 2661 N N . VAL A 1 335 ? -21.732 2.286 16.443 1.00 91.75 335 VAL A N 1
ATOM 2662 C CA . VAL A 1 335 ? -22.969 2.054 15.678 1.00 91.75 335 VAL A CA 1
ATOM 2663 C C . VAL A 1 335 ? -24.244 2.218 16.514 1.00 91.75 335 VAL A C 1
ATOM 2665 O O . VAL A 1 335 ? -25.305 2.484 15.953 1.00 91.75 335 VAL A O 1
ATOM 2668 N N . TYR A 1 336 ? -24.166 2.072 17.843 1.00 89.94 336 TYR A N 1
ATOM 2669 C CA . TYR A 1 336 ? -25.317 2.247 18.728 1.00 89.94 336 TYR A CA 1
ATOM 2670 C C . TYR A 1 336 ? -25.465 3.688 19.211 1.00 89.94 336 TYR A C 1
ATOM 2672 O O . TYR A 1 336 ? -26.573 4.227 19.168 1.00 89.94 336 TYR A O 1
ATOM 2680 N N . THR A 1 337 ? -24.381 4.319 19.678 1.00 92.25 337 THR A N 1
ATOM 2681 C CA . THR A 1 337 ? -24.461 5.695 20.205 1.00 92.25 337 THR A CA 1
ATOM 2682 C C . THR A 1 337 ? -24.568 6.727 19.093 1.00 92.25 337 THR A C 1
ATOM 2684 O O . THR A 1 337 ? -25.310 7.694 19.228 1.00 92.25 337 THR A O 1
ATOM 2687 N N . ASP A 1 338 ? -23.912 6.468 17.967 1.00 90.56 338 ASP A N 1
ATOM 2688 C CA . ASP A 1 338 ? -23.857 7.324 16.784 1.00 90.56 338 ASP A CA 1
ATOM 2689 C C . ASP A 1 338 ? -24.709 6.737 15.648 1.00 90.56 338 ASP A C 1
ATOM 2691 O O . ASP A 1 338 ? -24.382 6.854 14.467 1.00 90.56 338 ASP A O 1
ATOM 2695 N N . SER A 1 339 ? -25.822 6.081 16.000 1.00 86.81 339 SER A N 1
ATOM 2696 C CA . SER A 1 339 ? -26.693 5.368 15.052 1.00 86.81 339 SER A CA 1
ATOM 2697 C C . SER A 1 339 ? -27.157 6.235 13.880 1.00 86.81 339 SER A C 1
ATOM 2699 O O . SER A 1 339 ? -27.228 5.742 12.755 1.00 86.81 339 SER A O 1
ATOM 2701 N N . LYS A 1 340 ? -27.389 7.537 14.106 1.00 87.06 340 LYS A N 1
ATOM 2702 C CA . LYS A 1 340 ? -27.676 8.497 13.031 1.00 87.06 340 LYS A CA 1
ATOM 2703 C C . LYS A 1 340 ? -26.585 8.460 11.959 1.00 87.06 340 LYS A C 1
ATOM 2705 O O . LYS A 1 340 ? -26.902 8.280 10.790 1.00 87.06 340 LYS A O 1
ATOM 2710 N N . TRP A 1 341 ? -25.317 8.582 12.351 1.00 89.62 341 TRP A N 1
ATOM 2711 C CA . TRP A 1 341 ? -24.187 8.551 11.422 1.00 89.62 341 TRP A CA 1
ATOM 2712 C C . TRP A 1 341 ? -24.051 7.206 10.726 1.00 89.62 341 TRP A C 1
ATOM 2714 O O . TRP A 1 341 ? -23.852 7.161 9.516 1.00 89.62 341 TRP A O 1
ATOM 2724 N N . PHE A 1 342 ? -24.235 6.113 11.465 1.00 90.94 342 PHE A N 1
ATOM 2725 C CA . PHE A 1 342 ? -24.231 4.769 10.897 1.00 90.94 342 PHE A CA 1
ATOM 2726 C C . PHE A 1 342 ? -25.258 4.619 9.758 1.00 90.94 342 PHE A C 1
ATOM 2728 O O . PHE A 1 342 ? -24.904 4.209 8.650 1.00 90.94 342 PHE A O 1
ATOM 2735 N N . PHE A 1 343 ? -26.517 5.002 9.993 1.00 87.06 343 PHE A N 1
ATOM 2736 C CA . PHE A 1 343 ? -27.561 4.940 8.967 1.00 87.06 343 PHE A CA 1
ATOM 2737 C C . PHE A 1 343 ? -27.338 5.953 7.846 1.00 87.06 343 PHE A C 1
ATOM 2739 O O . PHE A 1 343 ? -27.523 5.602 6.683 1.00 87.06 343 PHE A O 1
ATOM 2746 N N . GLN A 1 344 ? -26.904 7.173 8.171 1.00 90.06 344 GLN A N 1
ATOM 2747 C CA . GLN A 1 344 ? -26.608 8.210 7.184 1.00 90.06 344 GLN A CA 1
ATOM 2748 C C . GLN A 1 344 ? -25.551 7.740 6.183 1.00 90.06 344 GLN A C 1
ATOM 2750 O O . GLN A 1 344 ? -25.702 7.966 4.986 1.00 90.06 344 GLN A O 1
ATOM 2755 N N . VAL A 1 345 ? -24.510 7.049 6.657 1.00 93.12 345 VAL A N 1
ATOM 2756 C CA . VAL A 1 345 ? -23.450 6.510 5.801 1.00 93.12 345 VAL A CA 1
ATOM 2757 C C . VAL A 1 345 ? -23.994 5.427 4.876 1.00 93.12 345 VAL A C 1
ATOM 2759 O O . VAL A 1 345 ? -23.852 5.534 3.659 1.00 93.12 345 VAL A O 1
ATOM 2762 N N . LEU A 1 346 ? -24.659 4.408 5.431 1.00 90.94 346 LEU A N 1
ATOM 2763 C CA . LEU A 1 346 ? -25.154 3.282 4.636 1.00 90.94 346 LEU A CA 1
ATOM 2764 C C . LEU A 1 346 ? -26.236 3.710 3.639 1.00 90.94 346 LEU A C 1
ATOM 2766 O O . LEU A 1 346 ? -26.172 3.358 2.464 1.00 90.94 346 LEU A O 1
ATOM 2770 N N . VAL A 1 347 ? -27.221 4.493 4.081 1.00 88.38 347 VAL A N 1
ATOM 2771 C CA . VAL A 1 347 ? -28.285 4.995 3.201 1.00 88.38 347 VAL A CA 1
ATOM 2772 C C . VAL A 1 347 ? -27.709 5.975 2.186 1.00 88.38 347 VAL A C 1
ATOM 2774 O O . VAL A 1 347 ? -28.024 5.867 1.001 1.00 88.38 347 VAL A O 1
ATOM 2777 N N . GLY A 1 348 ? -26.823 6.872 2.622 1.00 91.81 348 GLY A N 1
ATOM 2778 C CA . GLY A 1 348 ? -26.167 7.847 1.760 1.00 91.81 348 GLY A CA 1
ATOM 2779 C C . GLY A 1 348 ? -25.456 7.191 0.591 1.00 91.81 348 GLY A C 1
ATOM 2780 O O . GLY A 1 348 ? -25.720 7.539 -0.555 1.00 91.81 348 GLY A O 1
ATOM 2781 N N . TYR A 1 349 ? -24.669 6.146 0.842 1.00 93.81 349 TYR A N 1
ATOM 2782 C CA . TYR A 1 349 ? -24.025 5.380 -0.221 1.00 93.81 349 TYR A CA 1
ATOM 2783 C C . TYR A 1 349 ? -25.004 4.837 -1.272 1.00 93.81 349 TYR A C 1
ATOM 2785 O O . TYR A 1 349 ? -24.696 4.889 -2.463 1.00 93.81 349 TYR A O 1
ATOM 2793 N N . THR A 1 350 ? -26.200 4.382 -0.874 1.00 89.94 350 THR A N 1
ATOM 2794 C CA . THR A 1 350 ? -27.216 3.895 -1.833 1.00 89.94 350 THR A CA 1
ATOM 2795 C C . THR A 1 350 ? -27.820 4.987 -2.727 1.00 89.94 350 THR A C 1
ATOM 2797 O O . THR A 1 350 ? -28.434 4.693 -3.760 1.00 89.94 350 THR A O 1
ATOM 2800 N N . MET A 1 351 ? -27.681 6.249 -2.313 1.00 90.00 351 MET A N 1
ATOM 2801 C CA . MET A 1 351 ? -28.292 7.420 -2.943 1.00 90.00 351 MET A CA 1
ATOM 2802 C C . MET A 1 351 ? -27.282 8.314 -3.661 1.00 90.00 351 MET A C 1
ATOM 2804 O O . MET A 1 351 ? -27.673 9.004 -4.602 1.00 90.00 351 MET A O 1
ATOM 2808 N N . MET A 1 352 ? -26.009 8.265 -3.260 1.00 92.94 352 MET A N 1
ATOM 2809 C CA . MET A 1 352 ? -24.929 9.031 -3.868 1.00 92.94 352 MET A CA 1
ATOM 2810 C C . MET A 1 352 ? -24.895 8.841 -5.389 1.00 92.94 352 MET A C 1
ATOM 2812 O O . MET A 1 352 ? -25.039 7.740 -5.936 1.00 92.94 352 MET A O 1
ATOM 2816 N N . SER A 1 353 ? -24.675 9.949 -6.080 1.00 91.62 353 SER A N 1
ATOM 2817 C CA . SER A 1 353 ? -24.376 9.978 -7.502 1.00 91.62 353 SER A CA 1
ATOM 2818 C C . SER A 1 353 ? -23.044 9.290 -7.811 1.00 91.62 353 SER A C 1
ATOM 2820 O O . SER A 1 353 ? -22.178 9.109 -6.953 1.00 91.62 353 SER A O 1
ATOM 2822 N N . ASP A 1 354 ? -22.845 8.946 -9.081 1.00 90.94 354 ASP A N 1
ATOM 2823 C CA . ASP A 1 354 ? -21.584 8.392 -9.573 1.00 90.94 354 ASP A CA 1
ATOM 2824 C C . ASP A 1 354 ? -20.400 9.323 -9.233 1.00 90.94 354 ASP A C 1
ATOM 2826 O O . ASP A 1 354 ? -19.318 8.857 -8.869 1.00 90.94 354 ASP A O 1
ATOM 2830 N N . GLU A 1 355 ? -20.619 10.643 -9.282 1.00 92.06 355 GLU A N 1
ATOM 2831 C CA . GLU A 1 355 ? -19.623 11.645 -8.905 1.00 92.06 355 GLU A CA 1
ATOM 2832 C C . GLU A 1 355 ? -19.268 11.576 -7.415 1.00 92.06 355 GLU A C 1
ATOM 2834 O O . GLU A 1 355 ? -18.083 11.513 -7.083 1.00 92.06 355 GLU A O 1
ATOM 2839 N N . GLU A 1 356 ? -20.264 11.550 -6.526 1.00 94.50 356 GLU A N 1
ATOM 2840 C CA . GLU A 1 356 ? -20.073 11.476 -5.068 1.00 94.50 356 GLU A CA 1
ATOM 2841 C C . GLU A 1 356 ? -19.446 10.156 -4.620 1.00 94.50 356 GLU A C 1
ATOM 2843 O O . GLU A 1 356 ? -18.693 10.127 -3.647 1.00 94.50 356 GLU A O 1
ATOM 2848 N N . LEU A 1 357 ? -19.701 9.075 -5.358 1.00 95.00 357 LEU A N 1
ATOM 2849 C CA . LEU A 1 357 ? -19.043 7.788 -5.156 1.00 95.00 357 LEU A CA 1
ATOM 2850 C C . LEU A 1 357 ? -17.594 7.792 -5.663 1.00 95.00 357 LEU A C 1
ATOM 2852 O O . LEU A 1 357 ? -16.834 6.886 -5.335 1.00 95.00 357 LEU A O 1
ATOM 2856 N N . GLY A 1 358 ? -17.182 8.795 -6.439 1.00 93.81 358 GLY A N 1
ATOM 2857 C CA . GLY A 1 358 ? -15.815 8.930 -6.943 1.00 93.81 358 GLY A CA 1
ATOM 2858 C C . GLY A 1 358 ? -15.560 8.220 -8.269 1.00 93.81 358 GLY A C 1
ATOM 2859 O O . GLY A 1 358 ? -14.402 8.034 -8.655 1.00 93.81 358 GLY A O 1
ATOM 2860 N N . LEU A 1 359 ? -16.615 7.847 -9.000 1.00 90.81 359 LEU A N 1
ATOM 2861 C CA . LEU A 1 359 ? -16.480 7.427 -10.390 1.00 90.81 359 LEU A CA 1
ATOM 2862 C C . LEU A 1 359 ? -15.958 8.579 -11.256 1.00 90.81 359 LEU A C 1
ATOM 2864 O O . LEU A 1 359 ? -16.032 9.769 -10.926 1.00 90.81 359 LEU A O 1
ATOM 2868 N N . ASP A 1 360 ? -15.372 8.186 -12.379 1.00 88.19 360 ASP A N 1
ATOM 2869 C CA . ASP A 1 360 ? -14.989 9.109 -13.432 1.00 88.19 360 ASP A CA 1
ATOM 2870 C C . ASP A 1 360 ? -16.230 9.628 -14.168 1.00 88.19 360 ASP A C 1
ATOM 2872 O O . ASP A 1 360 ? -17.030 8.840 -14.687 1.00 88.19 360 ASP A O 1
ATOM 2876 N N . ILE A 1 361 ? -16.320 10.957 -14.232 1.00 84.12 361 ILE A N 1
ATOM 2877 C CA . ILE A 1 361 ? -17.382 11.716 -14.897 1.00 84.12 361 ILE A CA 1
ATOM 2878 C C . ILE A 1 361 ? -16.934 12.299 -16.247 1.00 84.12 361 ILE A C 1
ATOM 2880 O O . ILE A 1 361 ? -17.750 12.871 -16.964 1.00 84.12 361 ILE A O 1
ATOM 2884 N N . PHE A 1 362 ? -15.651 12.172 -16.612 1.00 82.38 362 PHE A N 1
ATOM 2885 C CA . PHE A 1 362 ? -15.119 12.736 -17.854 1.00 82.38 362 PHE A CA 1
ATOM 2886 C C . PHE A 1 362 ? -15.398 11.833 -19.058 1.00 82.38 362 PHE A C 1
ATOM 2888 O O . PHE A 1 362 ? -15.575 12.333 -20.171 1.00 82.38 362 PHE A O 1
ATOM 2895 N N . ILE A 1 363 ? -15.444 10.510 -18.856 1.00 84.62 363 ILE A N 1
ATOM 2896 C CA . ILE A 1 363 ? -15.673 9.540 -19.929 1.00 84.62 363 ILE A CA 1
ATOM 2897 C C . ILE A 1 363 ? -17.158 9.194 -20.026 1.00 84.62 363 ILE A C 1
ATOM 2899 O O . ILE A 1 363 ? -17.711 8.449 -19.215 1.00 84.62 363 ILE A O 1
ATOM 2903 N N . ALA A 1 364 ? -17.788 9.644 -21.107 1.00 85.00 364 ALA A N 1
ATOM 2904 C CA . ALA A 1 364 ? -19.118 9.191 -21.485 1.00 85.00 364 ALA A CA 1
ATOM 2905 C C . ALA A 1 364 ? -19.064 7.733 -21.971 1.00 85.00 364 ALA A C 1
ATOM 2907 O O . ALA A 1 364 ? -18.228 7.377 -22.805 1.00 85.00 364 ALA A O 1
ATOM 2908 N N . ARG A 1 365 ? -19.981 6.893 -21.471 1.00 76.75 365 ARG A N 1
ATOM 2909 C CA . ARG A 1 365 ? -20.068 5.447 -21.769 1.00 76.75 365 ARG A CA 1
ATOM 2910 C C . ARG A 1 365 ? -21.338 5.071 -22.552 1.00 76.75 365 ARG A C 1
ATOM 2912 O O . ARG A 1 365 ? -21.808 3.942 -22.468 1.00 76.75 365 ARG A O 1
ATOM 2919 N N . ASN A 1 366 ? -21.887 5.999 -23.338 1.00 69.19 366 ASN A N 1
ATOM 2920 C CA . ASN A 1 366 ? -23.122 5.810 -24.118 1.00 69.19 366 ASN A CA 1
ATOM 2921 C C . ASN A 1 366 ? -22.849 5.059 -25.439 1.00 69.19 366 ASN A C 1
ATOM 2923 O O . ASN A 1 366 ? -23.128 5.566 -26.525 1.00 69.19 366 ASN A O 1
ATOM 2927 N N . GLY A 1 367 ? -22.232 3.879 -25.342 1.00 68.00 367 GLY A N 1
ATOM 2928 C CA . GLY A 1 367 ? -21.697 3.106 -26.464 1.00 68.00 367 GLY A CA 1
ATOM 2929 C C . GLY A 1 367 ? -20.172 3.104 -26.439 1.00 68.00 367 GLY A C 1
ATOM 2930 O O . GLY A 1 367 ? -19.559 2.510 -25.552 1.00 68.00 367 GLY A O 1
ATOM 2931 N N . ASN A 1 368 ? -19.550 3.792 -27.393 1.00 76.44 368 ASN A N 1
ATOM 2932 C CA . ASN A 1 368 ? -18.101 3.970 -27.386 1.00 76.44 368 ASN A CA 1
ATOM 2933 C C . ASN A 1 368 ? -17.695 4.995 -26.320 1.00 76.44 368 ASN A C 1
ATOM 2935 O O . ASN A 1 368 ? -18.360 6.018 -26.146 1.00 76.44 368 ASN A O 1
ATOM 2939 N N . LYS A 1 369 ? -16.580 4.730 -25.635 1.00 83.81 369 LYS A N 1
ATOM 2940 C CA . LYS A 1 369 ? -16.006 5.662 -24.662 1.00 83.81 369 LYS A CA 1
ATOM 2941 C C . LYS A 1 369 ? -15.613 6.952 -25.378 1.00 83.81 369 LYS A C 1
ATOM 2943 O O . LYS A 1 369 ? -14.975 6.900 -26.427 1.00 83.81 369 LYS A O 1
ATOM 2948 N N . SER A 1 370 ? -15.970 8.102 -24.826 1.00 87.94 370 SER A N 1
ATOM 2949 C CA . SER A 1 370 ? -15.565 9.398 -25.377 1.00 87.94 370 SER A CA 1
ATOM 2950 C C . SER A 1 370 ? -15.402 10.441 -24.289 1.00 87.94 370 SER A C 1
ATOM 2952 O O . SER A 1 370 ? -16.097 10.372 -23.278 1.00 87.94 370 SER A O 1
ATOM 2954 N N . ILE A 1 371 ? -14.560 11.432 -24.541 1.00 89.44 371 ILE A N 1
ATOM 2955 C CA . ILE A 1 371 ? -14.422 12.637 -23.723 1.00 89.44 371 ILE A CA 1
ATOM 2956 C C . ILE A 1 371 ? -14.767 13.875 -24.539 1.00 89.44 371 ILE A C 1
ATOM 2958 O O . ILE A 1 371 ? -14.726 13.853 -25.771 1.00 89.44 371 ILE A O 1
ATOM 2962 N N . VAL A 1 372 ? -15.090 14.958 -23.840 1.00 87.00 372 VAL A N 1
ATOM 2963 C CA . VAL A 1 372 ? -15.267 16.282 -24.432 1.00 87.00 372 VAL A CA 1
ATOM 2964 C C . VAL A 1 372 ? -14.132 17.171 -23.945 1.00 87.00 372 VAL A C 1
ATOM 2966 O O . VAL A 1 372 ? -13.942 17.337 -22.742 1.00 87.00 372 VAL A O 1
ATOM 2969 N N . ILE A 1 373 ? -13.364 17.718 -24.882 1.00 82.94 373 ILE A N 1
ATOM 2970 C CA . ILE A 1 373 ? -12.245 18.617 -24.610 1.00 82.94 373 ILE A CA 1
ATOM 2971 C C . ILE A 1 373 ? -12.671 20.034 -24.988 1.00 82.94 373 ILE A C 1
ATOM 2973 O O . ILE A 1 373 ? -13.202 20.260 -26.075 1.00 82.94 373 ILE A O 1
ATOM 2977 N N . LYS A 1 374 ? -12.419 20.991 -24.091 1.00 80.69 374 LYS A N 1
ATOM 2978 C CA . LYS A 1 374 ? -12.529 22.427 -24.369 1.00 80.69 374 LYS A CA 1
ATOM 2979 C C . LYS A 1 374 ? -11.131 22.993 -24.522 1.00 80.69 374 LYS A C 1
ATOM 2981 O O . LYS A 1 374 ? -10.350 22.962 -23.570 1.00 80.69 374 LYS A O 1
ATOM 2986 N N . GLU A 1 375 ? -10.804 23.490 -25.706 1.00 71.25 375 GLU A N 1
ATOM 2987 C CA . GLU A 1 375 ? -9.525 24.162 -25.909 1.00 71.25 375 GLU A CA 1
ATOM 2988 C C . GLU A 1 375 ? -9.528 25.533 -25.217 1.00 71.25 375 GLU A C 1
ATOM 2990 O O . GLU A 1 375 ? -10.505 26.280 -25.323 1.00 71.25 375 GLU A O 1
ATOM 2995 N N . PRO A 1 376 ? -8.445 25.916 -24.515 1.00 64.06 376 PRO A N 1
ATOM 2996 C CA . PRO A 1 376 ? -8.345 27.247 -23.930 1.00 64.06 376 PRO A CA 1
ATOM 2997 C C . PRO A 1 376 ? -8.474 28.332 -25.010 1.00 64.06 376 PRO A C 1
ATOM 2999 O O . PRO A 1 376 ? -7.607 28.454 -25.872 1.00 64.06 376 PRO A O 1
ATOM 3002 N N . GLY A 1 377 ? -9.541 29.134 -24.944 1.00 66.62 377 GLY A N 1
ATOM 3003 C CA . GLY A 1 377 ? -9.797 30.244 -25.871 1.00 66.62 377 GLY A CA 1
ATOM 3004 C C . GLY A 1 377 ? -10.709 29.913 -27.055 1.00 66.62 377 GLY A C 1
ATOM 3005 O O . GLY A 1 377 ? -11.097 30.835 -27.769 1.00 66.62 377 GLY A O 1
ATOM 3006 N N . ASN A 1 378 ? -11.106 28.649 -27.232 1.00 64.81 378 ASN A N 1
ATOM 3007 C CA . ASN A 1 378 ? -12.116 28.262 -28.210 1.00 64.81 378 ASN A CA 1
ATOM 3008 C C . ASN A 1 378 ? -13.416 27.870 -27.490 1.00 64.81 378 ASN A C 1
ATOM 3010 O O . ASN A 1 378 ? -13.395 27.201 -26.459 1.00 64.81 378 ASN A O 1
ATOM 3014 N N . SER A 1 379 ? -14.558 28.328 -28.005 1.00 67.50 379 SER A N 1
ATOM 3015 C CA . SER A 1 379 ? -15.873 27.969 -27.439 1.00 67.50 379 SER A CA 1
ATOM 3016 C C . SER A 1 379 ? -16.312 26.571 -27.871 1.00 67.50 379 SER A C 1
ATOM 3018 O O . SER A 1 379 ? -17.235 26.006 -27.288 1.00 67.50 379 SER A O 1
ATOM 3020 N N . GLU A 1 380 ? -15.679 26.039 -28.916 1.00 77.06 380 GLU A N 1
ATOM 3021 C CA . GLU A 1 380 ? -16.039 24.760 -29.502 1.00 77.06 380 GLU A CA 1
ATOM 3022 C C . GLU A 1 380 ? -15.553 23.593 -28.636 1.00 77.06 380 GLU A C 1
ATOM 3024 O O . GLU A 1 380 ? -14.385 23.478 -28.263 1.00 77.06 380 GLU A O 1
ATOM 3029 N N . GLU A 1 381 ? -16.495 22.715 -28.314 1.00 82.44 381 GLU A N 1
ATOM 3030 C CA . GLU A 1 381 ? -16.254 21.450 -27.638 1.00 82.44 381 GLU A CA 1
ATOM 3031 C C . GLU A 1 381 ? -15.848 20.392 -28.670 1.00 82.44 381 GLU A C 1
ATOM 3033 O O . GLU A 1 381 ? -16.623 20.060 -29.571 1.00 82.44 381 GLU A O 1
ATOM 3038 N N . LYS A 1 382 ? -14.649 19.816 -28.531 1.00 84.56 382 LYS A N 1
ATOM 3039 C CA . LYS A 1 382 ? -14.194 18.711 -29.381 1.00 84.56 382 LYS A CA 1
ATOM 3040 C C . LYS A 1 382 ? -14.486 17.381 -28.702 1.00 84.56 382 LYS A C 1
ATOM 3042 O O . LYS A 1 382 ? -14.004 17.112 -27.600 1.00 84.56 382 LYS A O 1
ATOM 3047 N N . LYS A 1 383 ? -15.258 16.521 -29.365 1.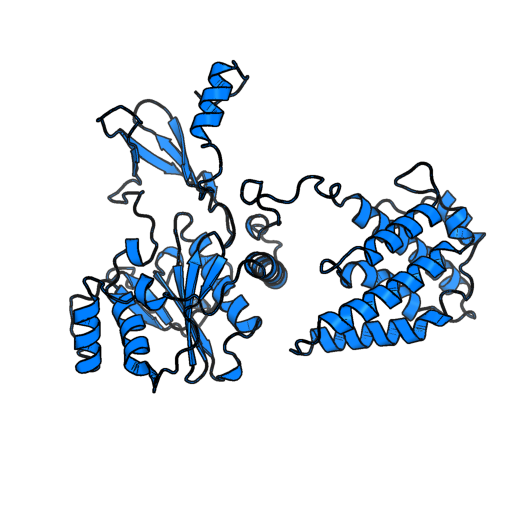00 88.12 383 LYS A N 1
ATOM 3048 C CA . LYS A 1 383 ? -15.497 15.152 -28.897 1.00 88.12 383 LYS A CA 1
ATOM 3049 C C . LYS A 1 383 ? -14.371 14.240 -29.371 1.00 88.12 383 LYS A C 1
ATOM 3051 O O . LYS A 1 383 ? -14.149 14.110 -30.569 1.00 88.12 383 LYS A O 1
ATOM 3056 N N . VAL A 1 384 ? -13.707 13.573 -28.434 1.00 90.06 384 VAL A N 1
ATOM 3057 C CA . VAL A 1 384 ? -12.626 12.624 -28.718 1.00 90.06 384 VAL A CA 1
ATOM 3058 C C . VAL A 1 384 ? -13.067 11.226 -28.315 1.00 90.06 384 VAL A C 1
ATOM 3060 O O . VAL A 1 384 ? -13.484 10.989 -27.179 1.00 90.06 384 VAL A O 1
ATOM 3063 N N . MET A 1 385 ? -12.989 10.290 -29.253 1.00 92.25 385 MET A N 1
ATOM 3064 C CA . MET A 1 385 ? -13.317 8.888 -29.033 1.00 92.25 385 MET A CA 1
ATOM 3065 C C . MET A 1 385 ? -12.132 8.179 -28.386 1.00 92.25 385 MET A C 1
ATOM 3067 O O . MET A 1 385 ? -11.008 8.273 -28.870 1.00 92.25 385 MET A O 1
ATOM 3071 N N . LEU A 1 386 ? -12.385 7.450 -27.302 1.00 89.94 386 LEU A N 1
ATOM 3072 C CA . LEU A 1 386 ? -11.387 6.641 -26.616 1.00 89.94 386 LEU A CA 1
ATOM 3073 C C . LEU A 1 386 ? -11.485 5.189 -27.081 1.00 89.94 386 LEU A C 1
ATOM 3075 O O . LEU A 1 386 ? -12.525 4.539 -26.953 1.00 89.94 386 LEU A O 1
ATOM 3079 N N . GLY A 1 387 ? -10.378 4.679 -27.600 1.00 87.31 387 GLY A N 1
ATOM 3080 C CA . GLY A 1 387 ? -10.210 3.298 -28.017 1.00 87.31 387 GLY A CA 1
ATOM 3081 C C . GLY A 1 387 ? -9.632 2.420 -26.908 1.00 87.31 387 GLY A C 1
ATOM 3082 O O . GLY A 1 387 ? -10.051 2.444 -25.747 1.00 87.31 387 GLY A O 1
ATOM 3083 N N . LYS A 1 388 ? -8.655 1.594 -27.290 1.00 88.38 388 LYS A N 1
ATOM 3084 C CA . LYS A 1 388 ? -7.979 0.652 -26.393 1.00 88.38 388 LYS A CA 1
ATOM 3085 C C . LYS A 1 388 ? -7.222 1.396 -25.287 1.00 88.38 388 LYS A C 1
ATOM 3087 O O . LYS A 1 388 ? -6.512 2.360 -25.557 1.00 88.38 388 LYS A O 1
ATOM 3092 N N . MET A 1 389 ? -7.310 0.893 -24.056 1.00 87.12 389 MET A N 1
ATOM 3093 C CA . MET A 1 389 ? -6.432 1.321 -22.965 1.00 87.12 389 MET A CA 1
ATOM 3094 C C . MET A 1 389 ? -5.000 0.847 -23.246 1.00 87.12 389 MET A C 1
ATOM 3096 O O . MET A 1 389 ? -4.763 -0.348 -23.430 1.00 87.12 389 MET A O 1
ATOM 3100 N N . LEU A 1 390 ? -4.063 1.787 -23.315 1.00 89.06 390 LEU A N 1
ATOM 3101 C CA . LEU A 1 390 ? -2.651 1.544 -23.606 1.00 89.06 390 LEU A CA 1
ATOM 3102 C C . LEU A 1 390 ? -1.874 1.180 -22.345 1.00 89.06 390 LEU A C 1
ATOM 3104 O O . LEU A 1 390 ? -1.080 0.244 -22.350 1.00 89.06 390 LEU A O 1
ATOM 3108 N N . SER A 1 391 ? -2.110 1.920 -21.265 1.00 89.12 391 SER A N 1
ATOM 3109 C CA . SER A 1 391 ? -1.436 1.727 -19.987 1.00 89.12 391 SER A CA 1
ATOM 3110 C C . SER A 1 391 ? -2.280 2.279 -18.845 1.00 89.12 391 SER A C 1
ATOM 3112 O O . SER A 1 391 ? -3.134 3.142 -19.040 1.00 89.12 391 SER A O 1
ATOM 3114 N N . TYR A 1 392 ? -2.039 1.756 -17.647 1.00 87.69 392 TYR A N 1
ATOM 3115 C CA . TYR A 1 392 ? -2.602 2.273 -16.407 1.00 87.69 392 TYR A CA 1
ATOM 3116 C C . TYR A 1 392 ? -1.682 1.943 -15.231 1.00 87.69 392 TYR A C 1
ATOM 3118 O O . TYR A 1 392 ? -0.960 0.935 -15.262 1.00 87.69 392 TYR A O 1
ATOM 3126 N N . GLN A 1 393 ? -1.714 2.774 -14.194 1.00 86.38 393 GLN A N 1
ATOM 3127 C CA . GLN A 1 393 ? -1.019 2.521 -12.934 1.00 86.38 393 GLN A CA 1
ATOM 3128 C C . GLN A 1 393 ? -1.904 1.693 -12.000 1.00 86.38 393 GLN A C 1
ATOM 3130 O O . GLN A 1 393 ? -3.046 2.052 -11.730 1.00 86.38 393 GLN A O 1
ATOM 3135 N N . CYS A 1 394 ? -1.370 0.565 -11.534 1.00 84.69 394 CYS A N 1
ATOM 3136 C CA . CYS A 1 394 ? -2.058 -0.359 -10.634 1.00 84.69 394 CYS A CA 1
ATOM 3137 C C . CYS A 1 394 ? -1.524 -0.159 -9.212 1.00 84.69 394 CYS A C 1
ATOM 3139 O O . CYS A 1 394 ? -0.725 -0.955 -8.733 1.00 84.69 394 CYS A O 1
ATOM 3141 N N . ALA A 1 395 ? -1.891 0.971 -8.616 1.00 89.12 395 ALA A N 1
ATOM 3142 C CA . ALA A 1 395 ? -1.489 1.414 -7.286 1.00 89.12 395 ALA A CA 1
ATOM 3143 C C . ALA A 1 395 ? -2.612 2.281 -6.687 1.00 89.12 395 ALA A C 1
ATOM 3145 O O . ALA A 1 395 ? -3.407 2.863 -7.427 1.00 89.12 395 ALA A O 1
ATOM 3146 N N . ILE A 1 396 ? -2.681 2.366 -5.368 1.00 92.12 396 ILE A N 1
ATOM 3147 C CA . ILE A 1 396 ? -3.454 3.330 -4.580 1.00 92.12 396 ILE A CA 1
ATOM 3148 C C . ILE A 1 396 ? -2.781 4.708 -4.673 1.00 92.12 396 ILE A C 1
ATOM 3150 O O . ILE A 1 396 ? -3.271 5.556 -5.420 1.00 92.12 396 ILE A O 1
ATOM 3154 N N . VAL A 1 397 ? -1.634 4.910 -4.013 1.00 91.19 397 VAL A N 1
ATOM 3155 C CA . VAL A 1 397 ? -0.894 6.181 -3.969 1.00 91.19 397 VAL A CA 1
ATOM 3156 C C . VAL A 1 397 ? -0.018 6.322 -5.210 1.00 91.19 397 VAL A C 1
ATOM 3158 O O . VAL A 1 397 ? 1.020 5.675 -5.375 1.00 91.19 397 VAL A O 1
ATOM 3161 N N . CYS A 1 398 ? -0.468 7.146 -6.152 1.00 87.62 398 CYS A N 1
ATOM 3162 C CA . CYS A 1 398 ? 0.196 7.361 -7.434 1.00 87.62 398 CYS A CA 1
ATOM 3163 C C . CYS A 1 398 ? -0.387 8.581 -8.164 1.00 87.62 398 CYS A C 1
ATOM 3165 O O . CYS A 1 398 ? -1.253 9.284 -7.667 1.00 87.62 398 CYS A O 1
ATOM 3167 N N . HIS A 1 399 ? 0.029 8.818 -9.408 1.00 86.38 399 HIS A N 1
ATOM 3168 C CA . HIS A 1 399 ? -0.650 9.795 -10.267 1.00 86.38 399 HIS A CA 1
ATOM 3169 C C . HIS A 1 399 ? -1.935 9.235 -10.905 1.00 86.38 399 HIS A C 1
ATOM 3171 O O . HIS A 1 399 ? -2.574 9.923 -11.696 1.00 86.38 399 HIS A O 1
ATOM 3177 N N . GLY A 1 400 ? -2.297 7.971 -10.653 1.00 86.62 400 GLY A N 1
ATOM 3178 C CA . GLY A 1 400 ? -3.440 7.307 -11.291 1.00 86.62 400 GLY A CA 1
ATOM 3179 C C . GLY A 1 400 ? -3.369 7.339 -12.820 1.00 86.62 400 GLY A C 1
ATOM 3180 O O . GLY A 1 400 ? -4.402 7.418 -13.484 1.00 86.62 400 GLY A O 1
ATOM 3181 N N . THR A 1 401 ? -2.153 7.362 -13.387 1.00 89.94 401 THR A N 1
ATOM 3182 C CA . THR A 1 401 ? -1.978 7.660 -14.812 1.00 89.94 401 THR A CA 1
ATOM 3183 C C . THR A 1 401 ? -2.611 6.561 -15.648 1.00 89.94 401 THR A C 1
ATOM 3185 O O . THR A 1 401 ? -2.210 5.403 -15.537 1.00 89.94 401 THR A O 1
ATOM 3188 N N . THR A 1 402 ? -3.562 6.931 -16.502 1.00 89.81 402 THR A N 1
ATOM 3189 C CA . THR A 1 402 ? -4.242 6.025 -17.431 1.00 89.81 402 THR A CA 1
ATOM 3190 C C . THR A 1 402 ? -4.207 6.617 -18.833 1.00 89.81 402 THR A C 1
ATOM 3192 O O . THR A 1 402 ? -4.617 7.759 -19.039 1.00 89.81 402 THR A O 1
ATOM 3195 N N . CYS A 1 403 ? -3.731 5.836 -19.801 1.00 91.56 403 CYS A N 1
ATOM 3196 C CA . CYS A 1 403 ? -3.610 6.245 -21.195 1.00 91.56 403 CYS A CA 1
ATOM 3197 C C . CYS A 1 403 ? -4.524 5.406 -22.087 1.00 91.56 403 CYS A C 1
ATOM 3199 O O . CYS A 1 403 ? -4.545 4.176 -21.996 1.00 91.56 403 CYS A O 1
ATOM 3201 N N . PHE A 1 404 ? -5.225 6.059 -23.005 1.00 90.62 404 PHE A N 1
ATOM 3202 C CA . PHE A 1 404 ? -6.052 5.427 -24.029 1.00 90.62 404 PHE A CA 1
ATOM 3203 C C . PHE A 1 404 ? -5.597 5.874 -25.412 1.00 90.62 404 PHE A C 1
ATOM 3205 O O . PHE A 1 404 ? -5.183 7.020 -25.582 1.00 90.62 404 PHE A O 1
ATOM 3212 N N . LEU A 1 405 ? -5.742 5.000 -26.410 1.00 91.69 405 LEU A N 1
ATOM 3213 C CA . LEU A 1 405 ? -5.806 5.460 -27.795 1.00 91.69 405 LEU A CA 1
ATOM 3214 C C . LEU A 1 405 ? -6.971 6.433 -27.917 1.00 91.69 405 LEU A C 1
ATOM 3216 O O . LEU A 1 405 ? -8.056 6.169 -27.394 1.00 91.69 405 LEU A O 1
ATOM 3220 N N . ALA A 1 406 ? -6.741 7.542 -28.595 1.00 92.62 406 ALA A N 1
ATOM 3221 C CA . ALA A 1 406 ? -7.716 8.596 -28.772 1.00 92.62 406 ALA A CA 1
ATOM 3222 C C . ALA A 1 406 ? -7.812 8.949 -30.253 1.00 92.62 406 ALA A C 1
ATOM 3224 O O . ALA A 1 406 ? -6.802 8.983 -30.947 1.00 92.62 406 ALA A O 1
ATOM 3225 N N . ASN A 1 407 ? -9.021 9.193 -30.741 1.00 90.75 407 ASN A N 1
ATOM 3226 C CA . ASN A 1 407 ? -9.255 9.620 -32.113 1.00 90.75 407 ASN A CA 1
ATOM 3227 C C . ASN A 1 407 ? -10.337 10.700 -32.112 1.00 90.75 407 ASN A C 1
ATOM 3229 O O . ASN A 1 407 ? -11.428 10.506 -31.572 1.00 90.75 407 ASN A O 1
ATOM 3233 N N . ASP A 1 408 ? -10.020 11.850 -32.686 1.00 85.69 408 ASP A N 1
ATOM 3234 C CA . ASP A 1 408 ? -10.896 13.019 -32.751 1.00 85.69 408 ASP A CA 1
ATOM 3235 C C . ASP A 1 408 ? -11.604 13.183 -34.112 1.00 85.69 408 ASP A C 1
ATOM 3237 O O . ASP A 1 408 ? -12.256 14.195 -34.366 1.00 85.69 408 ASP A O 1
ATOM 3241 N N . GLY A 1 409 ? -11.478 12.180 -34.984 1.00 83.12 409 GLY A N 1
ATOM 3242 C CA . GLY A 1 409 ? -11.976 12.153 -36.356 1.00 83.12 409 GLY A CA 1
ATOM 3243 C C . GLY A 1 409 ? -10.952 12.582 -37.411 1.00 83.12 409 GLY A C 1
ATOM 3244 O O . GLY A 1 409 ? -11.192 12.340 -38.592 1.00 83.12 409 GLY A O 1
ATOM 3245 N N . GLN A 1 410 ? -9.829 13.190 -37.019 1.00 80.94 410 GLN A N 1
ATOM 3246 C CA . GLN A 1 410 ? -8.779 13.668 -37.927 1.00 80.94 410 GLN A CA 1
ATOM 3247 C C . GLN A 1 410 ? -7.423 13.027 -37.631 1.00 80.94 410 GLN A C 1
ATOM 3249 O O . GLN A 1 410 ? -6.729 12.616 -38.560 1.00 80.94 410 GLN A O 1
ATOM 3254 N N . VAL A 1 411 ? -7.060 12.927 -36.351 1.00 80.50 411 VAL A N 1
ATOM 3255 C CA . VAL A 1 411 ? -5.750 12.457 -35.893 1.00 80.50 411 VAL A CA 1
ATOM 3256 C C . VAL A 1 411 ? -5.927 11.381 -34.822 1.00 80.50 411 VAL A C 1
ATOM 3258 O O . VAL A 1 411 ? -6.764 11.487 -33.921 1.00 80.50 411 VAL A O 1
ATOM 3261 N N . GLU A 1 412 ? -5.126 10.320 -34.924 1.00 87.38 412 GLU A N 1
ATOM 3262 C CA . GLU A 1 412 ? -4.950 9.363 -33.834 1.00 87.38 412 GLU A CA 1
ATOM 3263 C C . GLU A 1 412 ? -3.891 9.884 -32.863 1.00 87.38 412 GLU A C 1
ATOM 3265 O O . GLU A 1 412 ? -2.780 10.231 -33.254 1.00 87.38 412 GLU A O 1
ATOM 3270 N N . GLY A 1 413 ? -4.233 9.915 -31.581 1.00 89.25 413 GLY A N 1
ATOM 3271 C CA . GLY A 1 413 ? -3.355 10.354 -30.509 1.00 89.25 413 GLY A CA 1
ATOM 3272 C C . GLY A 1 413 ? -3.533 9.514 -29.250 1.00 89.25 413 GLY A C 1
ATOM 3273 O O . GLY A 1 413 ? -4.066 8.399 -29.266 1.00 89.25 413 GLY A O 1
ATOM 3274 N N . VAL A 1 414 ? -3.087 10.068 -28.126 1.00 90.06 414 VAL A N 1
ATOM 3275 C CA . VAL A 1 414 ? -3.204 9.438 -26.809 1.00 90.06 414 VAL A CA 1
ATOM 3276 C C . VAL A 1 414 ? -3.919 10.387 -25.860 1.00 90.06 414 VAL A C 1
ATOM 3278 O O . VAL A 1 414 ? -3.469 11.507 -25.637 1.00 90.06 414 VAL A O 1
ATOM 3281 N N . ALA A 1 415 ? -5.013 9.925 -25.257 1.00 89.38 415 ALA A N 1
ATOM 3282 C CA . ALA A 1 415 ? -5.630 10.615 -24.132 1.00 89.38 415 ALA A CA 1
ATOM 3283 C C . ALA A 1 415 ? -4.994 10.108 -22.838 1.00 89.38 415 ALA A C 1
ATOM 3285 O O . ALA A 1 415 ? -5.066 8.913 -22.536 1.00 89.38 415 ALA A O 1
ATOM 3286 N N . LYS A 1 416 ? -4.382 11.018 -22.079 1.00 90.62 416 LYS A N 1
ATOM 3287 C CA . LYS A 1 416 ? -3.738 10.741 -20.795 1.00 90.62 416 LYS A CA 1
ATOM 3288 C C . LYS A 1 416 ?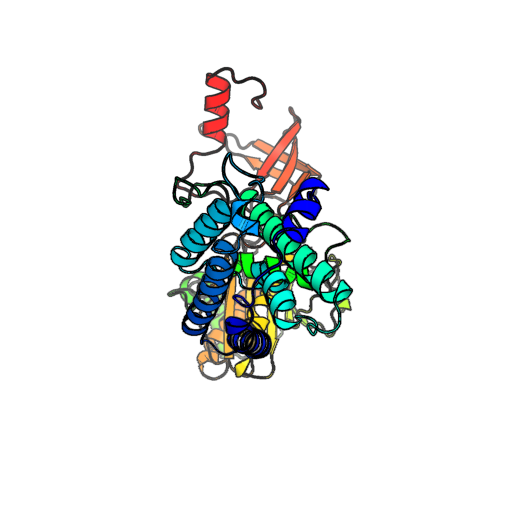 -4.526 11.401 -19.670 1.0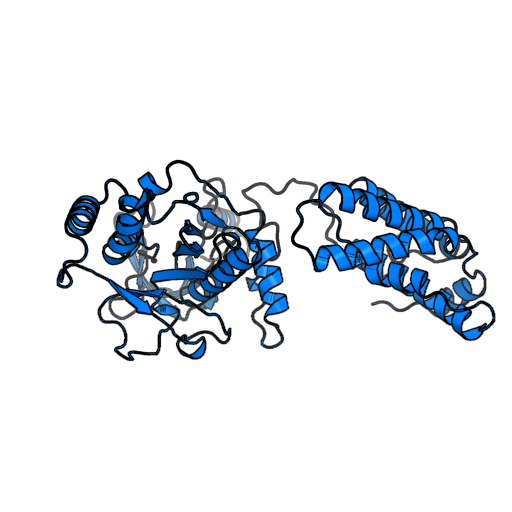0 90.62 416 LYS A C 1
ATOM 3290 O O . LYS A 1 416 ? -4.715 12.613 -19.669 1.00 90.62 416 LYS A O 1
ATOM 3295 N N . PHE A 1 417 ? -4.936 10.599 -18.698 1.00 88.56 417 PHE A N 1
ATOM 3296 C CA . PHE A 1 417 ? -5.546 11.052 -17.452 1.00 88.56 417 PHE A CA 1
ATOM 3297 C C . PHE A 1 417 ? -4.530 10.857 -16.340 1.00 88.56 417 PHE A C 1
ATOM 3299 O O . PHE A 1 417 ? -3.974 9.769 -16.219 1.00 88.56 417 PHE A O 1
ATOM 3306 N N . SER A 1 418 ? -4.277 11.887 -15.543 1.00 87.31 418 SER A N 1
ATOM 3307 C CA . SER A 1 418 ? -3.366 11.804 -14.403 1.00 87.31 418 SER A CA 1
ATOM 3308 C C . SER A 1 418 ? -3.725 12.841 -13.351 1.00 87.31 418 SER A C 1
ATOM 3310 O O . SER A 1 418 ? -4.020 13.988 -13.684 1.00 87.31 418 SER A O 1
ATOM 3312 N N . TRP A 1 419 ? -3.625 12.446 -12.091 1.00 83.94 419 TRP A N 1
ATOM 3313 C CA . TRP A 1 419 ? -3.626 13.329 -10.936 1.00 83.94 419 TRP A CA 1
ATOM 3314 C C . TRP A 1 419 ? -2.305 14.080 -10.884 1.00 83.94 419 TRP A C 1
ATOM 3316 O O . TRP A 1 419 ? -1.233 13.473 -10.876 1.00 83.94 419 TRP A O 1
ATOM 3326 N N . VAL A 1 420 ? -2.373 15.405 -10.871 1.00 78.69 420 VAL A N 1
ATOM 3327 C CA . VAL A 1 420 ? -1.200 16.278 -10.844 1.00 78.69 420 VAL A CA 1
ATOM 3328 C C . VAL A 1 420 ? -1.341 17.281 -9.708 1.00 78.69 420 VAL A C 1
ATOM 3330 O O . VAL A 1 420 ? -2.439 17.769 -9.453 1.00 78.69 420 VAL A O 1
ATOM 3333 N N . SER A 1 421 ? -0.224 17.579 -9.042 1.00 75.00 421 SER A N 1
ATOM 3334 C CA . SER A 1 421 ? -0.129 18.707 -8.111 1.00 75.00 421 SER A CA 1
ATOM 3335 C C . SER A 1 421 ? -0.493 19.994 -8.853 1.00 75.00 421 SER A C 1
ATOM 3337 O O . SER A 1 421 ? 0.002 20.235 -9.957 1.00 75.00 421 SER A O 1
ATOM 3339 N N . ASP A 1 422 ? -1.331 20.827 -8.245 1.00 74.12 422 ASP A N 1
ATOM 3340 C CA . ASP A 1 422 ? -1.703 22.154 -8.747 1.00 74.12 422 ASP A CA 1
ATOM 3341 C C . ASP A 1 422 ? -0.510 23.124 -8.786 1.00 74.12 422 ASP A C 1
ATOM 3343 O O . ASP A 1 422 ? -0.503 24.089 -9.550 1.00 74.12 422 ASP A O 1
ATOM 3347 N N . LYS A 1 423 ? 0.539 22.829 -8.016 1.00 76.94 423 LYS A N 1
ATOM 3348 C CA . LYS A 1 423 ? 1.808 23.564 -8.008 1.00 76.94 423 LYS A CA 1
ATOM 3349 C C . LYS A 1 423 ? 2.723 23.186 -9.180 1.00 76.94 423 LYS A C 1
ATOM 3351 O O . LYS A 1 423 ? 3.657 23.928 -9.496 1.00 76.94 423 LYS A O 1
ATOM 3356 N N . ARG A 1 424 ? 2.469 22.067 -9.875 1.00 72.94 424 ARG A N 1
ATOM 3357 C CA . ARG A 1 424 ? 3.286 21.627 -11.015 1.00 72.94 424 ARG A CA 1
ATOM 3358 C C . ARG A 1 424 ? 2.893 22.376 -12.287 1.00 72.94 424 ARG A C 1
ATOM 3360 O O . ARG A 1 424 ? 1.720 22.516 -12.624 1.00 72.94 424 ARG A O 1
ATOM 3367 N N . ARG A 1 425 ? 3.892 22.801 -13.068 1.00 77.62 425 ARG A N 1
ATOM 3368 C CA . ARG A 1 425 ? 3.653 23.340 -14.417 1.00 77.62 425 ARG A CA 1
ATOM 3369 C C . ARG A 1 425 ? 2.947 22.282 -15.269 1.00 77.62 425 ARG A C 1
ATOM 3371 O O . ARG A 1 425 ? 3.409 21.143 -15.325 1.00 77.62 425 ARG A O 1
ATOM 3378 N N . SER A 1 426 ? 1.859 22.663 -15.941 1.00 79.69 426 SER A N 1
ATOM 3379 C CA . SER A 1 426 ? 1.076 21.713 -16.735 1.00 79.69 426 SER A CA 1
ATOM 3380 C C . SER A 1 426 ? 1.931 21.055 -17.819 1.00 79.69 426 SER A C 1
ATOM 3382 O O . SER A 1 426 ? 2.756 21.707 -18.465 1.00 79.69 426 SER A O 1
ATOM 3384 N N . GLU A 1 427 ? 1.712 19.759 -18.041 1.00 82.00 427 GLU A N 1
ATOM 3385 C CA . GLU A 1 427 ? 2.382 19.005 -19.106 1.00 82.00 427 GLU A CA 1
ATOM 3386 C C . GLU A 1 427 ? 2.165 19.673 -20.469 1.00 82.00 427 GLU A C 1
ATOM 3388 O O . GLU A 1 427 ? 3.112 19.835 -21.226 1.00 82.00 427 GLU A O 1
ATOM 3393 N N . VAL A 1 428 ? 0.968 20.215 -20.715 1.00 81.62 428 VAL A N 1
ATOM 3394 C CA . VAL A 1 428 ? 0.655 21.011 -21.913 1.00 81.62 428 VAL A CA 1
ATOM 3395 C C . VAL A 1 428 ? 1.588 22.218 -22.063 1.00 81.62 428 VAL A C 1
ATOM 3397 O O . VAL A 1 428 ? 2.077 22.487 -23.156 1.00 81.62 428 VAL A O 1
ATOM 3400 N N . ALA A 1 429 ? 1.870 22.957 -20.986 1.00 84.88 429 ALA A N 1
ATOM 3401 C CA . ALA A 1 429 ? 2.782 24.098 -21.048 1.00 84.88 429 ALA A CA 1
ATOM 3402 C C . ALA A 1 429 ? 4.244 23.677 -21.263 1.00 84.88 429 ALA A C 1
ATOM 3404 O O . ALA A 1 429 ? 5.014 24.449 -21.834 1.00 84.88 429 ALA A O 1
ATOM 3405 N N . LEU A 1 430 ? 4.630 22.484 -20.800 1.00 86.00 430 LEU A N 1
ATOM 3406 C CA . LEU A 1 430 ? 5.951 21.909 -21.052 1.00 86.00 430 LEU A CA 1
ATOM 3407 C C . LEU A 1 430 ? 6.087 21.434 -22.503 1.00 86.00 430 LEU A C 1
ATOM 3409 O O . LEU A 1 430 ? 7.097 21.738 -23.129 1.00 86.00 430 LEU A O 1
ATOM 3413 N N . LEU A 1 431 ? 5.066 20.773 -23.053 1.00 85.75 431 LEU A N 1
ATOM 3414 C CA . LEU A 1 431 ? 5.036 20.334 -24.452 1.00 85.75 431 LEU A CA 1
ATOM 3415 C C . LEU A 1 431 ? 5.054 21.528 -25.412 1.00 85.75 431 LEU A C 1
ATOM 3417 O O . LEU A 1 431 ? 5.905 21.579 -26.293 1.00 85.75 431 LEU A O 1
ATOM 3421 N N . LYS A 1 432 ? 4.234 22.561 -25.164 1.00 86.81 432 LYS A N 1
ATOM 3422 C CA . LYS A 1 432 ? 4.277 23.817 -25.938 1.00 86.81 432 LYS A CA 1
ATOM 3423 C C . LYS A 1 432 ? 5.642 24.502 -25.872 1.00 86.81 432 LYS A C 1
ATOM 3425 O O . LYS A 1 432 ? 6.084 25.094 -26.849 1.00 86.81 432 LYS A O 1
ATOM 3430 N N . LEU A 1 433 ? 6.315 24.449 -24.720 1.00 88.50 433 LEU A N 1
ATOM 3431 C CA . LEU A 1 433 ? 7.663 25.002 -24.585 1.00 88.50 433 LEU A CA 1
ATOM 3432 C C . LEU A 1 433 ? 8.698 24.172 -25.358 1.00 88.50 433 LEU A C 1
ATOM 3434 O O . LEU A 1 433 ? 9.622 24.749 -25.923 1.00 88.50 433 LEU A O 1
ATOM 3438 N N . ALA A 1 434 ? 8.568 22.844 -25.367 1.00 89.31 434 ALA A N 1
ATOM 3439 C CA . ALA A 1 434 ? 9.441 21.957 -26.130 1.00 89.31 434 ALA A CA 1
ATOM 3440 C C . ALA A 1 434 ? 9.299 22.203 -27.640 1.00 89.31 434 ALA A C 1
ATOM 3442 O O . ALA A 1 434 ? 10.312 22.368 -28.320 1.00 89.31 434 ALA A O 1
ATOM 3443 N N . ASP A 1 435 ? 8.062 22.340 -28.119 1.00 87.44 435 ASP A N 1
ATOM 3444 C CA . ASP A 1 435 ? 7.745 22.689 -29.506 1.00 87.44 435 ASP A CA 1
ATOM 3445 C C . ASP A 1 435 ? 8.340 24.056 -29.898 1.00 87.44 435 ASP A C 1
ATOM 3447 O O . ASP A 1 435 ? 9.139 24.157 -30.826 1.00 87.44 435 ASP A O 1
ATOM 3451 N N . GLN A 1 436 ? 8.129 25.096 -29.078 1.00 90.38 436 GLN A N 1
ATOM 3452 C CA . GLN A 1 436 ? 8.753 26.420 -29.264 1.00 90.38 436 GLN A CA 1
ATOM 3453 C C . GLN A 1 436 ? 10.290 26.391 -29.299 1.00 90.38 436 GLN A C 1
ATOM 3455 O O . GLN A 1 436 ? 10.924 27.315 -29.815 1.00 90.38 436 GLN A O 1
ATOM 3460 N N . ARG A 1 437 ? 10.909 25.371 -28.698 1.00 92.25 437 ARG A N 1
ATOM 3461 C CA . ARG A 1 437 ? 12.363 25.178 -28.655 1.00 92.25 437 ARG A CA 1
ATOM 3462 C C . ARG A 1 437 ? 12.863 24.214 -29.737 1.00 92.25 437 ARG A C 1
ATOM 3464 O O . ARG A 1 437 ? 14.059 23.932 -29.742 1.00 92.25 437 ARG A O 1
ATOM 3471 N N . ASN A 1 438 ? 11.997 23.760 -30.650 1.00 87.25 438 ASN A N 1
ATOM 3472 C CA . ASN A 1 438 ? 12.290 22.782 -31.703 1.00 87.25 438 ASN A CA 1
ATOM 3473 C C . ASN A 1 438 ? 12.952 21.508 -31.151 1.00 87.25 438 ASN A C 1
ATOM 3475 O O . ASN A 1 438 ? 13.919 20.992 -31.719 1.00 87.25 438 ASN A O 1
ATOM 3479 N N . VAL A 1 439 ? 12.482 21.030 -29.994 1.00 88.19 439 VAL A N 1
ATOM 3480 C CA . VAL A 1 439 ? 12.991 19.792 -29.396 1.00 88.19 439 VAL A CA 1
ATOM 3481 C C . VAL A 1 439 ? 12.577 18.617 -30.277 1.00 88.19 439 VAL A C 1
ATOM 3483 O O . VAL A 1 439 ? 11.398 18.398 -30.530 1.00 88.19 439 VAL A O 1
ATOM 3486 N N . TRP A 1 440 ? 13.553 17.838 -30.740 1.00 82.06 440 TRP A N 1
ATOM 3487 C CA . TRP A 1 440 ? 13.278 16.695 -31.605 1.00 82.06 440 TRP A CA 1
ATOM 3488 C C . TRP A 1 440 ? 12.444 15.630 -30.875 1.00 82.06 440 TRP A C 1
ATOM 3490 O O . TRP A 1 440 ? 12.815 15.191 -29.785 1.00 82.06 440 TRP A O 1
ATOM 3500 N N . GLY A 1 441 ? 11.330 15.211 -31.486 1.00 77.38 441 GLY A N 1
ATOM 3501 C CA . GLY A 1 441 ? 10.431 14.185 -30.948 1.00 77.38 441 GLY A CA 1
ATOM 3502 C C . GLY A 1 441 ? 9.341 14.687 -29.993 1.00 77.38 441 GLY A C 1
ATOM 3503 O O . GLY A 1 441 ? 8.694 13.857 -29.354 1.00 77.38 441 GLY A O 1
ATOM 3504 N N . SER A 1 442 ? 9.114 16.002 -29.871 1.00 66.94 442 SER A N 1
ATOM 3505 C CA . SER A 1 442 ? 7.911 16.500 -29.193 1.00 66.94 442 SER A CA 1
ATOM 3506 C C . SER A 1 442 ? 6.650 16.055 -29.955 1.00 66.94 442 SER A C 1
ATOM 3508 O O . SER A 1 442 ? 6.630 16.180 -31.179 1.00 66.94 442 SER A O 1
ATOM 3510 N N . PRO A 1 443 ? 5.612 15.534 -29.273 1.00 65.25 443 PRO A N 1
ATOM 3511 C CA . PRO A 1 443 ? 4.298 15.341 -29.884 1.00 65.25 443 PRO A CA 1
ATOM 3512 C C . PRO A 1 443 ? 3.783 16.680 -30.430 1.00 65.25 443 PRO A C 1
ATOM 3514 O O . PRO A 1 443 ? 3.880 17.677 -29.709 1.00 65.25 443 PRO A O 1
ATOM 3517 N N . GLU A 1 444 ? 3.281 16.687 -31.671 1.00 56.34 444 GLU A N 1
ATOM 3518 C CA . GLU A 1 444 ? 2.569 17.837 -32.264 1.00 56.34 444 GLU A CA 1
ATOM 3519 C C . GLU A 1 444 ? 1.280 18.180 -31.502 1.00 56.34 444 GLU A C 1
ATOM 3521 O O . GLU A 1 444 ? 0.617 17.242 -30.988 1.00 56.34 444 GLU A O 1
#

Organism: Paracoccidioides lutzii (strain ATCC MYA-826 / Pb01) (NCBI:txid502779)